Protein AF-0000000067828215 (afdb_homodimer)

Sequence (396 aa):
MDFLASESSAPVNAGVHVNVMETLVYEEIDKQLRFYPKNLRNYLNLTEVATYALNRLPPLYASSVKGVEEQRRVAARQYRSELTSAVRRAIAAVERDPLRSSEPIVSEIEVNYRGAENTLGQIQELLKRYNLLEPVNKEVTWDNCLPLLRQAFLKLTAVQSPTPPAINERRSMPLPPPPPIRTPAMDNRQIDPKNTLWMDFLASESSAPVNAGVHVNVMETLVYEEIDKQLRFYPKNLRNYLNLTEVATYALNRLPPLYASSVKGVEEQRRVAARQYRSELTSAVRRAIAAVERDPLRSSEPIVSEIEVNYRGAENTLGQIQELLKRYNLLEPVNKEVTWDNCLPLLRQAFLKLTAVQSPTPPAINERRSMPLPPPPPIRTPAMDNRQIDPKNTLW

pLDDT: mean 78.91, std 24.21, range [23.2, 98.88]

Nearest PDB structures (foldseek):
  8hja-assembly1_A  TM=9.286E-01  e=3.848E-06  Synechocystis sp. PCC 6803
  8hja-assembly1_B  TM=9.146E-01  e=3.008E-06  Synechocystis sp. PCC 6803
  4wai-assembly2_C  TM=7.046E-01  e=4.599E-03  Bacillus subtilis subsp. subtilis str. 168
  4wai-assembly1_B  TM=7.160E-01  e=9.058E-03  Bacillus subtilis subsp. subtilis str. 168
  8hja-assembly1_A  TM=9.286E-01  e=3.944E-06  Synechocystis sp. PCC 6803

Organism: Synechocystis sp. (strain ATCC 27184 / PCC 6803 / Kazusa) (NCBI:txid1111708)

Radius of gyration: 44.0 Å; Cα contacts (8 Å, |Δi|>4): 336; chains: 2; bounding box: 68×139×147 Å

InterPro domains:
  IPR019657 Late competence development protein ComFB [PF10719] (18-98)

Structure (mmCIF, N/CA/C/O backbone):
data_AF-0000000067828215-model_v1
#
loop_
_entity.id
_entity.type
_entity.pdbx_description
1 polymer 'Slr1505 protein'
#
loop_
_atom_site.group_PDB
_atom_site.id
_atom_site.type_symbol
_atom_site.label_atom_id
_atom_site.label_alt_id
_atom_site.label_comp_id
_atom_site.label_asym_id
_atom_site.label_entity_id
_atom_site.label_seq_id
_atom_site.pdbx_PDB_ins_code
_atom_site.Cartn_x
_atom_site.Cartn_y
_atom_site.Cartn_z
_atom_site.occupancy
_atom_site.B_iso_or_equiv
_atom_site.auth_seq_id
_atom_site.auth_comp_id
_atom_site.auth_asym_id
_atom_site.auth_atom_id
_atom_site.pdbx_PDB_model_num
ATOM 1 N N . MET A 1 1 ? -35.594 -10.961 32 1 27.47 1 MET A N 1
ATOM 2 C CA . MET A 1 1 ? -34.156 -11.211 32.125 1 27.47 1 MET A CA 1
ATOM 3 C C . MET A 1 1 ? -33.438 -11.031 30.766 1 27.47 1 MET A C 1
ATOM 5 O O . MET A 1 1 ? -33.688 -11.82 29.844 1 27.47 1 MET A O 1
ATOM 9 N N . ASP A 1 2 ? -33.344 -9.75 30.172 1 26.05 2 ASP A N 1
ATOM 10 C CA . ASP A 1 2 ? -33.094 -9.125 28.875 1 26.05 2 ASP A CA 1
ATOM 11 C C . ASP A 1 2 ? -31.688 -9.375 28.375 1 26.05 2 ASP A C 1
ATOM 13 O O . ASP A 1 2 ? -30.719 -8.945 29.016 1 26.05 2 ASP A O 1
ATOM 17 N N . PHE A 1 3 ? -31.375 -10.617 27.797 1 28.72 3 PHE A N 1
ATOM 18 C CA . PHE A 1 3 ? -30.141 -11.055 27.141 1 28.72 3 PHE A CA 1
ATOM 19 C C . PHE A 1 3 ? -29.625 -9.984 26.188 1 28.72 3 PHE A C 1
ATOM 21 O O . PHE A 1 3 ? -30.172 -9.812 25.094 1 28.72 3 PHE A O 1
ATOM 28 N N . LEU A 1 4 ? -29.297 -8.789 26.625 1 29.98 4 LEU A N 1
ATOM 29 C CA . LEU A 1 4 ? -28.641 -7.766 25.812 1 29.98 4 LEU A CA 1
ATOM 30 C C . LEU A 1 4 ? -27.422 -8.344 25.094 1 29.98 4 LEU A C 1
ATOM 32 O O . LEU A 1 4 ? -26.469 -8.781 25.719 1 29.98 4 LEU A O 1
ATOM 36 N N . ALA A 1 5 ? -27.688 -9.18 24.016 1 30.91 5 ALA A N 1
ATOM 37 C CA . ALA A 1 5 ? -26.719 -9.68 23.047 1 30.91 5 ALA A CA 1
ATOM 38 C C . ALA A 1 5 ? -25.625 -8.648 22.781 1 30.91 5 ALA A C 1
ATOM 40 O O . ALA A 1 5 ? -25.906 -7.551 22.281 1 30.91 5 ALA A O 1
ATOM 41 N N . SER A 1 6 ? -24.641 -8.539 23.688 1 32.22 6 SER A N 1
ATOM 42 C CA . SER A 1 6 ? -23.422 -7.777 23.438 1 32.22 6 SER A CA 1
ATOM 43 C C . SER A 1 6 ? -22.922 -8 22 1 32.22 6 SER A C 1
ATOM 45 O O . SER A 1 6 ? -22.609 -9.133 21.625 1 32.22 6 SER A O 1
ATOM 47 N N . GLU A 1 7 ? -23.516 -7.387 21.016 1 33.66 7 GLU A N 1
ATOM 48 C CA . GLU A 1 7 ? -23.031 -7.305 19.641 1 33.66 7 GLU A CA 1
ATOM 49 C C . GLU A 1 7 ? -21.5 -7.27 19.594 1 33.66 7 GLU A C 1
ATOM 51 O O . GLU A 1 7 ? -20.891 -6.312 20.062 1 33.66 7 GLU A O 1
ATOM 56 N N . SER A 1 8 ? -20.828 -8.367 19.984 1 33.66 8 SER A N 1
ATOM 57 C CA . SER A 1 8 ? -19.391 -8.484 19.75 1 33.66 8 SER A CA 1
ATOM 58 C C . SER A 1 8 ? -18.984 -7.836 18.422 1 33.66 8 SER A C 1
ATOM 60 O O . SER A 1 8 ? -19.422 -8.281 17.359 1 33.66 8 SER A O 1
ATOM 62 N N . SER A 1 9 ? -18.953 -6.555 18.359 1 36.22 9 SER A N 1
ATOM 63 C CA . SER A 1 9 ? -18.328 -5.859 17.25 1 36.22 9 SER A CA 1
ATOM 64 C C . SER A 1 9 ? -17.109 -6.621 16.734 1 36.22 9 SER A C 1
ATOM 66 O O . SER A 1 9 ? -16.078 -6.688 17.406 1 36.22 9 SER A O 1
ATOM 68 N N . ALA A 1 10 ? -17.219 -7.836 16.281 1 38.69 10 ALA A N 1
ATOM 69 C CA . ALA A 1 10 ? -16.078 -8.508 15.664 1 38.69 10 ALA A CA 1
ATOM 70 C C . ALA A 1 10 ? -15.133 -7.504 15.008 1 38.69 10 ALA A C 1
ATOM 72 O O . ALA A 1 10 ? -15.578 -6.621 14.273 1 38.69 10 ALA A O 1
ATOM 73 N N . PRO A 1 11 ? -14.133 -7.105 15.695 1 40.22 11 PRO A N 1
ATOM 74 C CA . PRO A 1 11 ? -13.18 -6.18 15.07 1 40.22 11 PRO A CA 1
ATOM 75 C C . PRO A 1 11 ? -12.984 -6.449 13.578 1 40.22 11 PRO A C 1
ATOM 77 O O . PRO A 1 11 ? -12.93 -7.609 13.164 1 40.22 11 PRO A O 1
ATOM 80 N N . VAL A 1 12 ? -13.617 -5.969 12.617 1 46.38 12 VAL A N 1
ATOM 81 C CA . VAL A 1 12 ? -13.234 -5.965 11.211 1 46.38 12 VAL A CA 1
ATOM 82 C C . VAL A 1 12 ? -11.719 -6.145 11.086 1 46.38 12 VAL A C 1
ATOM 84 O O . VAL A 1 12 ? -10.953 -5.285 11.523 1 46.38 12 VAL A O 1
ATOM 87 N N . ASN A 1 13 ? -11.141 -7.234 11.453 1 52.69 13 ASN A N 1
ATOM 88 C CA . ASN A 1 13 ? -9.727 -7.613 11.398 1 52.69 13 ASN A CA 1
ATOM 89 C C . ASN A 1 13 ? -9.047 -7.047 10.156 1 52.69 13 ASN A C 1
ATOM 91 O O . ASN A 1 13 ? -9.367 -7.43 9.031 1 52.69 13 ASN A O 1
ATOM 95 N N . ALA A 1 14 ? -8.469 -5.871 10.164 1 67.94 14 ALA A N 1
ATOM 96 C CA . ALA A 1 14 ? -7.801 -4.941 9.258 1 67.94 14 ALA A CA 1
ATOM 97 C C . ALA A 1 14 ? -6.523 -5.559 8.688 1 67.94 14 ALA A C 1
ATOM 99 O O . ALA A 1 14 ? -5.672 -4.848 8.156 1 67.94 14 ALA A O 1
ATOM 100 N N . GLY A 1 15 ? -6.34 -6.902 8.672 1 88.31 15 GLY A N 1
ATOM 101 C CA . GLY A 1 15 ? -5.09 -7.434 8.148 1 88.31 15 GLY A CA 1
ATOM 102 C C . GLY A 1 15 ? -5.031 -7.445 6.637 1 88.31 15 GLY A C 1
ATOM 103 O O . GLY A 1 15 ? -6.051 -7.266 5.969 1 88.31 15 GLY A O 1
ATOM 104 N N . VAL A 1 16 ? -3.83 -7.461 6.129 1 95.31 16 VAL A N 1
ATOM 105 C CA . VAL A 1 16 ? -3.617 -7.547 4.691 1 95.31 16 VAL A CA 1
ATOM 106 C C . VAL A 1 16 ? -2.938 -8.875 4.348 1 95.31 16 VAL A C 1
ATOM 108 O O . VAL A 1 16 ? -2.455 -9.578 5.238 1 95.31 16 VAL A O 1
ATOM 111 N N . HIS A 1 17 ? -3.051 -9.234 3.094 1 97.12 17 HIS A N 1
ATOM 112 C CA . HIS A 1 17 ? -2.238 -10.336 2.598 1 97.12 17 HIS A CA 1
ATOM 113 C C . HIS A 1 17 ? -1.052 -9.828 1.784 1 97.12 17 HIS A C 1
ATOM 115 O O . HIS A 1 17 ? -1.104 -8.727 1.226 1 97.12 17 HIS A O 1
ATOM 121 N N . VAL A 1 18 ? -0.016 -10.695 1.793 1 98.25 18 VAL A N 1
ATOM 122 C CA . VAL A 1 18 ? 1.154 -10.352 0.992 1 98.25 18 VAL A CA 1
ATOM 123 C C . VAL A 1 18 ? 1.624 -11.578 0.21 1 98.25 18 VAL A C 1
ATOM 125 O O . VAL A 1 18 ? 1.497 -12.703 0.683 1 98.25 18 VAL A O 1
ATOM 128 N N . ASN A 1 19 ? 2.025 -11.367 -1.045 1 98.75 19 ASN A N 1
ATOM 129 C CA . ASN A 1 19 ? 2.76 -12.398 -1.762 1 98.75 19 ASN A CA 1
ATOM 130 C C . ASN A 1 19 ? 4.242 -12.383 -1.407 1 98.75 19 ASN A C 1
ATOM 132 O O . ASN A 1 19 ? 4.984 -11.516 -1.868 1 98.75 19 ASN A O 1
ATOM 136 N N . VAL A 1 20 ? 4.648 -13.383 -0.679 1 98.81 20 VAL A N 1
ATOM 137 C CA . VAL A 1 20 ? 6.02 -13.469 -0.187 1 98.81 20 VAL A CA 1
ATOM 138 C C . VAL A 1 20 ? 6.988 -13.555 -1.366 1 98.81 20 VAL A C 1
ATOM 140 O O . VAL A 1 20 ? 8.102 -13.039 -1.3 1 98.81 20 VAL A O 1
ATOM 143 N N . MET A 1 21 ? 6.547 -14.062 -2.459 1 98.88 21 MET A N 1
ATOM 144 C CA . MET A 1 21 ? 7.391 -14.18 -3.646 1 98.88 21 MET A CA 1
ATOM 145 C C . MET A 1 21 ? 7.805 -12.805 -4.156 1 98.88 21 MET A C 1
ATOM 147 O O . MET A 1 21 ? 8.875 -12.648 -4.746 1 98.88 21 MET A O 1
ATOM 151 N N . GLU A 1 22 ? 6.973 -11.781 -3.969 1 98.69 22 GLU A N 1
ATOM 152 C CA . GLU A 1 22 ? 7.363 -10.43 -4.355 1 98.69 22 GLU A CA 1
ATOM 153 C C . GLU A 1 22 ? 8.625 -9.984 -3.617 1 98.69 22 GLU A C 1
ATOM 155 O O . GLU A 1 22 ? 9.57 -9.492 -4.234 1 98.69 22 GLU A O 1
ATOM 160 N N . THR A 1 23 ? 8.617 -10.234 -2.34 1 98.5 23 THR A N 1
ATOM 161 C CA . THR A 1 23 ? 9.766 -9.859 -1.523 1 98.5 23 THR A CA 1
ATOM 162 C C . THR A 1 23 ? 11.016 -10.625 -1.961 1 98.5 23 THR A C 1
ATOM 164 O O . THR A 1 23 ? 12.086 -10.031 -2.119 1 98.5 23 THR A O 1
ATOM 167 N N . LEU A 1 24 ? 10.82 -11.852 -2.188 1 98.88 24 LEU A N 1
ATOM 168 C CA . LEU A 1 24 ? 11.953 -12.703 -2.545 1 98.88 24 LEU A CA 1
ATOM 169 C C . LEU A 1 24 ? 12.516 -12.32 -3.908 1 98.88 24 LEU A C 1
ATOM 171 O O . LEU A 1 24 ? 13.727 -12.344 -4.113 1 98.88 24 LEU A O 1
ATOM 175 N N . VAL A 1 25 ? 11.68 -11.953 -4.828 1 98.88 25 VAL A N 1
ATOM 176 C CA . VAL A 1 25 ? 12.109 -11.531 -6.156 1 98.88 25 VAL A CA 1
ATOM 177 C C . VAL A 1 25 ? 12.961 -10.266 -6.051 1 98.88 25 VAL A C 1
ATOM 179 O O . VAL A 1 25 ? 14.023 -10.172 -6.66 1 98.88 25 VAL A O 1
ATOM 182 N N . TYR A 1 26 ? 12.5 -9.336 -5.262 1 98.19 26 TYR A N 1
ATOM 183 C CA . TYR A 1 26 ? 13.258 -8.094 -5.133 1 98.19 26 TYR A CA 1
ATOM 184 C C . TYR A 1 26 ? 14.586 -8.336 -4.422 1 98.19 26 TYR A C 1
ATOM 186 O O . TYR A 1 26 ? 15.602 -7.715 -4.762 1 98.19 26 TYR A O 1
ATOM 194 N N . GLU A 1 27 ? 14.555 -9.203 -3.439 1 98.19 27 GLU A N 1
ATOM 195 C CA . GLU A 1 27 ? 15.805 -9.578 -2.787 1 98.19 27 GLU A CA 1
ATOM 196 C C . GLU A 1 27 ? 16.781 -10.195 -3.781 1 98.19 27 GLU A C 1
ATOM 198 O O . GLU A 1 27 ? 17.969 -9.883 -3.768 1 98.19 27 GLU A O 1
ATOM 203 N N . GLU A 1 28 ? 16.297 -11.062 -4.621 1 98.44 28 GLU A N 1
ATOM 204 C CA . GLU A 1 28 ? 17.125 -11.734 -5.621 1 98.44 28 GLU A CA 1
ATOM 205 C C . GLU A 1 28 ? 17.625 -10.758 -6.676 1 98.44 28 GLU A C 1
ATOM 207 O O . GLU A 1 28 ? 18.766 -10.867 -7.145 1 98.44 28 GLU A O 1
ATOM 212 N N . ILE A 1 29 ? 16.781 -9.828 -7.082 1 97.06 29 ILE A N 1
ATOM 213 C CA . ILE A 1 29 ? 17.188 -8.789 -8.016 1 97.06 29 ILE A CA 1
ATOM 214 C C . ILE A 1 29 ? 18.391 -8.023 -7.449 1 97.06 29 ILE A C 1
ATOM 216 O O . ILE A 1 29 ? 19.391 -7.848 -8.133 1 97.06 29 ILE A O 1
ATOM 220 N N . ASP A 1 30 ? 18.266 -7.609 -6.199 1 95.25 30 ASP A N 1
ATOM 221 C CA . ASP A 1 30 ? 19.344 -6.871 -5.539 1 95.25 30 ASP A CA 1
ATOM 222 C C . ASP A 1 30 ? 20.641 -7.688 -5.516 1 95.25 30 ASP A C 1
ATOM 224 O O . ASP A 1 30 ? 21.719 -7.156 -5.785 1 95.25 30 ASP A O 1
ATOM 228 N N . LYS A 1 31 ? 20.453 -8.898 -5.215 1 96.38 31 LYS A N 1
ATOM 229 C CA . LYS A 1 31 ? 21.594 -9.805 -5.133 1 96.38 31 LYS A CA 1
ATOM 230 C C . LYS A 1 31 ? 22.312 -9.914 -6.48 1 96.38 31 LYS A C 1
ATOM 232 O O . LYS A 1 31 ? 23.531 -9.789 -6.555 1 96.38 31 LYS A O 1
ATOM 237 N N . GLN A 1 32 ? 21.594 -10.117 -7.535 1 95.12 32 GLN A N 1
ATOM 238 C CA . GLN A 1 32 ? 22.172 -10.328 -8.852 1 95.12 32 GLN A CA 1
ATOM 239 C C . GLN A 1 32 ? 22.75 -9.031 -9.422 1 95.12 32 GLN A C 1
ATOM 241 O O . GLN A 1 32 ? 23.766 -9.047 -10.109 1 95.12 32 GLN A O 1
ATOM 246 N N . LEU A 1 33 ? 22.125 -7.977 -9.086 1 93.38 33 LEU A N 1
ATOM 247 C CA . LEU A 1 33 ? 22.547 -6.703 -9.656 1 93.38 33 LEU A CA 1
ATOM 248 C C . LEU A 1 33 ? 23.828 -6.207 -8.977 1 93.38 33 LEU A C 1
ATOM 250 O O . LEU A 1 33 ? 24.5 -5.312 -9.484 1 93.38 33 LEU A O 1
ATOM 254 N N . ARG A 1 34 ? 24.109 -6.711 -7.816 1 90.38 34 ARG A N 1
ATOM 255 C CA . ARG A 1 34 ? 25.359 -6.363 -7.141 1 90.38 34 ARG A CA 1
ATOM 256 C C . ARG A 1 34 ? 26.562 -6.707 -8.008 1 90.38 34 ARG A C 1
ATOM 258 O O . ARG A 1 34 ? 27.625 -6.102 -7.863 1 90.38 34 ARG A O 1
ATOM 265 N N . PHE A 1 35 ? 26.359 -7.609 -8.906 1 85.81 35 PHE A N 1
ATOM 266 C CA . PHE A 1 35 ? 27.453 -8.07 -9.75 1 85.81 35 PHE A CA 1
ATOM 267 C C . PHE A 1 35 ? 27.422 -7.375 -11.102 1 85.81 35 PHE A C 1
ATOM 269 O O . PHE A 1 35 ? 28.266 -7.645 -11.961 1 85.81 35 PHE A O 1
ATOM 276 N N . TYR A 1 36 ? 26.484 -6.5 -11.312 1 83 36 TYR A N 1
ATOM 277 C CA . TYR A 1 36 ? 26.359 -5.723 -12.547 1 83 36 TYR A CA 1
ATOM 278 C C . TYR A 1 36 ? 27.062 -4.379 -12.414 1 83 36 TYR A C 1
ATOM 280 O O . TYR A 1 36 ? 27.156 -3.822 -11.32 1 83 36 TYR A O 1
ATOM 288 N N . PRO A 1 37 ? 27.578 -3.906 -13.602 1 80.25 37 PRO A N 1
ATOM 289 C CA . PRO A 1 37 ? 28.109 -2.543 -13.578 1 80.25 37 PRO A CA 1
ATOM 290 C C . PRO A 1 37 ? 27.062 -1.511 -13.148 1 80.25 37 PRO A C 1
ATOM 292 O O . PRO A 1 37 ? 25.891 -1.638 -13.484 1 80.25 37 PRO A O 1
ATOM 295 N N . LYS A 1 38 ? 27.484 -0.583 -12.422 1 75.44 38 LYS A N 1
ATOM 296 C CA . LYS A 1 38 ? 26.609 0.429 -11.82 1 75.44 38 LYS A CA 1
ATOM 297 C C . LYS A 1 38 ? 25.797 1.149 -12.883 1 75.44 38 LYS A C 1
ATOM 299 O O . LYS A 1 38 ? 24.625 1.466 -12.664 1 75.44 38 LYS A O 1
ATOM 304 N N . ASN A 1 39 ? 26.422 1.382 -14.039 1 71.31 39 ASN A N 1
ATOM 305 C CA . ASN A 1 39 ? 25.734 2.115 -15.094 1 71.31 39 ASN A CA 1
ATOM 306 C C . ASN A 1 39 ? 24.531 1.334 -15.633 1 71.31 39 ASN A C 1
ATOM 308 O O . ASN A 1 39 ? 23.531 1.927 -16.031 1 71.31 39 ASN A O 1
ATOM 312 N N . LEU A 1 40 ? 24.656 0.039 -15.57 1 72.38 40 LEU A N 1
ATOM 313 C CA . LEU A 1 40 ? 23.562 -0.774 -16.078 1 72.38 40 LEU A CA 1
ATOM 314 C C . LEU A 1 40 ? 22.422 -0.845 -15.078 1 72.38 40 LEU A C 1
ATOM 316 O O . LEU A 1 40 ? 21.25 -0.878 -15.461 1 72.38 40 LEU A O 1
ATOM 320 N N . ARG A 1 41 ? 22.672 -0.705 -13.82 1 73.44 41 ARG A N 1
ATOM 321 C CA . ARG A 1 41 ? 21.672 -0.801 -12.773 1 73.44 41 ARG A CA 1
ATOM 322 C C . ARG A 1 41 ? 20.719 0.392 -12.812 1 73.44 41 ARG A C 1
ATOM 324 O O . ARG A 1 41 ? 19.516 0.244 -12.594 1 73.44 41 ARG A O 1
ATOM 331 N N . ASN A 1 42 ? 21.281 1.448 -13.352 1 74.25 42 ASN A N 1
ATOM 332 C CA . ASN A 1 42 ? 20.5 2.682 -13.344 1 74.25 42 ASN A CA 1
ATOM 333 C C . ASN A 1 42 ? 19.547 2.744 -14.531 1 74.25 42 ASN A C 1
ATOM 335 O O . ASN A 1 42 ? 18.594 3.523 -14.523 1 74.25 42 ASN A O 1
ATOM 339 N N . TYR A 1 43 ? 19.75 1.758 -15.383 1 78.62 43 TYR A N 1
ATOM 340 C CA . TYR A 1 43 ? 18.953 1.818 -16.594 1 78.62 43 TYR A CA 1
ATOM 341 C C . TYR A 1 43 ? 17.859 0.764 -16.578 1 78.62 43 TYR A C 1
ATOM 343 O O . TYR A 1 43 ? 16.906 0.838 -17.359 1 78.62 43 TYR A O 1
ATOM 351 N N . LEU A 1 44 ? 17.953 -0.061 -15.594 1 86.81 44 LEU A N 1
ATOM 352 C CA . LEU A 1 44 ? 16.984 -1.15 -15.57 1 86.81 44 LEU A CA 1
ATOM 353 C C . LEU A 1 44 ? 15.727 -0.747 -14.797 1 86.81 44 LEU A C 1
ATOM 355 O O . LEU A 1 44 ? 15.82 -0.229 -13.68 1 86.81 44 LEU A O 1
ATOM 359 N N . ASN A 1 45 ? 14.633 -0.91 -15.422 1 89.88 45 ASN A N 1
ATOM 360 C CA . ASN A 1 45 ? 13.367 -0.763 -14.711 1 89.88 45 ASN A CA 1
ATOM 361 C C . ASN A 1 45 ? 13.078 -1.97 -13.82 1 89.88 45 ASN A C 1
ATOM 363 O O . ASN A 1 45 ? 12.633 -3.01 -14.305 1 89.88 45 ASN A O 1
ATOM 367 N N . LEU A 1 46 ? 13.273 -1.768 -12.586 1 92.81 46 LEU A N 1
ATOM 368 C CA . LEU A 1 46 ? 13.203 -2.885 -11.648 1 92.81 46 LEU A CA 1
ATOM 369 C C . LEU A 1 46 ? 11.766 -3.396 -11.523 1 92.81 46 LEU A C 1
ATOM 371 O O . LEU A 1 46 ? 11.547 -4.582 -11.273 1 92.81 46 LEU A O 1
ATOM 375 N N . THR A 1 47 ? 10.828 -2.5 -11.703 1 94.38 47 THR A N 1
ATOM 376 C CA . THR A 1 47 ? 9.43 -2.908 -11.672 1 94.38 47 THR A CA 1
ATOM 377 C C . THR A 1 47 ? 9.117 -3.869 -12.812 1 94.38 47 THR A C 1
ATOM 379 O O . THR A 1 47 ? 8.398 -4.855 -12.625 1 94.38 47 THR A O 1
ATOM 382 N N . GLU A 1 48 ? 9.68 -3.621 -13.898 1 94.06 48 GLU A N 1
ATOM 383 C CA . GLU A 1 48 ? 9.5 -4.496 -15.055 1 94.06 48 GLU A CA 1
ATOM 384 C C . GLU A 1 48 ? 10.203 -5.836 -14.844 1 94.06 48 GLU A C 1
ATOM 386 O O . GLU A 1 48 ? 9.672 -6.883 -15.219 1 94.06 48 GLU A O 1
ATOM 391 N N . VAL A 1 49 ? 11.398 -5.719 -14.305 1 95.19 49 VAL A N 1
ATOM 392 C CA . VAL A 1 49 ? 12.133 -6.945 -14.016 1 95.19 49 VAL A CA 1
ATOM 393 C C . VAL A 1 49 ? 11.32 -7.828 -13.07 1 95.19 49 VAL A C 1
ATOM 395 O O . VAL A 1 49 ? 11.109 -9.016 -13.344 1 95.19 49 VAL A O 1
ATOM 398 N N . ALA A 1 50 ? 10.844 -7.227 -12.039 1 97.5 50 ALA A N 1
ATOM 399 C CA . ALA A 1 50 ? 10.055 -7.969 -11.062 1 97.5 50 ALA A CA 1
ATOM 400 C C . ALA A 1 50 ? 8.789 -8.539 -11.703 1 97.5 50 ALA A C 1
ATOM 402 O O . ALA A 1 50 ? 8.43 -9.695 -11.461 1 97.5 50 ALA A O 1
ATOM 403 N N . THR A 1 51 ? 8.156 -7.734 -12.516 1 97.44 51 THR A N 1
ATOM 404 C CA . THR A 1 51 ? 6.918 -8.156 -13.156 1 97.44 51 THR A CA 1
ATOM 405 C C . THR A 1 51 ? 7.152 -9.383 -14.031 1 97.44 51 THR A C 1
ATOM 407 O O . THR A 1 51 ? 6.379 -10.344 -13.977 1 97.44 51 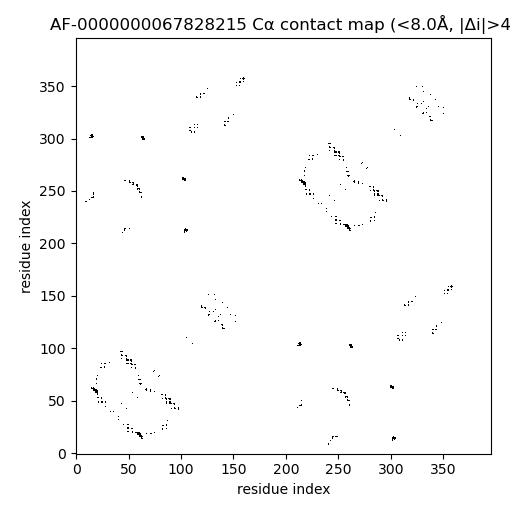THR A O 1
ATOM 410 N N . TYR A 1 52 ? 8.172 -9.398 -14.758 1 96.94 52 TYR A N 1
ATOM 411 C CA . TYR A 1 52 ? 8.531 -10.508 -15.633 1 96.94 52 TYR A CA 1
ATOM 412 C C . TYR A 1 52 ? 8.797 -11.773 -14.836 1 96.94 52 TYR A C 1
ATOM 414 O O . TYR A 1 52 ? 8.281 -12.844 -15.164 1 96.94 52 TYR A O 1
ATOM 422 N N . ALA A 1 53 ? 9.547 -11.594 -13.812 1 98.62 53 ALA A N 1
ATOM 423 C CA . ALA A 1 53 ? 9.906 -12.75 -12.992 1 98.62 53 ALA A CA 1
ATOM 424 C C . ALA A 1 53 ? 8.688 -13.305 -12.258 1 98.62 53 ALA A C 1
ATOM 426 O O . ALA A 1 53 ? 8.469 -14.523 -12.25 1 98.62 53 ALA A O 1
ATOM 427 N N . LEU A 1 54 ? 7.902 -12.438 -11.703 1 98.81 54 LEU A N 1
ATOM 428 C CA . LEU A 1 54 ? 6.762 -12.836 -10.883 1 98.81 54 LEU A CA 1
ATOM 429 C C . LEU A 1 54 ? 5.758 -13.633 -11.711 1 98.81 54 LEU A C 1
ATOM 431 O O . LEU A 1 54 ? 5.105 -14.547 -11.188 1 98.81 54 LEU A O 1
ATOM 435 N N . ASN A 1 55 ? 5.699 -13.359 -12.938 1 98.56 55 ASN A N 1
ATOM 436 C CA . ASN A 1 55 ? 4.758 -14.062 -13.805 1 98.56 55 ASN A CA 1
ATOM 437 C C . ASN A 1 55 ? 5.25 -15.461 -14.156 1 98.56 55 ASN A C 1
ATOM 439 O O . ASN A 1 55 ? 4.523 -16.25 -14.766 1 98.56 55 ASN A O 1
ATOM 443 N N . ARG A 1 56 ? 6.367 -15.781 -13.703 1 98.31 56 ARG A N 1
ATOM 444 C CA . ARG A 1 56 ? 6.961 -17.078 -14.016 1 98.31 56 ARG A CA 1
ATOM 445 C C . ARG A 1 56 ? 7.258 -17.859 -12.742 1 98.31 56 ARG A C 1
ATOM 447 O O . ARG A 1 56 ? 7.918 -18.906 -12.781 1 98.31 56 ARG A O 1
ATOM 454 N N . LEU A 1 57 ? 6.844 -17.359 -11.648 1 98.75 57 LEU A N 1
ATOM 455 C CA . LEU A 1 57 ? 7.008 -17.984 -10.344 1 98.75 57 LEU A CA 1
ATOM 456 C C . LEU A 1 57 ? 5.656 -18.219 -9.672 1 98.75 57 LEU A C 1
ATOM 458 O O . LEU A 1 57 ? 4.719 -17.438 -9.883 1 98.75 57 LEU A O 1
ATOM 462 N N . PRO A 1 58 ? 5.59 -19.281 -8.875 1 98.19 58 PRO A N 1
ATOM 463 C CA . PRO A 1 58 ? 4.34 -19.469 -8.141 1 98.19 58 PRO A CA 1
ATOM 464 C C . PRO A 1 58 ? 4.113 -18.406 -7.066 1 98.19 58 PRO A C 1
ATOM 466 O O . PRO A 1 58 ? 5.074 -17.938 -6.453 1 98.19 58 PRO A O 1
ATOM 469 N N . PRO A 1 59 ? 2.836 -18.078 -6.863 1 98.56 59 PRO A N 1
ATOM 470 C CA . PRO A 1 59 ? 2.568 -17.188 -5.73 1 98.56 59 PRO A CA 1
ATOM 471 C C . PRO A 1 59 ? 2.693 -17.891 -4.383 1 98.56 59 PRO A C 1
ATOM 473 O O . PRO A 1 59 ? 2.42 -19.094 -4.281 1 98.56 59 PRO A O 1
ATOM 476 N N . LEU A 1 60 ? 3.098 -17.141 -3.416 1 98.81 60 LEU A N 1
ATOM 477 C CA . LEU A 1 60 ? 3.172 -17.594 -2.027 1 98.81 60 LEU A CA 1
ATOM 478 C C . LEU A 1 60 ? 2.545 -16.562 -1.094 1 98.81 60 LEU A C 1
ATOM 480 O O . LEU A 1 60 ? 3.254 -15.836 -0.396 1 98.81 60 LEU A O 1
ATOM 484 N N . TYR A 1 61 ? 1.274 -16.578 -1.024 1 98.62 61 TYR A N 1
ATOM 485 C CA . TYR A 1 61 ? 0.553 -15.578 -0.248 1 98.62 61 TYR A CA 1
ATOM 486 C C . TYR A 1 61 ? 0.47 -15.977 1.22 1 98.62 61 TYR A C 1
ATOM 488 O O . TYR A 1 61 ? 0.342 -17.156 1.539 1 98.62 61 TYR A O 1
ATOM 496 N N . ALA A 1 62 ? 0.519 -14.977 2.08 1 97.81 62 ALA A N 1
ATOM 497 C CA . ALA A 1 62 ? 0.326 -15.109 3.523 1 97.81 62 ALA A CA 1
ATOM 498 C C . ALA A 1 62 ? -0.542 -13.977 4.062 1 97.81 62 ALA A C 1
ATOM 500 O O . ALA A 1 62 ? -0.504 -12.852 3.549 1 97.81 62 ALA A O 1
ATOM 501 N N . SER A 1 63 ? -1.27 -14.312 5.086 1 95.5 63 SER A N 1
ATOM 502 C CA . SER A 1 63 ? -2.117 -13.312 5.723 1 95.5 63 SER A CA 1
ATOM 503 C C . SER A 1 63 ? -1.736 -13.109 7.188 1 95.5 63 SER A C 1
ATOM 505 O O . SER A 1 63 ? -2.367 -12.328 7.898 1 95.5 63 SER A O 1
ATOM 507 N N . SER A 1 64 ? -0.755 -13.82 7.652 1 95.06 64 SER A N 1
ATOM 508 C CA . SER A 1 64 ? -0.274 -13.719 9.023 1 95.06 64 SER A CA 1
ATOM 509 C C . SER A 1 64 ? 1.25 -13.688 9.078 1 95.06 64 SER A C 1
ATOM 511 O O . SER A 1 64 ? 1.917 -14.117 8.133 1 95.06 64 SER A O 1
ATOM 513 N N . VAL A 1 65 ? 1.71 -13.195 10.188 1 95.88 65 VAL A N 1
ATOM 514 C CA . VAL A 1 65 ? 3.154 -13.125 10.383 1 95.88 65 VAL A CA 1
ATOM 515 C C . VAL A 1 65 ? 3.75 -14.531 10.32 1 95.88 65 VAL A C 1
ATOM 517 O O . VAL A 1 65 ? 4.758 -14.758 9.648 1 95.88 65 VAL A O 1
ATOM 520 N N . LYS A 1 66 ? 3.115 -15.406 10.961 1 95.75 66 LYS A N 1
ATOM 521 C CA . LYS A 1 66 ? 3.559 -16.797 10.906 1 95.75 66 LYS A CA 1
ATOM 522 C C . LYS A 1 66 ? 3.504 -17.344 9.484 1 95.75 66 LYS A C 1
ATOM 524 O O . LYS A 1 66 ? 4.391 -18.078 9.062 1 95.75 66 LYS A O 1
ATOM 529 N N . GLY A 1 67 ? 2.473 -16.953 8.805 1 96.88 67 GLY A N 1
ATOM 530 C CA . GLY A 1 67 ? 2.328 -17.391 7.422 1 96.88 67 GLY A CA 1
ATOM 531 C C . GLY A 1 67 ? 3.461 -16.922 6.527 1 96.88 67 GLY A C 1
ATOM 532 O O . GLY A 1 67 ? 3.883 -17.641 5.621 1 96.88 67 GLY A O 1
ATOM 533 N N . VAL A 1 68 ? 3.928 -15.781 6.809 1 98.06 68 VAL A N 1
ATOM 534 C CA . VAL A 1 68 ? 5.043 -15.242 6.031 1 98.06 68 VAL A CA 1
ATOM 535 C C . VAL A 1 68 ? 6.273 -16.125 6.223 1 98.06 68 VAL A C 1
ATOM 537 O O . VAL A 1 68 ? 6.941 -16.484 5.25 1 98.06 68 VAL A O 1
ATOM 540 N N . GLU A 1 69 ? 6.523 -16.438 7.418 1 98 69 GLU A N 1
ATOM 541 C CA . GLU A 1 69 ? 7.676 -17.281 7.723 1 98 69 GLU A CA 1
ATOM 542 C C . GLU A 1 69 ? 7.547 -18.656 7.055 1 98 69 GLU A C 1
ATOM 544 O O . GLU A 1 69 ? 8.516 -19.172 6.508 1 98 69 GLU A O 1
ATOM 549 N N . GLU A 1 70 ? 6.406 -19.172 7.086 1 97.94 70 GLU A N 1
ATOM 550 C CA . GLU A 1 70 ? 6.168 -20.469 6.465 1 97.94 70 GLU A CA 1
ATOM 551 C C . GLU A 1 70 ? 6.383 -20.406 4.957 1 97.94 70 GLU A C 1
ATOM 553 O O . GLU A 1 70 ? 7.031 -21.281 4.379 1 97.94 70 GLU A O 1
ATOM 558 N N . GLN A 1 71 ? 5.812 -19.375 4.34 1 98.56 71 GLN A N 1
ATOM 559 C CA . GLN A 1 71 ? 5.965 -19.219 2.896 1 98.56 71 GLN A CA 1
ATOM 560 C C . GLN A 1 71 ? 7.426 -19.016 2.518 1 98.56 71 GLN A C 1
ATOM 562 O O . GLN A 1 71 ? 7.875 -19.484 1.473 1 98.56 71 GLN A O 1
ATOM 567 N N . ARG A 1 72 ? 8.141 -18.328 3.326 1 98.69 72 ARG A N 1
ATOM 568 C CA . ARG A 1 72 ? 9.57 -18.156 3.08 1 98.69 72 ARG A CA 1
ATOM 569 C C . ARG A 1 72 ? 10.289 -19.5 3.109 1 98.69 72 ARG A C 1
ATOM 571 O O . ARG A 1 72 ? 11.172 -19.766 2.283 1 98.69 72 ARG A O 1
ATOM 578 N N . ARG A 1 73 ? 9.945 -20.312 4.039 1 98.5 73 ARG A N 1
ATOM 579 C CA . ARG A 1 73 ? 10.539 -21.641 4.141 1 98.5 73 ARG A CA 1
ATOM 580 C C . ARG A 1 73 ? 10.211 -22.484 2.918 1 98.5 73 ARG A C 1
ATOM 582 O O . ARG A 1 73 ? 11.078 -23.172 2.379 1 98.5 73 ARG A O 1
ATOM 589 N N . VAL A 1 74 ? 9.023 -22.406 2.51 1 98.5 74 VAL A N 1
ATOM 590 C CA . VAL A 1 74 ? 8.594 -23.141 1.316 1 98.5 74 VAL A CA 1
ATOM 591 C C . VAL A 1 74 ? 9.422 -22.672 0.114 1 98.5 74 VAL A C 1
ATOM 593 O O . VAL A 1 74 ? 9.922 -23.5 -0.651 1 98.5 74 VAL A O 1
ATOM 596 N N . ALA A 1 75 ? 9.547 -21.375 -0.012 1 98.69 75 ALA A N 1
ATOM 597 C CA . ALA A 1 75 ? 10.305 -20.828 -1.129 1 98.69 75 ALA A CA 1
ATOM 598 C C . ALA A 1 75 ? 11.75 -21.328 -1.11 1 98.69 75 ALA A C 1
ATOM 600 O O . ALA A 1 75 ? 12.297 -21.703 -2.15 1 98.69 75 ALA A O 1
ATOM 601 N N . ALA A 1 76 ? 12.328 -21.359 0.039 1 98.06 76 ALA A N 1
ATOM 602 C CA . ALA A 1 76 ? 13.727 -21.766 0.196 1 98.06 76 ALA A CA 1
ATOM 603 C C . ALA A 1 76 ? 13.914 -23.234 -0.146 1 98.06 76 ALA A C 1
ATOM 605 O O . ALA A 1 76 ? 14.922 -23.625 -0.738 1 98.06 76 ALA A O 1
ATOM 606 N N . ARG A 1 77 ? 12.945 -23.984 0.131 1 98.19 77 ARG A N 1
ATOM 607 C CA . ARG A 1 77 ? 13.039 -25.438 -0.051 1 98.19 77 ARG A CA 1
ATOM 608 C C . ARG A 1 77 ? 12.703 -25.828 -1.485 1 98.19 77 ARG A C 1
ATOM 610 O O . ARG A 1 77 ? 13.328 -26.734 -2.047 1 98.19 77 ARG A O 1
ATOM 617 N N . GLN A 1 78 ? 11.82 -25.062 -2.072 1 98.38 78 GLN A N 1
ATOM 618 C CA . GLN A 1 78 ? 11.227 -25.594 -3.295 1 98.38 78 GLN A CA 1
ATOM 619 C C . GLN A 1 78 ? 11.57 -24.719 -4.496 1 98.38 78 GLN A C 1
ATOM 621 O O . GLN A 1 78 ? 11.555 -25.188 -5.637 1 98.38 78 GLN A O 1
ATOM 626 N N . TYR A 1 79 ? 11.922 -23.422 -4.211 1 98.44 79 TYR A N 1
ATOM 627 C CA . TYR A 1 79 ? 11.867 -22.547 -5.383 1 98.44 79 TYR A CA 1
ATOM 628 C C . TYR A 1 79 ? 13.156 -21.734 -5.516 1 98.44 79 TYR A C 1
ATOM 630 O O . TYR A 1 79 ? 13.211 -20.781 -6.289 1 98.44 79 TYR A O 1
ATOM 638 N N . ARG A 1 80 ? 14.141 -22.078 -4.82 1 97.75 80 ARG A N 1
ATOM 639 C CA . ARG A 1 80 ? 15.375 -21.297 -4.832 1 97.75 80 ARG A CA 1
ATOM 640 C C . ARG A 1 80 ? 15.945 -21.203 -6.242 1 97.75 80 ARG A C 1
ATOM 642 O O . ARG A 1 80 ? 16.266 -20.109 -6.719 1 97.75 80 ARG A O 1
ATOM 649 N N . SER A 1 81 ? 16.094 -22.344 -6.863 1 98.19 81 SER A N 1
ATOM 650 C CA . SER A 1 81 ? 16.688 -22.359 -8.195 1 98.19 81 SER A CA 1
ATOM 651 C C . SER A 1 81 ? 15.789 -21.672 -9.211 1 98.19 81 SER A C 1
ATOM 653 O O . SER A 1 81 ? 16.266 -20.922 -10.07 1 98.19 81 SER A O 1
ATOM 655 N N . GLU A 1 82 ? 14.516 -21.906 -9.141 1 98.56 82 GLU A N 1
ATOM 656 C CA . GLU A 1 82 ? 13.555 -21.281 -10.047 1 98.56 82 GLU A CA 1
ATOM 657 C C . GLU A 1 82 ? 13.547 -19.766 -9.867 1 98.56 82 GLU A C 1
ATOM 659 O O . GLU A 1 82 ? 13.461 -19.016 -10.844 1 98.56 82 GLU A O 1
ATOM 664 N N . LEU A 1 83 ? 13.609 -19.375 -8.656 1 98.81 83 LEU A N 1
ATOM 665 C CA . LEU A 1 83 ? 13.656 -17.953 -8.336 1 98.81 83 LEU A CA 1
ATOM 666 C C . LEU A 1 83 ? 14.883 -17.297 -8.969 1 98.81 83 LEU A C 1
ATOM 668 O O . LEU A 1 83 ? 14.758 -16.266 -9.648 1 98.81 83 LEU A O 1
ATOM 672 N N . THR A 1 84 ? 16 -17.891 -8.812 1 98.56 84 THR A N 1
ATOM 673 C CA . THR A 1 84 ? 17.25 -17.359 -9.359 1 98.56 84 THR A CA 1
ATOM 674 C C . THR A 1 84 ? 17.188 -17.297 -10.883 1 98.56 84 THR A C 1
ATOM 676 O O . THR A 1 84 ? 17.547 -16.266 -11.477 1 98.56 84 THR A O 1
ATOM 679 N N . SER A 1 85 ? 16.734 -18.312 -11.461 1 98.69 85 SER A N 1
ATOM 680 C CA . SER A 1 85 ? 16.672 -18.391 -12.922 1 98.69 85 SER A CA 1
ATOM 681 C C . SER A 1 85 ? 15.664 -17.391 -13.477 1 98.69 85 SER A C 1
ATOM 683 O O . SER A 1 85 ? 15.922 -16.75 -14.492 1 98.69 85 SER A O 1
ATOM 685 N N . ALA A 1 86 ? 14.5 -17.297 -12.836 1 98.69 86 ALA A N 1
ATOM 686 C CA . ALA A 1 86 ? 13.461 -16.391 -13.305 1 98.69 86 ALA A CA 1
ATOM 687 C C . ALA A 1 86 ? 13.945 -14.945 -13.281 1 98.69 86 ALA A C 1
ATOM 689 O O . ALA A 1 86 ? 13.703 -14.195 -14.227 1 98.69 86 ALA A O 1
ATOM 690 N N . VAL A 1 87 ? 14.648 -14.609 -12.203 1 98.44 87 VAL A N 1
ATOM 691 C CA . VAL A 1 87 ? 15.141 -13.234 -12.086 1 98.44 87 VAL A CA 1
ATOM 692 C C . VAL A 1 87 ? 16.25 -12.992 -13.125 1 98.44 87 VAL A C 1
ATOM 694 O O . VAL A 1 87 ? 16.297 -11.93 -13.742 1 98.44 87 VAL A O 1
ATOM 697 N N . ARG A 1 88 ? 17.047 -13.938 -13.328 1 97.25 88 ARG A N 1
ATOM 698 C CA . ARG A 1 88 ? 18.078 -13.805 -14.344 1 97.25 88 ARG A CA 1
ATOM 699 C C . ARG A 1 88 ? 17.469 -13.586 -15.719 1 97.25 88 ARG A C 1
ATOM 701 O O . ARG A 1 88 ? 17.906 -12.703 -16.469 1 97.25 88 ARG A O 1
ATOM 708 N N . ARG A 1 89 ? 16.562 -14.398 -16.047 1 97.25 89 ARG A N 1
ATOM 709 C CA . ARG A 1 89 ? 15.852 -14.258 -17.328 1 97.25 89 ARG A CA 1
ATOM 710 C C . ARG A 1 89 ? 15.156 -12.906 -17.422 1 97.25 89 ARG A C 1
ATOM 712 O O . ARG A 1 89 ? 15.141 -12.289 -18.484 1 97.25 89 ARG A O 1
ATOM 719 N N . ALA A 1 90 ? 14.562 -12.508 -16.328 1 96.69 90 ALA A N 1
ATOM 720 C CA . ALA A 1 90 ? 13.859 -11.227 -16.297 1 96.69 90 ALA A CA 1
ATOM 721 C C . ALA A 1 90 ? 14.812 -10.07 -16.578 1 96.69 90 ALA A C 1
ATOM 723 O O . ALA A 1 90 ? 14.508 -9.18 -17.375 1 96.69 90 ALA A O 1
ATOM 724 N N . ILE A 1 91 ? 15.93 -10.086 -15.938 1 94.19 91 ILE A N 1
ATOM 725 C CA . ILE A 1 91 ? 16.938 -9.047 -16.141 1 94.19 91 ILE A CA 1
ATOM 726 C C . ILE A 1 91 ? 17.359 -9.023 -17.609 1 94.19 91 ILE A C 1
ATOM 728 O O . ILE A 1 91 ? 17.422 -7.965 -18.234 1 94.19 91 ILE A O 1
ATOM 732 N N . ALA A 1 92 ? 17.641 -10.141 -18.156 1 92.62 92 ALA A N 1
ATOM 733 C CA . ALA A 1 92 ? 18.047 -10.25 -19.547 1 92.62 92 ALA A CA 1
ATOM 734 C C . ALA A 1 92 ? 16.953 -9.734 -20.484 1 92.62 92 ALA A C 1
ATOM 736 O O . ALA A 1 92 ? 17.234 -9.031 -21.453 1 92.62 92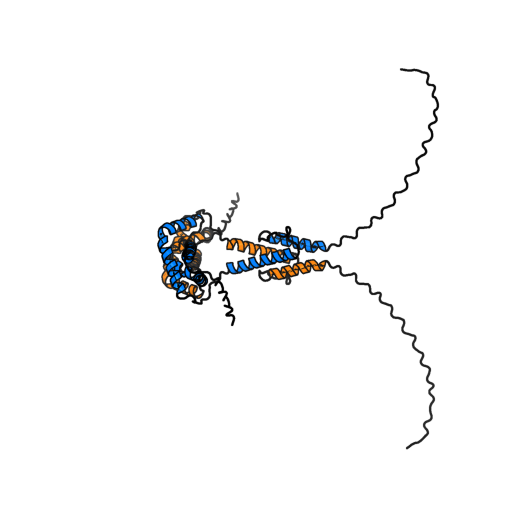 ALA A O 1
ATOM 737 N N . ALA A 1 93 ? 15.781 -10.078 -20.219 1 93.31 93 ALA A N 1
ATOM 738 C CA . ALA A 1 93 ? 14.656 -9.688 -21.062 1 93.31 93 ALA A CA 1
ATOM 739 C C . ALA A 1 93 ? 14.461 -8.172 -21.047 1 93.31 93 ALA A C 1
ATOM 741 O O . ALA A 1 93 ? 14.227 -7.562 -22.094 1 93.31 93 ALA A O 1
ATOM 742 N N . VAL A 1 94 ? 14.5 -7.559 -19.891 1 91.12 94 VAL A N 1
ATOM 743 C CA . VAL A 1 94 ? 14.266 -6.125 -19.75 1 91.12 94 VAL A CA 1
ATOM 744 C C . VAL A 1 94 ? 15.445 -5.352 -20.328 1 91.12 94 VAL A C 1
ATOM 746 O O . VAL A 1 94 ? 15.273 -4.266 -20.891 1 91.12 94 VAL A O 1
ATOM 749 N N . GLU A 1 95 ? 16.594 -5.902 -20.172 1 86.5 95 GLU A N 1
ATOM 750 C CA . GLU A 1 95 ? 17.781 -5.281 -20.734 1 86.5 95 GLU A CA 1
ATOM 751 C C . GLU A 1 95 ? 17.688 -5.18 -22.25 1 86.5 95 GLU A C 1
ATOM 753 O O . GLU A 1 95 ? 18.25 -4.262 -22.859 1 86.5 95 GLU A O 1
ATOM 758 N N . ARG A 1 96 ? 17.031 -6.078 -22.859 1 85.12 96 ARG A N 1
ATOM 759 C CA . ARG A 1 96 ? 16.906 -6.117 -24.312 1 85.12 96 ARG A CA 1
ATOM 760 C C . ARG A 1 96 ? 15.992 -5.008 -24.812 1 85.12 96 ARG A C 1
ATOM 762 O O . ARG A 1 96 ? 16.078 -4.594 -25.969 1 85.12 96 ARG A O 1
ATOM 769 N N . ASP A 1 97 ? 15.07 -4.547 -23.984 1 80.25 97 ASP A N 1
ATOM 770 C CA . ASP A 1 97 ? 14.164 -3.461 -24.344 1 80.25 97 ASP A CA 1
ATOM 771 C C . ASP A 1 97 ? 13.992 -2.48 -23.188 1 80.25 97 ASP A C 1
ATOM 773 O O . ASP A 1 97 ? 12.891 -2.35 -22.641 1 80.25 97 ASP A O 1
ATOM 777 N N . PRO A 1 98 ? 14.992 -1.752 -23 1 64 98 PRO A N 1
ATOM 778 C CA . PRO A 1 98 ? 14.977 -0.916 -21.797 1 64 98 PRO A CA 1
ATOM 779 C C . PRO A 1 98 ? 14.047 0.288 -21.922 1 64 98 PRO A C 1
ATOM 781 O O . PRO A 1 98 ? 13.641 0.867 -20.922 1 64 98 PRO A O 1
ATOM 784 N N . LEU A 1 99 ? 13.711 0.499 -23.188 1 60.06 99 LEU A N 1
ATOM 785 C CA . LEU A 1 99 ? 12.969 1.735 -23.406 1 60.06 99 LEU A CA 1
ATOM 786 C C . LEU A 1 99 ? 11.484 1.45 -23.625 1 60.06 99 LEU A C 1
ATOM 788 O O . LEU A 1 99 ? 10.742 2.324 -24.078 1 60.06 99 LEU A O 1
ATOM 792 N N . ARG A 1 100 ? 11.188 0.332 -23.328 1 64.56 100 ARG A N 1
ATOM 793 C CA . ARG A 1 100 ? 9.75 0.101 -23.422 1 64.56 100 ARG A CA 1
ATOM 794 C C . ARG A 1 100 ? 8.977 1.119 -22.594 1 64.56 100 ARG A C 1
ATOM 796 O O . ARG A 1 100 ? 9.289 1.344 -21.422 1 64.56 100 ARG A O 1
ATOM 803 N N . SER A 1 101 ? 8.297 2.062 -23.328 1 66.62 101 SER A N 1
ATOM 804 C CA . SER A 1 101 ? 7.555 3.148 -22.703 1 66.62 101 SER A CA 1
ATOM 805 C C . SER A 1 101 ? 6.09 2.77 -22.5 1 66.62 101 SER A C 1
ATOM 807 O O . SER A 1 101 ? 5.441 2.264 -23.422 1 66.62 101 SER A O 1
ATOM 809 N N . SER A 1 102 ? 5.73 2.439 -21.312 1 80.88 102 SER A N 1
ATOM 810 C CA . SER A 1 102 ? 4.32 2.258 -20.984 1 80.88 102 SER A CA 1
ATOM 811 C C . SER A 1 102 ? 3.908 3.119 -19.797 1 80.88 102 SER A C 1
ATOM 813 O O . SER A 1 102 ? 4.754 3.529 -19 1 80.88 102 SER A O 1
ATOM 815 N N . GLU A 1 103 ? 2.631 3.471 -19.938 1 88.69 103 GLU A N 1
ATOM 816 C CA . GLU A 1 103 ? 2.084 4.219 -18.812 1 88.69 103 GLU A CA 1
ATOM 817 C C . GLU A 1 103 ? 2.16 3.41 -17.516 1 88.69 103 GLU A C 1
ATOM 819 O O . GLU A 1 103 ? 1.483 2.391 -17.375 1 88.69 103 GLU A O 1
ATOM 824 N N . PRO A 1 104 ? 2.947 3.867 -16.672 1 92.12 104 PRO A N 1
ATOM 825 C CA . PRO A 1 104 ? 3.119 3.1 -15.438 1 92.12 104 PRO A CA 1
ATOM 826 C C . PRO A 1 104 ? 1.876 3.117 -14.547 1 92.12 104 PRO A C 1
ATOM 828 O O . PRO A 1 104 ? 1.048 4.023 -14.656 1 92.12 104 PRO A O 1
ATOM 831 N N . ILE A 1 105 ? 1.748 2.105 -13.719 1 95.06 105 ILE A N 1
ATOM 832 C CA . ILE A 1 105 ? 0.718 2.064 -12.688 1 95.06 105 ILE A CA 1
ATOM 833 C C . ILE A 1 105 ? 1.146 2.922 -11.492 1 95.06 105 ILE A C 1
ATOM 835 O O . ILE A 1 105 ? 2.275 2.801 -11.008 1 95.06 105 ILE A O 1
ATOM 839 N N . VAL A 1 106 ? 0.28 3.756 -11.156 1 93.12 106 VAL A N 1
ATOM 840 C CA . VAL A 1 106 ? 0.582 4.625 -10.023 1 93.12 106 VAL A CA 1
ATOM 841 C C . VAL A 1 106 ? -0.188 4.152 -8.789 1 93.12 106 VAL A C 1
ATOM 843 O O . VAL A 1 106 ? -1.379 3.844 -8.875 1 93.12 106 VAL A O 1
ATOM 846 N N . SER A 1 107 ? 0.519 4.066 -7.707 1 94.06 107 SER A N 1
ATOM 847 C CA . SER A 1 107 ? -0.131 3.76 -6.438 1 94.06 107 SER A CA 1
ATOM 848 C C . SER A 1 107 ? -0.741 5.008 -5.812 1 94.06 107 SER A C 1
ATOM 850 O O . SER A 1 107 ? -0.018 5.902 -5.367 1 94.06 107 SER A O 1
ATOM 852 N N . GLU A 1 108 ? -1.956 4.98 -5.699 1 92.88 108 GLU A N 1
ATOM 853 C CA . GLU A 1 108 ? -2.646 6.152 -5.172 1 92.88 108 GLU A CA 1
ATOM 854 C C . GLU A 1 108 ? -2.279 6.402 -3.713 1 92.88 108 GLU A C 1
ATOM 856 O O . GLU A 1 108 ? -2.037 7.543 -3.314 1 92.88 108 GLU A O 1
ATOM 861 N N . ILE A 1 109 ? -2.258 5.324 -3.012 1 94.19 109 ILE A N 1
ATOM 862 C CA . ILE A 1 109 ? -1.977 5.496 -1.591 1 94.19 109 ILE A CA 1
ATOM 863 C C . ILE A 1 109 ? -0.561 6.039 -1.408 1 94.19 109 ILE A C 1
ATOM 865 O O . ILE A 1 109 ? -0.319 6.875 -0.533 1 94.19 109 ILE A O 1
ATOM 869 N N . GLU A 1 110 ? 0.325 5.594 -2.199 1 94.12 110 GLU A N 1
ATOM 870 C CA . GLU A 1 110 ? 1.694 6.086 -2.082 1 94.12 110 GLU A CA 1
ATOM 871 C C . GLU A 1 110 ? 1.779 7.566 -2.438 1 94.12 110 GLU A C 1
ATOM 873 O O . GLU A 1 110 ? 2.469 8.336 -1.761 1 94.12 110 GLU A O 1
ATOM 878 N N . VAL A 1 111 ? 1.101 7.891 -3.477 1 93.94 111 VAL A N 1
ATOM 879 C CA . VAL A 1 111 ? 1.107 9.281 -3.912 1 93.94 111 VAL A CA 1
ATOM 880 C C . VAL A 1 111 ? 0.488 10.164 -2.83 1 93.94 111 VAL A C 1
ATOM 882 O O . VAL A 1 111 ? 1.058 11.195 -2.459 1 93.94 111 VAL A O 1
ATOM 885 N N . ASN A 1 112 ? -0.613 9.727 -2.338 1 94.88 112 ASN A N 1
ATOM 886 C CA . ASN A 1 112 ? -1.315 10.5 -1.319 1 94.88 112 ASN A CA 1
ATOM 887 C C . ASN A 1 112 ? -0.5 10.602 -0.033 1 94.88 112 ASN A C 1
ATOM 889 O O . ASN A 1 112 ? -0.456 11.664 0.596 1 94.88 112 ASN A O 1
ATOM 893 N N . TYR A 1 113 ? 0.078 9.523 0.256 1 96.81 113 TYR A N 1
ATOM 894 C CA . TYR A 1 113 ? 0.852 9.531 1.492 1 96.81 113 TYR A CA 1
ATOM 895 C C . TYR A 1 113 ? 2.084 10.422 1.355 1 96.81 113 TYR A C 1
ATOM 897 O O . TYR A 1 113 ? 2.475 11.102 2.307 1 96.81 113 TYR A O 1
ATOM 905 N N . ARG A 1 114 ? 2.66 10.43 0.247 1 95.56 114 ARG A N 1
ATOM 906 C CA . ARG A 1 114 ? 3.773 11.336 -0.008 1 95.56 114 ARG A CA 1
ATOM 907 C C . ARG A 1 114 ? 3.338 12.797 0.14 1 95.56 114 ARG A C 1
ATOM 909 O O . ARG A 1 114 ? 4.066 13.609 0.707 1 95.56 114 ARG A O 1
ATOM 916 N N . GLY A 1 115 ? 2.217 13.07 -0.387 1 96.19 115 GLY A N 1
ATOM 917 C CA . GLY A 1 115 ? 1.662 14.406 -0.194 1 96.19 115 GLY A CA 1
ATOM 918 C C . GLY A 1 115 ? 1.472 14.766 1.267 1 96.19 115 GLY A C 1
ATOM 919 O O . GLY A 1 115 ? 1.803 15.875 1.684 1 96.19 115 GLY A O 1
ATOM 920 N N . ALA A 1 116 ? 0.985 13.844 1.959 1 97.81 116 ALA A N 1
ATOM 921 C CA . ALA A 1 116 ? 0.784 14.031 3.395 1 97.81 116 ALA A CA 1
ATOM 922 C C . ALA A 1 116 ? 2.109 14.281 4.105 1 97.81 116 ALA A C 1
ATOM 924 O O . ALA A 1 116 ? 2.219 15.211 4.914 1 97.81 116 ALA A O 1
ATOM 925 N N . GLU A 1 117 ? 3.043 13.492 3.791 1 97.31 117 GLU A N 1
ATOM 926 C CA . GLU A 1 117 ? 4.359 13.641 4.398 1 97.31 117 GLU A CA 1
ATOM 927 C C . GLU A 1 117 ? 4.965 15.008 4.082 1 97.31 117 GLU A C 1
ATOM 929 O O . GLU A 1 117 ? 5.566 15.641 4.949 1 97.31 117 GLU A O 1
ATOM 934 N N . ASN A 1 118 ? 4.828 15.359 2.891 1 97.38 118 ASN A N 1
ATOM 935 C CA . ASN A 1 118 ? 5.305 16.688 2.494 1 97.38 118 ASN A CA 1
ATOM 936 C C . ASN A 1 118 ? 4.637 17.781 3.307 1 97.38 118 ASN A C 1
ATOM 938 O O . ASN A 1 118 ? 5.297 18.734 3.742 1 97.38 118 ASN A O 1
ATOM 942 N N . THR A 1 119 ? 3.418 17.703 3.439 1 97.38 119 THR A N 1
ATOM 943 C CA . THR A 1 119 ? 2.662 18.672 4.211 1 97.38 119 THR A CA 1
ATOM 944 C C . THR A 1 119 ? 3.143 18.719 5.656 1 97.38 119 THR A C 1
ATOM 946 O O . THR A 1 119 ? 3.342 19.797 6.223 1 97.38 119 THR A O 1
ATOM 949 N N . LEU A 1 120 ? 3.326 17.609 6.199 1 97.19 120 LEU A N 1
ATOM 950 C CA . LEU A 1 120 ? 3.811 17.516 7.574 1 97.19 120 LEU A CA 1
ATOM 951 C C . LEU A 1 120 ? 5.16 18.219 7.719 1 97.19 120 LEU A C 1
ATOM 953 O O . LEU A 1 120 ? 5.391 18.938 8.688 1 97.19 120 LEU A O 1
ATOM 957 N N . GLY A 1 121 ? 5.984 17.953 6.777 1 96.69 121 GLY A N 1
ATOM 958 C CA . GLY A 1 121 ? 7.27 18.641 6.77 1 96.69 121 GLY A CA 1
ATOM 959 C C . GLY A 1 121 ? 7.145 20.141 6.68 1 96.69 121 GLY A C 1
ATOM 960 O O . GLY A 1 121 ? 7.879 20.875 7.352 1 96.69 121 GLY A O 1
ATOM 961 N N . GLN A 1 122 ? 6.273 20.594 5.906 1 96.25 122 GLN A N 1
ATOM 962 C CA . GLN A 1 122 ? 6.047 22.031 5.742 1 96.25 122 GLN A CA 1
ATOM 963 C C . GLN A 1 122 ? 5.477 22.641 7.016 1 96.25 122 GLN A C 1
ATOM 965 O O . GLN A 1 122 ? 5.824 23.766 7.379 1 96.25 122 GLN A O 1
ATOM 970 N N . ILE A 1 123 ? 4.637 21.969 7.648 1 96.56 123 ILE A N 1
ATOM 971 C CA . ILE A 1 123 ? 4.094 22.438 8.922 1 96.56 123 ILE A CA 1
ATOM 972 C C . ILE A 1 123 ? 5.219 22.578 9.945 1 96.56 123 ILE A C 1
ATOM 974 O O . ILE A 1 123 ? 5.277 23.562 10.688 1 96.56 123 ILE A O 1
ATOM 978 N N . GLN A 1 124 ? 6.023 21.578 9.938 1 96.75 124 GLN A N 1
ATOM 979 C CA . GLN A 1 124 ? 7.172 21.641 10.836 1 96.75 124 GLN A CA 1
ATOM 980 C C . GLN A 1 124 ? 8.008 22.891 10.586 1 96.75 124 GLN A C 1
ATOM 982 O O . GLN A 1 124 ? 8.406 23.578 11.531 1 96.75 124 GLN A O 1
ATOM 987 N N . GLU A 1 125 ? 8.258 23.156 9.367 1 95.69 125 GLU A N 1
ATOM 988 C CA . GLU A 1 125 ? 9.031 24.344 9 1 95.69 125 GLU A CA 1
ATOM 989 C C . GLU A 1 125 ? 8.32 25.625 9.414 1 95.69 125 GLU A C 1
ATOM 991 O O . GLU A 1 125 ? 8.953 26.562 9.883 1 95.69 125 GLU A O 1
ATOM 996 N N . LEU A 1 126 ? 7.059 25.609 9.219 1 95.12 126 LEU A N 1
ATOM 997 C CA . LEU A 1 126 ? 6.246 26.75 9.602 1 95.12 126 LEU A CA 1
ATOM 998 C C . LEU A 1 126 ? 6.355 27.016 11.094 1 95.12 126 LEU A C 1
ATOM 1000 O O . LEU A 1 126 ? 6.602 28.156 11.516 1 95.12 126 LEU A O 1
ATOM 1004 N N . LEU A 1 127 ? 6.262 25.984 11.875 1 95.12 127 LEU A N 1
ATOM 1005 C CA . LEU A 1 127 ? 6.328 26.109 13.328 1 95.12 127 LEU A CA 1
ATOM 1006 C C . LEU A 1 127 ? 7.723 26.531 13.766 1 95.12 127 LEU A C 1
ATOM 1008 O O . LEU A 1 127 ? 7.867 27.344 14.695 1 95.12 127 LEU A O 1
ATOM 1012 N N . LYS A 1 128 ? 8.688 26.016 13.094 1 93.75 128 LYS A N 1
ATOM 1013 C CA . LYS A 1 128 ? 10.062 26.406 13.383 1 93.75 128 LYS A CA 1
ATOM 1014 C C . LYS A 1 128 ? 10.289 27.891 13.094 1 93.75 128 LYS A C 1
ATOM 1016 O O . LYS A 1 128 ? 10.891 28.609 13.898 1 93.75 128 LYS A O 1
ATOM 1021 N N . ARG A 1 129 ? 9.805 28.344 11.992 1 91.19 129 ARG A N 1
ATOM 1022 C CA . ARG A 1 129 ? 9.977 29.719 11.539 1 91.19 129 ARG A CA 1
ATOM 1023 C C . ARG A 1 129 ? 9.344 30.703 12.516 1 91.19 129 ARG A C 1
ATOM 1025 O O . ARG A 1 129 ? 9.867 31.781 12.734 1 91.19 129 ARG A O 1
ATOM 1032 N N . TYR A 1 130 ? 8.336 30.266 13.148 1 89.12 130 TYR A N 1
ATOM 1033 C CA . TYR A 1 130 ? 7.621 31.141 14.078 1 89.12 130 TYR A CA 1
ATOM 1034 C C . TYR A 1 130 ? 8.062 30.875 15.516 1 89.12 130 TYR A C 1
ATOM 1036 O O . TYR A 1 130 ? 7.445 31.375 16.453 1 89.12 130 TYR A O 1
ATOM 1044 N N . ASN A 1 131 ? 9.109 30.031 15.648 1 89.94 131 ASN A N 1
ATOM 1045 C CA . ASN A 1 131 ? 9.688 29.703 16.953 1 89.94 131 ASN A CA 1
ATOM 1046 C C . ASN A 1 131 ? 8.641 29.125 17.891 1 89.94 131 ASN A C 1
ATOM 1048 O O . ASN A 1 131 ? 8.562 29.531 19.062 1 89.94 131 ASN A O 1
ATOM 1052 N N . LEU A 1 132 ? 7.824 28.188 17.375 1 89.25 132 LEU A N 1
ATOM 1053 C CA . LEU A 1 132 ? 6.699 27.656 18.141 1 89.25 132 LEU A CA 1
ATOM 1054 C C . LEU A 1 132 ? 6.953 26.219 18.547 1 89.25 132 LEU A C 1
ATOM 1056 O O . LEU A 1 132 ? 6.066 25.547 19.078 1 89.25 132 LEU A O 1
ATOM 1060 N N . LEU A 1 133 ? 8.062 25.734 18.234 1 90.19 133 LEU A N 1
ATOM 1061 C CA . LEU A 1 133 ? 8.43 24.375 18.625 1 90.19 133 LEU A CA 1
ATOM 1062 C C . LEU A 1 133 ? 9.336 24.391 19.859 1 90.19 133 LEU A C 1
ATOM 1064 O O . LEU A 1 133 ? 10.344 25.094 19.891 1 90.19 133 LEU A O 1
ATOM 1068 N N . GLU A 1 134 ? 8.992 23.766 20.953 1 84.31 134 GLU A N 1
ATOM 1069 C CA . GLU A 1 134 ? 9.805 23.641 22.156 1 84.31 134 GLU A CA 1
ATOM 1070 C C . GLU A 1 134 ? 10.062 22.172 22.5 1 84.31 134 GLU A C 1
ATOM 1072 O O . GLU A 1 134 ? 9.141 21.438 22.859 1 84.31 134 GLU A O 1
ATOM 1077 N N . PRO A 1 135 ? 11.211 21.594 22.422 1 84.69 135 PRO A N 1
ATOM 1078 C CA . PRO A 1 135 ? 12.469 22.203 21.984 1 84.69 135 PRO A CA 1
ATOM 1079 C C . PRO A 1 135 ? 12.492 22.484 20.484 1 84.69 135 PRO A C 1
ATOM 1081 O O . PRO A 1 135 ? 11.648 21.984 19.75 1 84.69 135 PRO A O 1
ATOM 1084 N N . VAL A 1 136 ? 13.422 23.281 20.141 1 83.31 136 VAL A N 1
ATOM 1085 C CA . VAL A 1 136 ? 13.484 23.828 18.781 1 83.31 136 VAL A CA 1
ATOM 1086 C C . VAL A 1 136 ? 13.641 22.688 17.781 1 83.31 136 VAL A C 1
ATOM 1088 O O . VAL A 1 136 ? 13.125 22.75 16.656 1 83.31 136 VAL A O 1
ATOM 1091 N N . ASN A 1 137 ? 14.172 21.547 18.172 1 83.31 137 ASN A N 1
ATOM 1092 C CA . ASN A 1 137 ? 14.438 20.469 17.234 1 83.31 137 ASN A CA 1
ATOM 1093 C C . ASN A 1 137 ? 13.406 19.344 17.344 1 83.31 137 ASN A C 1
ATOM 1095 O O . ASN A 1 137 ? 13.625 18.234 16.844 1 83.31 137 ASN A O 1
ATOM 1099 N N . LYS A 1 138 ? 12.367 19.734 17.906 1 90 138 LYS A N 1
ATOM 1100 C CA . LYS A 1 138 ? 11.328 18.719 18.062 1 90 138 LYS A CA 1
ATOM 1101 C C . LYS A 1 138 ? 10.734 18.344 16.703 1 90 138 LYS A C 1
ATOM 1103 O O . LYS A 1 138 ? 10.438 19.219 15.883 1 90 138 LYS A O 1
ATOM 1108 N N . GLU A 1 139 ? 10.625 17.047 16.516 1 94.06 139 GLU A N 1
ATOM 1109 C CA . GLU A 1 139 ? 10.047 16.562 15.266 1 94.06 139 GLU A CA 1
ATOM 1110 C C . GLU A 1 139 ? 8.523 16.547 15.328 1 94.06 139 GLU A C 1
ATOM 1112 O O . GLU A 1 139 ? 7.945 16.109 16.328 1 94.06 139 GLU A O 1
ATOM 1117 N N . VAL A 1 140 ? 7.965 17.031 14.344 1 95.56 140 VAL A N 1
ATOM 1118 C CA . VAL A 1 140 ? 6.508 16.984 14.234 1 95.56 140 VAL A CA 1
ATOM 1119 C C . VAL A 1 140 ? 6.078 15.648 13.641 1 95.56 140 VAL A C 1
ATOM 1121 O O . VAL A 1 140 ? 6.594 15.234 12.602 1 95.56 140 VAL A O 1
ATOM 1124 N N . THR A 1 141 ? 5.215 14.969 14.367 1 96.38 141 THR A N 1
ATOM 1125 C CA . THR A 1 141 ? 4.66 13.688 13.938 1 96.38 141 THR A CA 1
ATOM 1126 C C . THR A 1 141 ? 3.143 13.773 13.812 1 96.38 141 THR A C 1
ATOM 1128 O O . THR A 1 141 ? 2.537 14.773 14.195 1 96.38 141 THR A O 1
ATOM 1131 N N . TRP A 1 142 ? 2.654 12.719 13.25 1 95.81 142 TRP A N 1
ATOM 1132 C CA . TRP A 1 142 ? 1.204 12.711 13.094 1 95.81 142 TRP A CA 1
ATOM 1133 C C . TRP A 1 142 ? 0.513 12.75 14.453 1 95.81 142 TRP A C 1
ATOM 1135 O O . TRP A 1 142 ? -0.542 13.367 14.602 1 95.81 142 TRP A O 1
ATOM 1145 N N . ASP A 1 143 ? 1.095 12.203 15.398 1 94.56 143 ASP A N 1
ATOM 1146 C CA . ASP A 1 143 ? 0.508 12.094 16.734 1 94.56 143 ASP A CA 1
ATOM 1147 C C . ASP A 1 143 ? 0.61 13.422 17.484 1 94.56 143 ASP A C 1
ATOM 1149 O O . ASP A 1 143 ? -0.269 13.758 18.281 1 94.56 143 ASP A O 1
ATOM 1153 N N . ASN A 1 144 ? 1.595 14.125 17.219 1 95.44 144 ASN A N 1
ATOM 1154 C CA . ASN A 1 144 ? 1.809 15.312 18.047 1 95.44 144 ASN A CA 1
ATOM 1155 C C . ASN A 1 144 ? 1.479 16.594 17.266 1 95.44 144 ASN A C 1
ATOM 1157 O O . ASN A 1 144 ? 1.503 17.688 17.844 1 95.44 144 ASN A O 1
ATOM 1161 N N . CYS A 1 145 ? 1.153 16.547 16.078 1 96.25 145 CYS A N 1
ATOM 1162 C CA . CYS A 1 145 ? 0.93 17.688 15.211 1 96.25 145 CYS A CA 1
ATOM 1163 C C . CYS A 1 145 ? -0.206 18.562 15.734 1 96.25 145 CYS A C 1
ATOM 1165 O O . CYS A 1 145 ? -0.051 19.781 15.867 1 96.25 145 CYS A O 1
ATOM 1167 N N . LEU A 1 146 ? -1.217 17.969 16.094 1 95.06 146 LEU A N 1
ATOM 1168 C CA . LEU A 1 146 ? -2.385 18.734 16.516 1 95.06 146 LEU A CA 1
ATOM 1169 C C . LEU A 1 146 ? -2.117 19.453 17.844 1 95.06 146 LEU A C 1
ATOM 1171 O O . LEU A 1 146 ? -2.359 20.656 17.953 1 95.06 146 LEU A O 1
ATOM 1175 N N . PRO A 1 147 ? -1.666 18.75 18.797 1 95.19 147 PRO A N 1
ATOM 1176 C CA . PRO A 1 147 ? -1.328 19.453 20.031 1 95.19 147 PRO A CA 1
ATOM 1177 C C . PRO A 1 147 ? -0.373 20.625 19.812 1 95.19 147 PRO A C 1
ATOM 1179 O O . PRO A 1 147 ? -0.533 21.688 20.422 1 95.19 147 PRO A O 1
ATOM 1182 N N . LEU 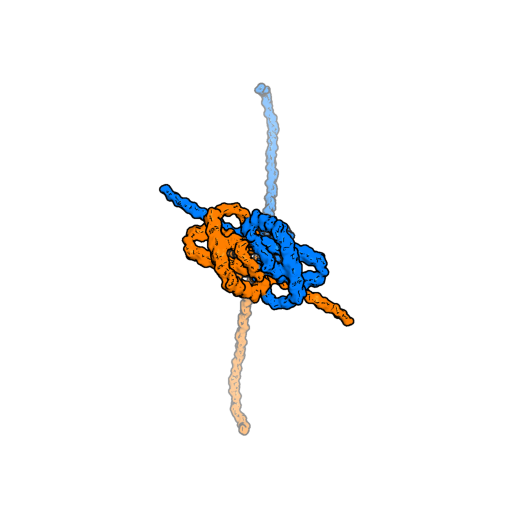A 1 148 ? 0.542 20.516 18.984 1 95.56 148 LEU A N 1
ATOM 1183 C CA . LEU A 1 148 ? 1.511 21.578 18.703 1 95.56 148 LEU A CA 1
ATOM 1184 C C . LEU A 1 148 ? 0.839 22.766 18.016 1 95.56 148 LEU A C 1
ATOM 1186 O O . LEU A 1 148 ? 1.128 23.906 18.344 1 95.56 148 LEU A O 1
ATOM 1190 N N . LEU A 1 149 ? -0.007 22.484 17.141 1 95.38 149 LEU A N 1
ATOM 1191 C CA . LEU A 1 149 ? -0.729 23.547 16.453 1 95.38 149 LEU A CA 1
ATOM 1192 C C . LEU A 1 149 ? -1.645 24.297 17.406 1 95.38 149 LEU A C 1
ATOM 1194 O O . LEU A 1 149 ? -1.732 25.531 17.359 1 95.38 149 LEU A O 1
ATOM 1198 N N . ARG A 1 150 ? -2.271 23.547 18.234 1 94.31 150 ARG A N 1
ATOM 1199 C CA . ARG A 1 150 ? -3.123 24.172 19.25 1 94.31 150 ARG A CA 1
ATOM 1200 C C . ARG A 1 150 ? -2.314 25.109 20.141 1 94.31 150 ARG A C 1
ATOM 1202 O O . ARG A 1 150 ? -2.744 26.234 20.422 1 94.31 150 ARG A O 1
ATOM 1209 N N . GLN A 1 151 ? -1.287 24.625 20.547 1 93.62 151 GLN A N 1
ATOM 1210 C CA . GLN A 1 151 ? -0.398 25.438 21.375 1 93.62 151 GLN A CA 1
ATOM 1211 C C . GLN A 1 151 ? 0.073 26.672 20.625 1 93.62 151 GLN A C 1
ATOM 1213 O O . GLN A 1 151 ? 0.164 27.766 21.203 1 93.62 151 GLN A O 1
ATOM 1218 N N . ALA A 1 152 ? 0.407 26.5 19.422 1 92.88 152 ALA A N 1
ATOM 1219 C CA . ALA A 1 152 ? 0.835 27.609 18.578 1 92.88 152 ALA A CA 1
ATOM 1220 C C . ALA A 1 152 ? -0.258 28.672 18.469 1 92.88 152 ALA A C 1
ATOM 1222 O O . ALA A 1 152 ? 0.015 29.875 18.578 1 92.88 152 ALA A O 1
ATOM 1223 N N . PHE A 1 153 ? -1.421 28.203 18.281 1 91 153 PHE A N 1
ATOM 1224 C CA . PHE A 1 153 ? -2.553 29.125 18.172 1 91 153 PHE A CA 1
ATOM 1225 C C . PHE A 1 153 ? -2.721 29.906 19.469 1 91 153 PHE A C 1
ATOM 1227 O O . PHE A 1 153 ? -2.941 31.125 19.438 1 91 153 PHE A O 1
ATOM 1234 N N . LEU A 1 154 ? -2.574 29.266 20.531 1 89.69 154 LEU A N 1
ATOM 1235 C CA . LEU A 1 154 ? -2.711 29.906 21.828 1 89.69 154 LEU A CA 1
ATOM 1236 C C . LEU A 1 154 ? -1.611 30.953 22.047 1 89.69 154 LEU A C 1
ATOM 1238 O O . LEU A 1 154 ? -1.876 32.062 22.531 1 89.69 154 LEU A O 1
ATOM 1242 N N . LYS A 1 155 ? -0.468 30.641 21.672 1 89.38 155 LYS A N 1
ATOM 1243 C CA . LYS A 1 155 ? 0.664 31.547 21.812 1 89.38 155 LYS A CA 1
ATOM 1244 C C . LYS A 1 155 ? 0.494 32.781 20.922 1 89.38 155 LYS A C 1
ATOM 1246 O O . LYS A 1 155 ? 0.822 33.906 21.328 1 89.38 155 LYS A O 1
ATOM 1251 N N . LEU A 1 156 ? 0.029 32.531 19.828 1 87.75 156 LEU A N 1
ATOM 1252 C CA . LEU A 1 156 ? -0.156 33.625 18.875 1 87.75 156 LEU A CA 1
ATOM 1253 C C . LEU A 1 156 ? -1.309 34.531 19.297 1 87.75 156 LEU A C 1
ATOM 1255 O O . LEU A 1 156 ? -1.269 35.75 19.078 1 87.75 156 LEU A O 1
ATOM 1259 N N . THR A 1 157 ? -2.287 34 19.984 1 82.69 157 THR A N 1
ATOM 1260 C CA . THR A 1 157 ? -3.414 34.781 20.5 1 82.69 157 THR A CA 1
ATOM 1261 C C . THR A 1 157 ? -3.039 35.5 21.781 1 82.69 157 THR A C 1
ATOM 1263 O O . THR A 1 157 ? -3.553 36.562 22.078 1 82.69 157 THR A O 1
ATOM 1266 N N . ALA A 1 158 ? -2.305 35.031 22.734 1 76.44 158 ALA A N 1
ATOM 1267 C CA . ALA A 1 158 ? -1.913 35.594 24.031 1 76.44 158 ALA A CA 1
ATOM 1268 C C . ALA A 1 158 ? -0.961 36.781 23.859 1 76.44 158 ALA A C 1
ATOM 1270 O O . ALA A 1 158 ? -0.968 37.688 24.672 1 76.44 158 ALA A O 1
ATOM 1271 N N . VAL A 1 159 ? -0.023 36.812 23.047 1 62.66 159 VAL A N 1
ATOM 1272 C CA . VAL A 1 159 ? 0.9 37.938 22.859 1 62.66 159 VAL A CA 1
ATOM 1273 C C . VAL A 1 159 ? 0.115 39.219 22.625 1 62.66 159 VAL A C 1
ATOM 1275 O O . VAL A 1 159 ? 0.588 40.312 22.938 1 62.66 159 VAL A O 1
ATOM 1278 N N . GLN A 1 160 ? -1.214 39.281 22.406 1 56.59 160 GLN A N 1
ATOM 1279 C CA . GLN A 1 160 ? -1.985 40.469 22.141 1 56.59 160 GLN A CA 1
ATOM 1280 C C . GLN A 1 160 ? -2.502 41.094 23.422 1 56.59 160 GLN A C 1
ATOM 1282 O O . GLN A 1 160 ? -3.09 42.188 23.406 1 56.59 160 GLN A O 1
ATOM 1287 N N . SER A 1 161 ? -2.455 40.5 24.594 1 52.84 161 SER A N 1
ATOM 1288 C CA . SER A 1 161 ? -3.018 41.219 25.75 1 52.84 161 SER A CA 1
ATOM 1289 C C . SER A 1 161 ? -2.045 42.281 26.281 1 52.84 161 SER A C 1
ATOM 1291 O O . SER A 1 161 ? -0.911 41.938 26.641 1 52.84 161 SER A O 1
ATOM 1293 N N . PRO A 1 162 ? -2.223 43.531 25.953 1 50.16 162 PRO A N 1
ATOM 1294 C CA . PRO A 1 162 ? -1.364 44.531 26.562 1 50.16 162 PRO A CA 1
ATOM 1295 C C . PRO A 1 162 ? -1.226 44.375 28.078 1 50.16 162 PRO A C 1
ATOM 1297 O O . PRO A 1 162 ? -2.178 43.969 28.734 1 50.16 162 PRO A O 1
ATOM 1300 N N . THR A 1 163 ? -0.07 44.031 28.562 1 51.12 163 THR A N 1
ATOM 1301 C CA . THR A 1 163 ? 0.122 44.156 30 1 51.12 163 THR A CA 1
ATOM 1302 C C . THR A 1 163 ? -0.57 45.406 30.531 1 51.12 163 THR A C 1
ATOM 1304 O O . THR A 1 163 ? -0.38 46.5 30 1 51.12 163 THR A O 1
ATOM 1307 N N . PRO A 1 164 ? -1.623 45.281 31.234 1 53.28 164 PRO A N 1
ATOM 1308 C CA . PRO A 1 164 ? -2.137 46.531 31.812 1 53.28 164 PRO A CA 1
ATOM 1309 C C . PRO A 1 164 ? -1.032 47.406 32.375 1 53.28 164 PRO A C 1
ATOM 1311 O O . PRO A 1 164 ? -0.012 46.906 32.844 1 53.28 164 PRO A O 1
ATOM 1314 N N . PRO A 1 165 ? -1.012 48.625 32 1 49.12 165 PRO A N 1
ATOM 1315 C CA . PRO A 1 165 ? 0.016 49.469 32.594 1 49.12 165 PRO A CA 1
ATOM 1316 C C . PRO A 1 165 ? 0.134 49.281 34.094 1 49.12 165 PRO A C 1
ATOM 1318 O O . PRO A 1 165 ? -0.874 49.094 34.781 1 49.12 165 PRO A O 1
ATOM 1321 N N . ALA A 1 166 ? 1.216 48.781 34.531 1 49.31 166 ALA A N 1
ATOM 1322 C CA . ALA A 1 166 ? 1.486 48.719 35.969 1 49.31 166 ALA A CA 1
ATOM 1323 C C . ALA A 1 166 ? 0.939 49.969 36.688 1 49.31 166 ALA A C 1
ATOM 1325 O O . ALA A 1 166 ? 1.201 51.094 36.281 1 49.31 166 ALA A O 1
ATOM 1326 N N . ILE A 1 167 ? -0.189 49.812 37.312 1 47.94 167 ILE A N 1
ATOM 1327 C CA . ILE A 1 167 ? -0.613 50.875 38.219 1 47.94 167 ILE A CA 1
ATOM 1328 C C . ILE A 1 167 ? 0.568 51.344 39.062 1 47.94 167 ILE A C 1
ATOM 1330 O O . ILE A 1 167 ? 1.184 50.531 39.781 1 47.94 167 ILE A O 1
ATOM 1334 N N . ASN A 1 168 ? 1.233 52.469 38.75 1 45.88 168 ASN A N 1
ATOM 1335 C CA . ASN A 1 168 ? 2.189 53.125 39.625 1 45.88 168 ASN A CA 1
ATOM 1336 C C . ASN A 1 168 ? 1.676 53.188 41.062 1 45.88 168 ASN A C 1
ATOM 1338 O O . ASN A 1 168 ? 0.689 53.875 41.344 1 45.88 168 ASN A O 1
ATOM 1342 N N . GLU A 1 169 ? 1.761 52.125 41.812 1 47.16 169 GLU A N 1
ATOM 1343 C CA . GLU A 1 169 ? 1.49 52.219 43.219 1 47.16 169 GLU A CA 1
ATOM 1344 C C . GLU A 1 169 ? 2.176 53.438 43.844 1 47.16 169 GLU A C 1
ATOM 1346 O O . GLU A 1 169 ? 3.402 53.562 43.812 1 47.16 169 GLU A O 1
ATOM 1351 N N . ARG A 1 170 ? 1.489 54.594 43.906 1 48.78 170 ARG A N 1
ATOM 1352 C CA . ARG A 1 170 ? 1.938 55.719 44.75 1 48.78 170 ARG A CA 1
ATOM 1353 C C . ARG A 1 170 ? 2.359 55.25 46.125 1 48.78 170 ARG A C 1
ATOM 1355 O O . ARG A 1 170 ? 1.571 54.625 46.844 1 48.78 170 ARG A O 1
ATOM 1362 N N . ARG A 1 171 ? 3.631 55 46.312 1 49.03 171 ARG A N 1
ATOM 1363 C CA . ARG A 1 171 ? 4.219 54.719 47.625 1 49.03 171 ARG A CA 1
ATOM 1364 C C . ARG A 1 171 ? 3.744 55.719 48.656 1 49.03 171 ARG A C 1
ATOM 1366 O O . ARG A 1 171 ? 3.961 56.938 48.531 1 49.03 171 ARG A O 1
ATOM 1373 N N . SER A 1 172 ? 2.557 55.5 49.312 1 48.88 172 SER A N 1
ATOM 1374 C CA . SER A 1 172 ? 2.172 56.312 50.438 1 48.88 172 SER A CA 1
ATOM 1375 C C . SER A 1 172 ? 3.34 56.5 51.406 1 48.88 172 SER A C 1
ATOM 1377 O O . SER A 1 172 ? 4.059 55.562 51.719 1 48.88 172 SER A O 1
ATOM 1379 N N . MET A 1 173 ? 3.938 57.75 51.625 1 48.38 173 MET A N 1
ATOM 1380 C CA . MET A 1 173 ? 4.957 58.188 52.562 1 48.38 173 MET A CA 1
ATOM 1381 C C . MET A 1 173 ? 4.605 57.719 53.969 1 48.38 173 MET A C 1
ATOM 1383 O O . MET A 1 173 ? 3.459 57.844 54.406 1 48.38 173 MET A O 1
ATOM 1387 N N . PRO A 1 174 ? 5.352 56.812 54.625 1 49.78 174 PRO A N 1
ATOM 1388 C CA . PRO A 1 174 ? 5.043 56.375 55.969 1 49.78 174 PRO A CA 1
ATOM 1389 C C . PRO A 1 174 ? 4.828 57.531 56.938 1 49.78 174 PRO A C 1
ATOM 1391 O O . PRO A 1 174 ? 5.418 58.594 56.781 1 49.78 174 PRO A O 1
ATOM 1394 N N . LEU A 1 175 ? 3.688 57.719 57.594 1 56.81 175 LEU A N 1
ATOM 1395 C CA . LEU A 1 175 ? 3.396 58.719 58.625 1 56.81 175 LEU A CA 1
ATOM 1396 C C . LEU A 1 175 ? 4.5 58.781 59.688 1 56.81 175 LEU A C 1
ATOM 1398 O O . LEU A 1 175 ? 5.133 57.75 59.969 1 56.81 175 LEU A O 1
ATOM 1402 N N . PRO A 1 176 ? 5.086 59.938 60.062 1 56.19 176 PRO A N 1
ATOM 1403 C CA . PRO A 1 176 ? 6.195 60.031 61.031 1 56.19 176 PRO A CA 1
ATOM 1404 C C . PRO A 1 176 ? 5.906 59.375 62.344 1 56.19 176 PRO A C 1
ATOM 1406 O O . PRO A 1 176 ? 4.742 59.25 62.75 1 56.19 176 PRO A O 1
ATOM 1409 N N . PRO A 1 177 ? 6.762 58.469 62.844 1 55 177 PRO A N 1
ATOM 1410 C CA . PRO A 1 177 ? 6.52 57.75 64.062 1 55 177 PRO A CA 1
ATOM 1411 C C . PRO A 1 177 ? 6.051 58.625 65.25 1 55 177 PRO A C 1
ATOM 1413 O O . PRO A 1 177 ? 6.379 59.812 65.25 1 55 177 PRO A O 1
ATOM 1416 N N . PRO A 1 178 ? 4.941 58.375 65.812 1 58.12 178 PRO A N 1
ATOM 1417 C CA . PRO A 1 178 ? 4.406 59.25 66.875 1 58.12 178 PRO A CA 1
ATOM 1418 C C . PRO A 1 178 ? 5.449 59.594 67.938 1 58.12 178 PRO A C 1
ATOM 1420 O O . PRO A 1 178 ? 6.406 58.844 68.125 1 58.12 178 PRO A O 1
ATOM 1423 N N . PRO A 1 179 ? 5.508 60.812 68.375 1 53.88 179 PRO A N 1
ATOM 1424 C CA . PRO A 1 179 ? 6.543 61.281 69.312 1 53.88 179 PRO A CA 1
ATOM 1425 C C . PRO A 1 179 ? 6.648 60.438 70.562 1 53.88 179 PRO A C 1
ATOM 1427 O O . PRO A 1 179 ? 5.664 59.812 71 1 53.88 179 PRO A O 1
ATOM 1430 N N . PRO A 1 180 ? 7.812 59.969 71 1 48.09 180 PRO A N 1
ATOM 1431 C CA . PRO A 1 180 ? 8.039 59.062 72.125 1 48.09 180 PRO A CA 1
ATOM 1432 C C . PRO A 1 180 ? 7.316 59.531 73.375 1 48.09 180 PRO A C 1
ATOM 1434 O O . PRO A 1 180 ? 7.207 60.719 73.688 1 48.09 180 PRO A O 1
ATOM 1437 N N . ILE A 1 181 ? 6.285 58.812 73.812 1 47.66 181 ILE A N 1
ATOM 1438 C CA . ILE A 1 181 ? 5.48 59.125 75 1 47.66 181 ILE A CA 1
ATOM 1439 C C . ILE A 1 181 ? 6.391 59.281 76.25 1 47.66 181 ILE A C 1
ATOM 1441 O O . ILE A 1 181 ? 7.246 58.438 76.5 1 47.66 181 ILE A O 1
ATOM 1445 N N . ARG A 1 182 ? 6.574 60.469 76.75 1 45.81 182 ARG A N 1
ATOM 1446 C CA . ARG A 1 182 ? 7.383 60.844 77.875 1 45.81 182 ARG A CA 1
ATOM 1447 C C . ARG A 1 182 ? 6.922 60.125 79.125 1 45.81 182 ARG A C 1
ATOM 1449 O O . ARG A 1 182 ? 5.781 60.281 79.562 1 45.81 182 ARG A O 1
ATOM 1456 N N . THR A 1 183 ? 7.32 58.812 79.312 1 42.81 183 THR A N 1
ATOM 1457 C CA . THR A 1 183 ? 6.941 58.031 80.5 1 42.81 183 THR A CA 1
ATOM 1458 C C . THR A 1 183 ? 7.223 58.844 81.75 1 42.81 183 THR A C 1
ATOM 1460 O O . THR A 1 183 ? 8.305 59.406 81.938 1 42.81 183 THR A O 1
ATOM 1463 N N . PRO A 1 184 ? 6.172 59.25 82.438 1 41.44 184 PRO A N 1
ATOM 1464 C CA . PRO A 1 184 ? 6.297 60.062 83.688 1 41.44 184 PRO A CA 1
ATOM 1465 C C . PRO A 1 184 ? 7.184 59.375 84.688 1 41.44 184 PRO A C 1
ATOM 1467 O O . PRO A 1 184 ? 7.234 58.156 84.812 1 41.44 184 PRO A O 1
ATOM 1470 N N . ALA A 1 185 ? 8.242 60 85.188 1 37.03 185 ALA A N 1
ATOM 1471 C CA . ALA A 1 185 ? 9.273 59.594 86.125 1 37.03 185 ALA A CA 1
ATOM 1472 C C . ALA A 1 185 ? 8.641 59.156 87.438 1 37.03 185 ALA A C 1
ATOM 1474 O O . ALA A 1 185 ? 7.836 59.875 88.062 1 37.03 185 ALA A O 1
ATOM 1475 N N . MET A 1 186 ? 8.367 57.812 87.5 1 35.41 186 MET A N 1
ATOM 1476 C CA . MET A 1 186 ? 7.812 57.156 88.688 1 35.41 186 MET A CA 1
ATOM 1477 C C . MET A 1 186 ? 8.609 57.531 89.938 1 35.41 186 MET A C 1
ATOM 1479 O O . MET A 1 186 ? 9.836 57.406 89.938 1 35.41 186 MET A O 1
ATOM 1483 N N . ASP A 1 187 ? 8.156 58.438 90.75 1 32.47 187 ASP A N 1
ATOM 1484 C CA . ASP A 1 187 ? 8.648 58.938 92 1 32.47 187 ASP A CA 1
ATOM 1485 C C . ASP A 1 187 ? 8.922 57.781 93 1 32.47 187 ASP A C 1
ATOM 1487 O O . ASP A 1 187 ? 8.164 56.812 93 1 32.47 187 ASP A O 1
ATOM 1491 N N . ASN A 1 188 ? 10.156 57.562 93.438 1 35.06 188 ASN A N 1
ATOM 1492 C CA . ASN A 1 188 ? 10.898 56.625 94.312 1 35.06 188 ASN A CA 1
ATOM 1493 C C . ASN A 1 188 ? 10.281 56.531 95.688 1 35.06 188 ASN A C 1
ATOM 1495 O O . ASN A 1 188 ? 11 56.594 96.688 1 35.06 188 ASN A O 1
ATOM 1499 N N . ARG A 1 189 ? 9.016 56.781 95.875 1 32.56 189 ARG A N 1
ATOM 1500 C CA . ARG A 1 189 ? 8.773 56.938 97.312 1 32.56 189 ARG A CA 1
ATOM 1501 C C . ARG A 1 189 ? 9.102 55.656 98.062 1 32.56 189 ARG A C 1
ATOM 1503 O O . ARG A 1 189 ? 8.719 54.562 97.625 1 32.56 189 ARG A O 1
ATOM 1510 N N . GLN A 1 190 ? 10.055 55.656 99 1 32.5 190 GLN A N 1
ATOM 1511 C CA . GLN A 1 190 ? 10.758 54.812 99.938 1 32.5 190 GLN A CA 1
ATOM 1512 C C . GLN A 1 190 ? 9.781 54.094 100.875 1 32.5 190 GLN A C 1
ATOM 1514 O O . GLN A 1 190 ? 9.18 54.75 101.75 1 32.5 190 GLN A O 1
ATOM 1519 N N . ILE A 1 191 ? 8.891 53.312 100.375 1 30.83 191 ILE A N 1
ATOM 1520 C CA . ILE A 1 191 ? 7.988 52.719 101.375 1 30.83 191 ILE A CA 1
ATOM 1521 C C . ILE A 1 191 ? 8.789 51.906 102.375 1 30.83 191 ILE A C 1
ATOM 1523 O O . ILE A 1 191 ? 9.664 51.125 102 1 30.83 191 ILE A O 1
ATOM 1527 N N . ASP A 1 192 ? 8.734 52.188 103.625 1 34 192 ASP A N 1
ATOM 1528 C CA . ASP A 1 192 ? 9.359 51.844 104.938 1 34 192 ASP A CA 1
ATOM 1529 C C . ASP A 1 192 ? 9.039 50.406 105.312 1 34 192 ASP A C 1
ATOM 1531 O O . ASP A 1 192 ? 9.555 49.906 106.312 1 34 192 ASP A O 1
ATOM 1535 N N . PRO A 1 193 ? 8.5 49.531 104.375 1 32.12 193 PRO A N 1
ATOM 1536 C CA . PRO A 1 193 ? 7.758 48.531 105.188 1 32.12 193 PRO A CA 1
ATOM 1537 C C . PRO A 1 193 ? 8.664 47.688 106.062 1 32.12 193 PRO A C 1
ATOM 1539 O O . PRO A 1 193 ? 9.648 47.125 105.562 1 32.12 193 PRO A O 1
ATOM 1542 N N . LYS A 1 194 ? 8.945 47.906 107.312 1 28.94 194 LYS A N 1
ATOM 1543 C CA . LYS A 1 194 ? 9.562 47.156 108.375 1 28.94 194 LYS A CA 1
ATOM 1544 C C . LYS A 1 194 ? 9.055 45.719 108.438 1 28.94 194 LYS A C 1
ATOM 1546 O O . LYS A 1 194 ? 9.633 44.875 109.125 1 28.94 194 LYS A O 1
ATOM 1551 N N . ASN A 1 195 ? 7.805 45.438 108.125 1 35.97 195 ASN A N 1
ATOM 1552 C CA . ASN A 1 195 ? 7.328 44.281 108.875 1 35.97 195 ASN A CA 1
ATOM 1553 C C . ASN A 1 195 ? 7.789 42.969 108.25 1 35.97 195 ASN A C 1
ATOM 1555 O O . ASN A 1 195 ? 7.5 42.719 107.125 1 35.97 195 ASN A O 1
ATOM 1559 N N . THR A 1 196 ? 8.836 42.188 108.688 1 27.58 196 THR A N 1
ATOM 1560 C CA . THR A 1 196 ? 9.766 41.406 107.875 1 27.58 196 THR A CA 1
ATOM 1561 C C . THR A 1 196 ? 9.031 40.344 107.062 1 27.58 196 THR A C 1
ATOM 1563 O O . THR A 1 196 ? 9.648 39.625 106.312 1 27.58 196 THR A O 1
ATOM 1566 N N . LEU A 1 197 ? 7.707 40.219 106.938 1 25.98 197 LEU A N 1
ATOM 1567 C CA . LEU A 1 197 ? 7.023 38.969 107.312 1 25.98 197 LEU A CA 1
ATOM 1568 C C . LEU A 1 197 ? 7.277 37.906 106.25 1 25.98 197 LEU A C 1
ATOM 1570 O O . LEU A 1 197 ? 7.277 38.188 105 1 25.98 197 LEU A O 1
ATOM 1574 N N . TRP A 1 198 ? 7.562 36.375 106.812 1 24.45 198 TRP A N 1
ATOM 1575 C CA . TRP A 1 198 ? 8.016 35.344 105.938 1 24.45 198 TRP A CA 1
ATOM 1576 C C . TRP A 1 198 ? 7.168 35.312 104.625 1 24.45 198 TRP A C 1
ATOM 1578 O O . TRP A 1 198 ? 5.988 35.688 104.688 1 24.45 198 TRP A O 1
ATOM 1588 N N . MET B 1 1 ? 35.344 23.062 -25.953 1 27.03 1 MET B N 1
ATOM 1589 C CA . MET B 1 1 ? 33.969 22.766 -26.266 1 27.03 1 MET B CA 1
ATOM 1590 C C . MET B 1 1 ? 33.406 21.719 -25.312 1 27.03 1 MET B C 1
ATOM 1592 O O . MET B 1 1 ? 33.844 20.562 -25.328 1 27.03 1 MET B O 1
ATOM 1596 N N . ASP B 1 2 ? 33.031 22.078 -23.984 1 25.89 2 ASP B N 1
ATOM 1597 C CA . ASP B 1 2 ? 32.75 21.453 -22.703 1 25.89 2 ASP B CA 1
ATOM 1598 C C . ASP B 1 2 ? 31.484 20.625 -22.75 1 25.89 2 ASP B C 1
ATOM 1600 O O . ASP B 1 2 ? 30.391 21.141 -23 1 25.89 2 ASP B O 1
ATOM 1604 N N . PHE B 1 3 ? 31.531 19.344 -23.312 1 28.84 3 PHE B N 1
ATOM 1605 C CA . PHE B 1 3 ? 30.484 18.328 -23.328 1 28.84 3 PHE B CA 1
ATOM 1606 C C . PHE B 1 3 ? 29.812 18.203 -21.969 1 28.84 3 PHE B C 1
ATOM 1608 O O . PHE B 1 3 ? 30.375 17.594 -21.062 1 28.84 3 PHE B O 1
ATOM 1615 N N . LEU B 1 4 ? 29.188 19.25 -21.422 1 30 4 LEU B N 1
ATOM 1616 C CA . LEU B 1 4 ? 28.359 19.203 -20.219 1 30 4 LEU B CA 1
ATOM 1617 C C . LEU B 1 4 ? 27.344 18.062 -20.312 1 30 4 LEU B C 1
ATOM 1619 O O . LEU B 1 4 ? 26.453 18.094 -21.172 1 30 4 LEU B O 1
ATOM 1623 N N . ALA B 1 5 ? 27.812 16.781 -20.203 1 31.08 5 ALA B N 1
ATOM 1624 C CA . ALA B 1 5 ? 27.016 15.578 -20.031 1 31.08 5 ALA B CA 1
ATOM 1625 C C . ALA B 1 5 ? 25.766 15.867 -19.203 1 31.08 5 ALA B C 1
ATOM 1627 O O . ALA B 1 5 ? 25.875 16.219 -18.016 1 31.08 5 ALA B O 1
ATOM 1628 N N . SER B 1 6 ? 24.734 16.5 -19.828 1 32.44 6 SER B N 1
ATOM 1629 C CA . SER B 1 6 ? 23.422 16.625 -19.203 1 32.44 6 SER B CA 1
ATOM 1630 C C . SER B 1 6 ? 23.016 15.32 -18.516 1 32.44 6 SER B C 1
ATOM 1632 O O . SER B 1 6 ? 22.938 14.273 -19.172 1 32.44 6 SER B O 1
ATOM 1634 N N . GLU B 1 7 ? 23.484 15.047 -17.344 1 33.41 7 GLU B N 1
ATOM 1635 C CA . GLU B 1 7 ? 23.016 14.008 -16.422 1 33.41 7 GLU B CA 1
ATOM 1636 C C . GLU B 1 7 ? 21.516 13.781 -16.562 1 33.41 7 GLU B C 1
ATOM 1638 O O . GLU B 1 7 ? 20.719 14.672 -16.234 1 33.41 7 GLU B O 1
ATOM 1643 N N . SER B 1 8 ? 21.047 13.32 -17.75 1 34.34 8 SER B N 1
ATOM 1644 C CA . SER B 1 8 ? 19.656 12.891 -17.828 1 34.34 8 SER B CA 1
ATOM 1645 C C . SER B 1 8 ? 19.203 12.211 -16.547 1 34.34 8 SER B C 1
ATOM 1647 O O . SER B 1 8 ? 19.734 11.156 -16.172 1 34.34 8 SER B O 1
ATOM 1649 N N . SER B 1 9 ? 18.984 12.953 -15.516 1 36.34 9 SER B N 1
ATOM 1650 C CA . SER B 1 9 ? 18.281 12.453 -14.336 1 36.34 9 SER B CA 1
ATOM 1651 C C . SER B 1 9 ? 17.188 11.461 -14.727 1 36.34 9 SER B C 1
ATOM 1653 O O . SER B 1 9 ? 16.156 11.852 -15.273 1 36.34 9 SER B O 1
ATOM 1655 N N . ALA B 1 10 ? 17.469 10.43 -15.367 1 38.38 10 ALA B N 1
ATOM 1656 C CA . ALA B 1 10 ? 16.453 9.414 -15.656 1 38.38 10 ALA B CA 1
ATOM 1657 C C . ALA B 1 10 ? 15.383 9.383 -14.57 1 38.38 10 ALA B C 1
ATOM 1659 O O . ALA B 1 10 ? 15.703 9.328 -13.375 1 38.38 10 ALA B O 1
ATOM 1660 N N . PRO B 1 11 ? 14.289 9.992 -14.789 1 40.44 11 PRO B N 1
ATOM 1661 C CA . PRO B 1 11 ? 13.227 9.906 -13.781 1 40.44 11 PRO B CA 1
ATOM 1662 C C . PRO B 1 11 ? 13.141 8.523 -13.133 1 40.44 11 PRO B C 1
ATOM 1664 O O . PRO B 1 11 ? 13.273 7.508 -13.82 1 40.44 11 PRO B O 1
ATOM 1667 N N . VAL B 1 12 ? 13.703 8.094 -12.094 1 46.31 12 VAL B N 1
ATOM 1668 C CA . VAL B 1 12 ? 13.367 6.918 -11.289 1 46.31 12 VAL B CA 1
ATOM 1669 C C . VAL B 1 12 ? 11.906 6.531 -11.531 1 46.31 12 VAL B C 1
ATOM 1671 O O . VAL B 1 12 ? 10.992 7.289 -11.203 1 46.31 12 VAL B O 1
ATOM 1674 N N . ASN B 1 13 ? 11.516 6.086 -12.656 1 52.53 13 ASN B N 1
ATOM 1675 C CA . ASN B 1 13 ? 10.18 5.629 -13.039 1 52.53 13 ASN B CA 1
ATOM 1676 C C . ASN B 1 13 ? 9.477 4.938 -11.875 1 52.53 13 ASN B C 1
ATOM 1678 O O . ASN B 1 13 ? 9.891 3.861 -11.438 1 52.53 13 ASN B O 1
ATOM 1682 N N . ALA B 1 14 ? 8.789 5.613 -11.008 1 67.75 14 ALA B N 1
ATOM 1683 C CA . ALA B 1 14 ? 8.078 5.402 -9.75 1 67.75 14 ALA B CA 1
ATOM 1684 C C . ALA B 1 14 ? 6.887 4.469 -9.938 1 67.75 14 ALA B C 1
ATOM 1686 O O . ALA B 1 14 ? 6.008 4.387 -9.078 1 67.75 14 ALA B O 1
ATOM 1687 N N . GLY B 1 15 ? 6.824 3.637 -11.008 1 88 15 GLY B N 1
ATOM 1688 C CA . GLY B 1 15 ? 5.648 2.795 -11.156 1 88 15 GLY B CA 1
ATOM 1689 C C . GLY B 1 15 ? 5.668 1.575 -10.25 1 88 15 GLY B C 1
ATOM 1690 O O . GLY B 1 15 ? 6.703 1.248 -9.664 1 88 15 GLY B O 1
ATOM 1691 N N . VAL B 1 16 ? 4.5 1.046 -10.016 1 95.31 16 VAL B N 1
ATOM 1692 C CA . VAL B 1 16 ? 4.367 -0.171 -9.219 1 95.31 16 VAL B CA 1
ATOM 1693 C C . VAL B 1 16 ? 3.84 -1.305 -10.094 1 95.31 16 VAL B C 1
ATOM 1695 O O . VAL B 1 16 ? 3.379 -1.069 -11.219 1 95.31 16 VAL B O 1
ATOM 1698 N N . HIS B 1 17 ? 4.051 -2.498 -9.609 1 97.12 17 HIS B N 1
ATOM 1699 C CA . HIS B 1 17 ? 3.375 -3.637 -10.227 1 97.12 17 HIS B CA 1
ATOM 1700 C C . HIS B 1 17 ? 2.186 -4.09 -9.383 1 97.12 17 HIS B C 1
ATOM 1702 O O . HIS B 1 17 ? 2.16 -3.873 -8.172 1 97.12 17 HIS B O 1
ATOM 1708 N N . VAL B 1 18 ? 1.243 -4.703 -10.133 1 98.19 18 VAL B N 1
ATOM 1709 C CA . VAL B 1 18 ? 0.084 -5.246 -9.43 1 98.19 18 VAL B CA 1
ATOM 1710 C C . VAL B 1 18 ? -0.226 -6.648 -9.953 1 98.19 18 VAL B C 1
ATOM 1712 O O . VAL B 1 18 ? -0.011 -6.941 -11.133 1 98.19 18 VAL B O 1
ATOM 1715 N N . ASN B 1 19 ? -0.575 -7.547 -9.031 1 98.69 19 ASN B N 1
ATOM 1716 C CA . ASN B 1 19 ? -1.17 -8.812 -9.461 1 98.69 19 ASN B CA 1
ATOM 1717 C C . ASN B 1 19 ? -2.664 -8.664 -9.727 1 98.69 19 ASN B C 1
ATOM 1719 O O . ASN B 1 19 ? -3.465 -8.578 -8.797 1 98.69 19 ASN B O 1
ATOM 1723 N N . VAL B 1 20 ? -2.998 -8.734 -10.992 1 98.81 20 VAL B N 1
ATOM 1724 C CA . VAL B 1 20 ? -4.379 -8.531 -11.422 1 98.81 20 VAL B CA 1
ATOM 1725 C C . VAL B 1 20 ? -5.273 -9.617 -10.82 1 98.81 20 VAL B C 1
ATOM 1727 O O . VAL B 1 20 ? -6.438 -9.359 -10.5 1 98.81 20 VAL B O 1
ATOM 1730 N N . MET B 1 21 ? -4.738 -10.734 -10.531 1 98.88 21 MET B N 1
ATOM 1731 C CA . MET B 1 21 ? -5.508 -11.828 -9.945 1 98.88 21 MET B CA 1
ATOM 1732 C C . MET B 1 21 ? -6.031 -11.453 -8.562 1 98.88 21 MET B C 1
ATOM 1734 O O . MET B 1 21 ? -7.082 -11.93 -8.141 1 98.88 21 MET B O 1
ATOM 1738 N N . GLU B 1 22 ? -5.309 -10.609 -7.836 1 98.69 22 GLU B N 1
ATOM 1739 C CA . GLU B 1 22 ? -5.809 -10.148 -6.547 1 98.69 22 GLU B CA 1
ATOM 1740 C C . GLU B 1 22 ? -7.141 -9.414 -6.703 1 98.69 22 GLU B C 1
ATOM 1742 O O . GLU B 1 22 ? -8.102 -9.703 -5.98 1 98.69 22 GLU B O 1
ATOM 1747 N N . THR B 1 23 ? -7.176 -8.547 -7.68 1 98.5 23 THR B N 1
ATOM 1748 C CA . THR B 1 23 ? -8.398 -7.789 -7.93 1 98.5 23 THR B CA 1
ATOM 1749 C C . THR B 1 23 ? -9.539 -8.719 -8.328 1 98.5 23 THR B C 1
ATOM 1751 O O . THR B 1 23 ? -10.656 -8.594 -7.816 1 98.5 23 THR B O 1
ATOM 1754 N N . LEU B 1 24 ? -9.211 -9.617 -9.148 1 98.88 24 LEU B N 1
ATOM 1755 C CA . LEU B 1 24 ? -10.234 -10.523 -9.664 1 98.88 24 LEU B CA 1
ATOM 1756 C C . LEU B 1 24 ? -10.766 -11.422 -8.555 1 98.88 24 LEU B C 1
ATOM 1758 O O . LEU B 1 24 ? -11.961 -11.719 -8.508 1 98.88 24 LEU B O 1
ATOM 1762 N N . VAL B 1 25 ? -9.93 -11.852 -7.672 1 98.88 25 VAL B N 1
ATOM 1763 C CA . VAL B 1 25 ? -10.336 -12.695 -6.551 1 98.88 25 VAL B CA 1
ATOM 1764 C C . VAL B 1 25 ? -11.305 -11.938 -5.652 1 98.88 25 VAL B C 1
ATOM 1766 O O . VAL B 1 25 ? -12.344 -12.469 -5.258 1 98.88 25 VAL B O 1
ATOM 1769 N N . TYR B 1 26 ? -10.992 -10.711 -5.363 1 98.12 26 TYR B N 1
ATOM 1770 C CA . TYR B 1 26 ? -11.867 -9.938 -4.492 1 98.12 26 TYR B CA 1
ATOM 1771 C C . TYR B 1 26 ? -13.195 -9.641 -5.18 1 98.12 26 TYR B C 1
ATOM 1773 O O . TYR B 1 26 ? -14.242 -9.641 -4.531 1 98.12 26 TYR B O 1
ATOM 1781 N N . GLU B 1 27 ? -13.117 -9.383 -6.461 1 98.19 27 GLU B N 1
ATOM 1782 C CA . GLU B 1 27 ? -14.359 -9.211 -7.215 1 98.19 27 GLU B CA 1
ATOM 1783 C C . GLU B 1 27 ? -15.227 -10.469 -7.152 1 98.19 27 GLU B C 1
ATOM 1785 O O . GLU B 1 27 ? -16.438 -10.383 -6.969 1 98.19 27 GLU B O 1
ATOM 1790 N N . GLU B 1 28 ? -14.625 -11.609 -7.305 1 98.44 28 GLU B N 1
ATOM 1791 C CA . GLU B 1 28 ? -15.328 -12.883 -7.273 1 98.44 28 GLU B CA 1
ATOM 1792 C C . GLU B 1 28 ? -15.875 -13.18 -5.879 1 98.44 28 GLU B C 1
ATOM 1794 O O . GLU B 1 28 ? -16.969 -13.727 -5.734 1 98.44 28 GLU B O 1
ATOM 1799 N N . ILE B 1 29 ? -15.094 -12.859 -4.852 1 97 29 ILE B N 1
ATOM 1800 C CA . ILE B 1 29 ? -15.562 -13.016 -3.477 1 97 29 ILE B CA 1
ATOM 1801 C C . ILE B 1 29 ? -16.844 -12.219 -3.277 1 97 29 ILE B C 1
ATOM 1803 O O . ILE B 1 29 ? -17.844 -12.75 -2.773 1 97 29 ILE B O 1
ATOM 1807 N N . ASP B 1 30 ? -16.828 -10.969 -3.707 1 95.06 30 ASP B N 1
ATOM 1808 C CA . ASP B 1 30 ? -18 -10.102 -3.576 1 95.06 30 ASP B CA 1
ATOM 1809 C C . ASP B 1 30 ? -19.203 -10.695 -4.301 1 95.06 30 ASP B C 1
ATOM 1811 O O . ASP B 1 30 ? -20.328 -10.695 -3.77 1 95.06 30 ASP B O 1
ATOM 1815 N N . LYS B 1 31 ? -18.938 -11.164 -5.434 1 96.25 31 LYS B N 1
ATOM 1816 C CA . LYS B 1 31 ? -19.984 -11.758 -6.258 1 96.25 31 LYS B CA 1
ATOM 1817 C C . LYS B 1 31 ? -20.625 -12.953 -5.562 1 96.25 31 LYS B C 1
ATOM 1819 O O . LYS B 1 31 ? -21.844 -13.055 -5.477 1 96.25 31 LYS B O 1
ATOM 1824 N N . GLN B 1 32 ? -19.844 -13.844 -5.051 1 95.06 32 GLN B N 1
ATOM 1825 C CA . GLN B 1 32 ? -20.344 -15.07 -4.449 1 95.06 32 GLN B CA 1
ATOM 1826 C C . GLN B 1 32 ? -21 -14.797 -3.104 1 95.06 32 GLN B C 1
ATOM 1828 O O . GLN B 1 32 ? -21.984 -15.445 -2.744 1 95.06 32 GLN B O 1
ATOM 1833 N N . LEU B 1 33 ? -20.5 -13.836 -2.428 1 93.31 33 LEU B N 1
ATOM 1834 C CA . LEU B 1 33 ? -21.031 -13.562 -1.096 1 93.31 33 LEU B CA 1
ATOM 1835 C C . LEU B 1 33 ? -22.375 -12.844 -1.182 1 93.31 33 LEU B C 1
ATOM 1837 O O . LEU B 1 33 ? -23.109 -12.773 -0.193 1 93.31 33 LEU B O 1
ATOM 1841 N N . ARG B 1 34 ? -22.656 -12.258 -2.305 1 90.19 34 ARG B N 1
ATOM 1842 C CA . ARG B 1 34 ? -23.969 -11.641 -2.496 1 90.19 34 ARG B CA 1
ATOM 1843 C C . ARG B 1 34 ? -25.094 -12.648 -2.305 1 90.19 34 ARG B C 1
ATOM 1845 O O . ARG B 1 34 ? -26.219 -12.281 -1.961 1 90.19 34 ARG B O 1
ATOM 1852 N N . PHE B 1 35 ? -24.766 -13.898 -2.461 1 85.69 35 PHE B N 1
ATOM 1853 C CA . PHE B 1 35 ? -25.766 -14.953 -2.371 1 85.69 35 PHE B CA 1
ATOM 1854 C C . PHE B 1 35 ? -25.734 -15.602 -0.993 1 85.69 35 PHE B C 1
ATOM 1856 O O . PHE B 1 35 ? -26.5 -16.531 -0.728 1 85.69 35 PHE B O 1
ATOM 1863 N N . TYR B 1 36 ? -24.875 -15.148 -0.123 1 82.94 36 TYR B N 1
ATOM 1864 C CA . TYR B 1 36 ? -24.781 -15.641 1.244 1 82.94 36 TYR B CA 1
ATOM 1865 C C . TYR B 1 36 ? -25.609 -14.797 2.197 1 82.94 36 TYR B C 1
ATOM 1867 O O . TYR B 1 36 ? -25.828 -13.609 1.963 1 82.94 36 TYR B O 1
ATOM 1875 N N . PRO B 1 37 ? -26.094 -15.5 3.277 1 79.94 37 PRO B N 1
ATOM 1876 C CA . PRO B 1 37 ? -26.766 -14.711 4.32 1 79.94 37 PRO B CA 1
ATOM 1877 C C . PRO B 1 37 ? -25.844 -13.648 4.922 1 79.94 37 PRO B C 1
ATOM 1879 O O . PRO B 1 37 ? -24.641 -13.875 5.082 1 79.94 37 PRO B O 1
ATOM 1882 N N . LYS B 1 38 ? -26.391 -12.555 5.188 1 75.12 38 LYS B N 1
ATOM 1883 C CA . LYS B 1 38 ? -25.656 -11.383 5.66 1 75.12 38 LYS B CA 1
ATOM 1884 C C . LYS B 1 38 ? -24.859 -11.703 6.918 1 75.12 38 LYS B C 1
ATOM 1886 O O . LYS B 1 38 ? -23.734 -11.219 7.086 1 75.12 38 LYS B O 1
ATOM 1891 N N . ASN B 1 39 ? -25.438 -12.539 7.781 1 71.12 39 ASN B N 1
ATOM 1892 C CA . ASN B 1 39 ? -24.766 -12.859 9.039 1 71.12 39 ASN B CA 1
ATOM 1893 C C . ASN B 1 39 ? -23.469 -13.633 8.797 1 71.12 39 ASN B C 1
ATOM 1895 O O . ASN B 1 39 ? -22.516 -13.508 9.562 1 71.12 39 ASN B O 1
ATOM 1899 N N . LEU B 1 40 ? -23.469 -14.375 7.73 1 72.31 40 LEU B N 1
ATOM 1900 C CA . LEU B 1 40 ? -22.266 -15.172 7.453 1 72.31 40 LEU B CA 1
ATOM 1901 C C . LEU B 1 40 ? -21.172 -14.297 6.844 1 72.31 40 LEU B C 1
ATOM 1903 O O . LEU B 1 40 ? -19.984 -14.508 7.113 1 72.31 40 LEU B O 1
ATOM 1907 N N . ARG B 1 41 ? -21.5 -13.227 6.18 1 73.31 41 ARG B N 1
ATOM 1908 C CA . ARG B 1 41 ? -20.531 -12.352 5.52 1 73.31 41 ARG B CA 1
ATOM 1909 C C . ARG B 1 41 ? -19.703 -11.586 6.539 1 73.31 41 ARG B C 1
ATOM 1911 O O . ARG B 1 41 ? -18.5 -11.391 6.348 1 73.31 41 ARG B O 1
ATOM 1918 N N . ASN B 1 42 ? -20.344 -11.438 7.664 1 74.31 42 ASN B N 1
ATOM 1919 C CA . ASN B 1 42 ? -19.688 -10.625 8.68 1 74.31 42 ASN B CA 1
ATOM 1920 C C . ASN B 1 42 ? -18.688 -11.445 9.5 1 74.31 42 ASN B C 1
ATOM 1922 O O . ASN B 1 42 ? -17.812 -10.883 10.156 1 74.31 42 ASN B O 1
ATOM 1926 N N . TYR B 1 43 ? -18.766 -12.727 9.219 1 78.69 43 TYR B N 1
ATOM 1927 C CA . TYR B 1 43 ? -17.938 -13.586 10.039 1 78.69 43 TYR B CA 1
ATOM 1928 C C . TYR B 1 43 ? -16.734 -14.109 9.25 1 78.69 43 TYR B C 1
ATOM 1930 O O . TYR B 1 43 ? -15.773 -14.602 9.836 1 78.69 43 TYR B O 1
ATOM 1938 N N . LEU B 1 44 ? -16.797 -13.844 7.992 1 86.88 44 LEU B N 1
ATOM 1939 C CA . LEU B 1 44 ? -15.727 -14.391 7.168 1 86.88 44 LEU B CA 1
ATOM 1940 C C . LEU B 1 44 ? -14.562 -13.414 7.078 1 86.88 44 LEU B C 1
ATOM 1942 O O . LEU B 1 44 ? -14.758 -12.227 6.801 1 86.88 44 LEU B O 1
ATOM 1946 N N . ASN B 1 45 ? -13.422 -13.891 7.383 1 89.88 45 ASN B N 1
ATOM 1947 C CA . ASN B 1 45 ? -12.211 -13.117 7.125 1 89.88 45 ASN B CA 1
ATOM 1948 C C . ASN B 1 45 ? -11.852 -13.109 5.645 1 89.88 45 ASN B C 1
ATOM 1950 O O . ASN B 1 45 ? -11.281 -14.078 5.137 1 89.88 45 ASN B O 1
ATOM 1954 N N . LEU B 1 46 ? -12.133 -12.031 5.043 1 92.75 46 LEU B N 1
ATOM 1955 C CA . LEU B 1 46 ? -11.992 -11.961 3.592 1 92.75 46 LEU B CA 1
ATOM 1956 C C . LEU B 1 46 ? -10.531 -12.031 3.178 1 92.75 46 LEU B C 1
ATOM 1958 O O . LEU B 1 46 ? -10.211 -12.523 2.094 1 92.75 46 LEU B O 1
ATOM 1962 N N . THR B 1 47 ? -9.68 -11.539 4.047 1 94.44 47 THR B N 1
ATOM 1963 C CA . THR B 1 47 ? -8.25 -11.617 3.77 1 94.44 47 THR B CA 1
ATOM 1964 C C . THR B 1 47 ? -7.793 -13.07 3.717 1 94.44 47 THR B C 1
ATOM 1966 O O . THR B 1 47 ? -6.992 -13.445 2.855 1 94.44 47 THR B O 1
ATOM 1969 N N . GLU B 1 48 ? -8.32 -13.844 4.547 1 94.12 48 GLU B N 1
ATOM 1970 C CA . GLU B 1 48 ? -8 -15.273 4.562 1 94.12 48 GLU B CA 1
ATOM 1971 C C . GLU B 1 48 ? -8.578 -15.984 3.344 1 94.12 48 GLU B C 1
ATOM 1973 O O . GLU B 1 48 ? -7.934 -16.859 2.764 1 94.12 48 GLU B O 1
ATOM 1978 N N . VAL B 1 49 ? -9.805 -15.602 3.049 1 95.12 49 VAL B N 1
ATOM 1979 C CA . VAL B 1 49 ? -10.438 -16.188 1.866 1 95.12 49 VAL B CA 1
ATOM 1980 C C . VAL B 1 49 ? -9.586 -15.883 0.632 1 95.12 49 VAL B C 1
ATOM 1982 O O . VAL B 1 49 ? -9.25 -16.797 -0.13 1 95.12 49 VAL B O 1
ATOM 1985 N N . ALA B 1 50 ? -9.219 -14.656 0.5 1 97.56 50 ALA B N 1
ATOM 1986 C CA . ALA B 1 50 ? -8.406 -14.25 -0.647 1 97.56 50 ALA B CA 1
ATOM 1987 C C . ALA B 1 50 ? -7.066 -14.969 -0.649 1 97.56 50 ALA B C 1
ATOM 1989 O O . ALA B 1 50 ? -6.609 -15.445 -1.692 1 97.56 50 ALA B O 1
ATOM 1990 N N . THR B 1 51 ? -6.473 -15.07 0.515 1 97.44 51 THR B N 1
ATOM 1991 C CA . THR B 1 51 ? -5.172 -15.711 0.637 1 97.44 51 THR B CA 1
ATOM 1992 C C . THR B 1 51 ? -5.242 -17.172 0.178 1 97.44 51 THR B C 1
ATOM 1994 O O . THR B 1 51 ? -4.383 -17.625 -0.578 1 97.44 51 THR B O 1
ATOM 1997 N N . TYR B 1 52 ? -6.215 -17.859 0.562 1 97 52 TYR B N 1
ATOM 1998 C CA . TYR B 1 52 ? -6.422 -19.266 0.198 1 97 52 TYR B CA 1
ATOM 1999 C C . TYR B 1 52 ? -6.602 -19.406 -1.308 1 97 52 TYR B C 1
ATOM 2001 O O . TYR B 1 52 ? -5.969 -20.266 -1.932 1 97 52 TYR B O 1
ATOM 2009 N N . ALA B 1 53 ? -7.418 -18.562 -1.831 1 98.62 53 ALA B N 1
ATOM 2010 C CA . ALA B 1 53 ? -7.703 -18.641 -3.262 1 98.62 53 ALA B CA 1
ATOM 2011 C C . ALA B 1 53 ? -6.473 -18.266 -4.086 1 98.62 53 ALA B C 1
ATOM 2013 O O . ALA B 1 53 ? -6.137 -18.969 -5.047 1 98.62 53 ALA B O 1
ATOM 2014 N N . LEU B 1 54 ? -5.809 -17.234 -3.686 1 98.81 54 LEU B N 1
ATOM 2015 C CA . LEU B 1 54 ? -4.676 -16.703 -4.445 1 98.81 54 LEU B CA 1
ATOM 2016 C C . LEU B 1 54 ? -3.559 -17.734 -4.527 1 98.81 54 LEU B C 1
ATOM 2018 O O . LEU B 1 54 ? -2.844 -17.812 -5.531 1 98.81 54 LEU B O 1
ATOM 2022 N N . ASN B 1 55 ? -3.467 -18.562 -3.572 1 98.56 55 ASN B N 1
ATOM 2023 C CA . ASN B 1 55 ? -2.42 -19.578 -3.559 1 98.56 55 ASN B CA 1
ATOM 2024 C C . ASN B 1 55 ? -2.756 -20.734 -4.48 1 98.56 55 ASN B C 1
ATOM 2026 O O . ASN B 1 55 ? -1.927 -21.625 -4.699 1 98.56 55 ASN B O 1
ATOM 2030 N N . ARG B 1 56 ? -3.854 -20.672 -5.062 1 98.31 56 ARG B N 1
ATOM 2031 C CA . ARG B 1 56 ? -4.305 -21.75 -5.93 1 98.31 56 ARG B CA 1
ATOM 2032 C C . ARG B 1 56 ? -4.586 -21.25 -7.34 1 98.31 56 ARG B C 1
ATOM 2034 O O . ARG B 1 56 ? -5.141 -21.969 -8.164 1 98.31 56 ARG B O 1
ATOM 2041 N N . LEU B 1 57 ? -4.273 -20.031 -7.57 1 98.75 57 LEU B N 1
ATOM 2042 C CA . LEU B 1 57 ? -4.441 -19.406 -8.875 1 98.75 57 LEU B CA 1
ATOM 2043 C C . LEU B 1 57 ? -3.107 -18.875 -9.398 1 98.75 57 LEU B C 1
ATOM 2045 O O . LEU B 1 57 ? -2.24 -18.484 -8.617 1 98.75 57 LEU B O 1
ATOM 2049 N N . PRO B 1 58 ? -2.975 -18.875 -10.727 1 98.25 58 PRO B N 1
ATOM 2050 C CA . PRO B 1 58 ? -1.749 -18.297 -11.273 1 98.25 58 PRO B CA 1
ATOM 2051 C C . PRO B 1 58 ? -1.68 -16.781 -11.07 1 98.25 58 PRO B C 1
ATOM 2053 O O . PRO B 1 58 ? -2.709 -16.094 -11.109 1 98.25 58 PRO B O 1
ATOM 2056 N N . PRO B 1 59 ? -0.452 -16.281 -10.867 1 98.56 59 PRO B N 1
ATOM 2057 C CA . PRO B 1 59 ? -0.323 -14.82 -10.844 1 98.56 59 PRO B CA 1
ATOM 2058 C C . PRO B 1 59 ? -0.451 -14.195 -12.227 1 98.56 59 PRO B C 1
ATOM 2060 O O . PRO B 1 59 ? -0.07 -14.805 -13.227 1 98.56 59 PRO B O 1
ATOM 2063 N N . LEU B 1 60 ? -0.97 -13.016 -12.242 1 98.81 60 LEU B N 1
ATOM 2064 C CA . LEU B 1 60 ? -1.075 -12.188 -13.438 1 98.81 60 LEU B CA 1
ATOM 2065 C C . LEU B 1 60 ? -0.593 -10.766 -13.164 1 98.81 60 LEU B C 1
ATOM 2067 O O . LEU B 1 60 ? -1.402 -9.844 -13.055 1 98.81 60 LEU B O 1
ATOM 2071 N N . TYR B 1 61 ? 0.666 -10.617 -13.148 1 98.62 61 TYR B N 1
ATOM 2072 C CA . TYR B 1 61 ? 1.249 -9.328 -12.789 1 98.62 61 TYR B CA 1
ATOM 2073 C C . TYR B 1 61 ? 1.304 -8.398 -14 1 98.62 61 TYR B C 1
ATOM 2075 O O . TYR B 1 61 ? 1.53 -8.844 -15.125 1 98.62 61 TYR B O 1
ATOM 2083 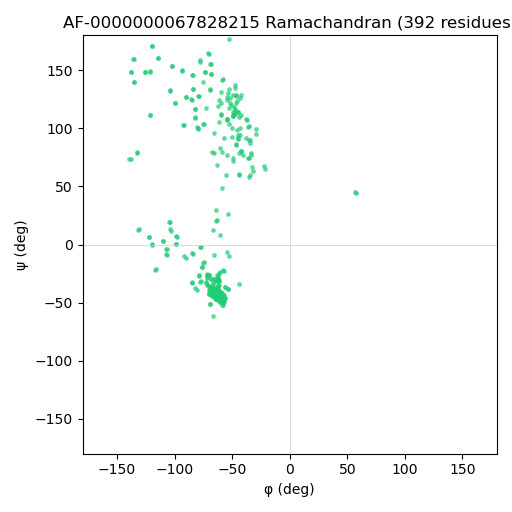N N . ALA B 1 62 ? 1.121 -7.109 -13.734 1 97.75 62 ALA B N 1
ATOM 2084 C CA . ALA B 1 62 ? 1.257 -6.027 -14.703 1 97.75 62 ALA B CA 1
ATOM 2085 C C . ALA B 1 62 ? 1.986 -4.832 -14.094 1 97.75 62 ALA B C 1
ATOM 2087 O O . ALA B 1 62 ? 1.861 -4.566 -12.898 1 97.75 62 ALA B O 1
ATOM 2088 N N . SER B 1 63 ? 2.699 -4.16 -14.953 1 95.5 63 SER B N 1
ATOM 2089 C CA . SER B 1 63 ? 3.414 -2.971 -14.5 1 95.5 63 SER B CA 1
ATOM 2090 C C . SER B 1 63 ? 2.947 -1.73 -15.258 1 95.5 63 SER B C 1
ATOM 2092 O O . SER B 1 63 ? 3.471 -0.635 -15.047 1 95.5 63 SER B O 1
ATOM 2094 N N . SER B 1 64 ? 2.023 -1.882 -16.141 1 95.06 64 SER B N 1
ATOM 2095 C CA . SER B 1 64 ? 1.471 -0.78 -16.922 1 95.06 64 SER B CA 1
ATOM 2096 C C . SER B 1 64 ? -0.05 -0.869 -17.016 1 95.06 64 SER B C 1
ATOM 2098 O O . SER B 1 64 ? -0.626 -1.94 -16.812 1 95.06 64 SER B O 1
ATOM 2100 N N . VAL B 1 65 ? -0.612 0.262 -17.312 1 95.75 65 VAL B N 1
ATOM 2101 C CA . VAL B 1 65 ? -2.064 0.317 -17.453 1 95.75 65 VAL B CA 1
ATOM 2102 C C . VAL B 1 65 ? -2.516 -0.63 -18.562 1 95.75 65 VAL B C 1
ATOM 2104 O O . VAL B 1 65 ? -3.465 -1.396 -18.375 1 95.75 65 VAL B O 1
ATOM 2107 N N . LYS B 1 66 ? -1.831 -0.59 -19.594 1 95.69 66 LYS B N 1
ATOM 2108 C CA . LYS B 1 66 ? -2.135 -1.508 -20.688 1 95.69 66 LYS B CA 1
ATOM 2109 C C . LYS B 1 66 ? -1.962 -2.959 -20.25 1 95.69 66 LYS B C 1
ATOM 2111 O O . LYS B 1 66 ? -2.75 -3.826 -20.625 1 95.69 66 LYS B O 1
ATOM 2116 N N . GLY B 1 67 ? -0.942 -3.156 -19.469 1 96.88 67 GLY B N 1
ATOM 2117 C CA . GLY B 1 67 ? -0.694 -4.5 -18.969 1 96.88 67 GLY B CA 1
ATOM 2118 C C . GLY B 1 67 ? -1.824 -5.035 -18.109 1 96.88 67 GLY B C 1
ATOM 2119 O O . GLY B 1 67 ? -2.131 -6.227 -18.156 1 96.88 67 GLY B O 1
ATOM 2120 N N . VAL B 1 68 ? -2.41 -4.18 -17.406 1 98.06 68 VAL B N 1
ATOM 2121 C CA . VAL B 1 68 ? -3.535 -4.578 -16.562 1 98.06 68 VAL B CA 1
ATOM 2122 C C . VAL B 1 68 ? -4.684 -5.078 -17.438 1 98.06 68 VAL B C 1
ATOM 2124 O O . VAL B 1 68 ? -5.266 -6.129 -17.172 1 98.06 68 VAL B O 1
ATOM 2127 N N . GLU B 1 69 ? -4.957 -4.348 -18.422 1 97.94 69 GLU B N 1
ATOM 2128 C CA . GLU B 1 69 ? -6.031 -4.727 -19.344 1 97.94 69 GLU B CA 1
ATOM 2129 C C . GLU B 1 69 ? -5.738 -6.066 -20.016 1 97.94 69 GLU B C 1
ATOM 2131 O O . GLU B 1 69 ? -6.629 -6.91 -20.141 1 97.94 69 GLU B O 1
ATOM 2136 N N . GLU B 1 70 ? -4.555 -6.238 -20.391 1 97.94 70 GLU B N 1
ATOM 2137 C CA . GLU B 1 70 ? -4.164 -7.488 -21.031 1 97.94 70 GLU B CA 1
ATOM 2138 C C . GLU B 1 70 ? -4.312 -8.664 -20.078 1 97.94 70 GLU B C 1
ATOM 2140 O O . GLU B 1 70 ? -4.844 -9.711 -20.453 1 97.94 70 GLU B O 1
ATOM 2145 N N . GLN B 1 71 ? -3.818 -8.469 -18.859 1 98.5 71 GLN B N 1
ATOM 2146 C CA . GLN B 1 71 ? -3.916 -9.539 -17.875 1 98.5 71 GLN B CA 1
ATOM 2147 C C . GLN B 1 71 ? -5.375 -9.852 -17.547 1 98.5 71 GLN B C 1
ATOM 2149 O O . GLN B 1 71 ? -5.727 -11.016 -17.312 1 98.5 71 GLN B O 1
ATOM 2154 N N . ARG B 1 72 ? -6.184 -8.883 -17.516 1 98.69 72 ARG B N 1
ATOM 2155 C CA . ARG B 1 72 ? -7.609 -9.109 -17.297 1 98.69 72 ARG B CA 1
ATOM 2156 C C . ARG B 1 72 ? -8.195 -9.969 -18.422 1 98.69 72 ARG B C 1
ATOM 2158 O O . ARG B 1 72 ? -9.008 -10.859 -18.156 1 98.69 72 ARG B O 1
ATOM 2165 N N . ARG B 1 73 ? -7.816 -9.68 -19.609 1 98.5 73 ARG B N 1
ATOM 2166 C CA . ARG B 1 73 ? -8.28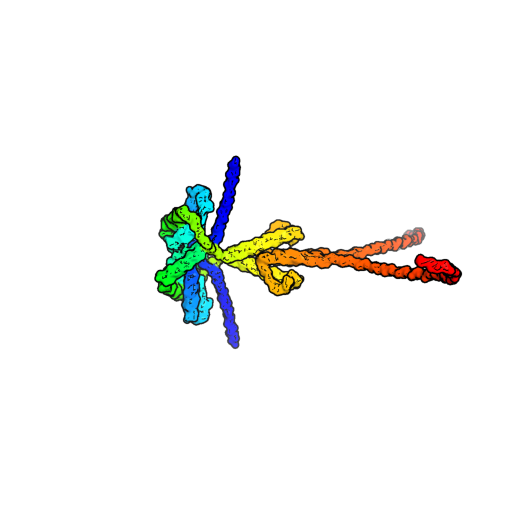9 -10.461 -20.75 1 98.5 73 ARG B CA 1
ATOM 2167 C C . ARG B 1 73 ? -7.816 -11.906 -20.656 1 98.5 73 ARG B C 1
ATOM 2169 O O . ARG B 1 73 ? -8.586 -12.836 -20.922 1 98.5 73 ARG B O 1
ATOM 2176 N N . VAL B 1 74 ? -6.629 -12.078 -20.297 1 98.5 74 VAL B N 1
ATOM 2177 C CA . VAL B 1 74 ? -6.074 -13.414 -20.109 1 98.5 74 VAL B CA 1
ATOM 2178 C C . VAL B 1 74 ? -6.883 -14.172 -19.062 1 98.5 74 VAL B C 1
ATOM 2180 O O . VAL B 1 74 ? -7.266 -15.32 -19.281 1 98.5 74 VAL B O 1
ATOM 2183 N N . ALA B 1 75 ? -7.133 -13.5 -17.969 1 98.69 75 ALA B N 1
ATOM 2184 C CA . ALA B 1 75 ? -7.891 -14.125 -16.891 1 98.69 75 ALA B CA 1
ATOM 2185 C C . ALA B 1 75 ? -9.273 -14.547 -17.375 1 98.69 75 ALA B C 1
ATOM 2187 O O . ALA B 1 75 ? -9.734 -15.656 -17.062 1 98.69 75 ALA B O 1
ATOM 2188 N N . ALA B 1 76 ? -9.898 -13.711 -18.125 1 98.06 76 ALA B N 1
ATOM 2189 C CA . ALA B 1 76 ? -11.25 -13.969 -18.609 1 98.06 76 ALA B CA 1
ATOM 2190 C C . ALA B 1 76 ? -11.273 -15.148 -19.578 1 98.06 76 ALA B C 1
ATOM 2192 O O . ALA B 1 76 ? -12.211 -15.953 -19.562 1 98.06 76 ALA B O 1
ATOM 2193 N N . ARG B 1 77 ? -10.258 -15.281 -20.297 1 98.25 77 ARG B N 1
ATOM 2194 C CA . ARG B 1 77 ? -10.203 -16.297 -21.328 1 98.25 77 ARG B CA 1
ATOM 2195 C C . ARG B 1 77 ? -9.758 -17.641 -20.75 1 98.25 77 ARG B C 1
ATOM 2197 O O . ARG B 1 77 ? -10.266 -18.703 -21.156 1 98.25 77 ARG B O 1
ATOM 2204 N N . GLN B 1 78 ? -8.914 -17.562 -19.766 1 98.38 78 GLN B N 1
ATOM 2205 C CA . GLN B 1 78 ? -8.219 -18.797 -19.406 1 98.38 78 GLN B CA 1
ATOM 2206 C C . GLN B 1 78 ? -8.586 -19.25 -18 1 98.38 78 GLN B C 1
ATOM 2208 O O . GLN B 1 78 ? -8.484 -20.438 -17.672 1 98.38 78 GLN B O 1
ATOM 2213 N N . TYR B 1 79 ? -9.086 -18.281 -17.156 1 98.44 79 TYR B N 1
ATOM 2214 C CA . TYR B 1 79 ? -9.055 -18.688 -15.758 1 98.44 79 TYR B CA 1
ATOM 2215 C C . TYR B 1 79 ? -10.406 -18.422 -15.094 1 98.44 79 TYR B C 1
ATOM 2217 O O . TYR B 1 79 ? -10.516 -18.469 -13.867 1 98.44 79 TYR B O 1
ATOM 2225 N N . ARG B 1 80 ? -11.375 -18.156 -15.828 1 97.75 80 ARG B N 1
ATOM 2226 C CA . ARG B 1 80 ? -12.672 -17.812 -15.266 1 97.75 80 ARG B CA 1
ATOM 2227 C C . ARG B 1 80 ? -13.188 -18.938 -14.359 1 97.75 80 ARG B C 1
ATOM 2229 O O . ARG B 1 80 ? -13.586 -18.688 -13.219 1 97.75 80 ARG B O 1
ATOM 2236 N N . SER B 1 81 ? -13.203 -20.125 -14.891 1 98.19 81 SER B N 1
ATOM 2237 C CA . SER B 1 81 ? -13.727 -21.266 -14.133 1 98.19 81 SER B CA 1
ATOM 2238 C C . SER B 1 81 ? -12.852 -21.562 -12.922 1 98.19 81 SER B C 1
ATOM 2240 O O . SER B 1 81 ? -13.367 -21.844 -11.836 1 98.19 81 SER B O 1
ATOM 2242 N N . GLU B 1 82 ? -11.578 -21.531 -13.086 1 98.56 82 GLU B N 1
ATOM 2243 C CA . GLU B 1 82 ? -10.641 -21.781 -11.992 1 98.56 82 GLU B CA 1
ATOM 2244 C C . GLU B 1 82 ? -10.789 -20.719 -10.898 1 98.56 82 GLU B C 1
ATOM 2246 O O . GLU B 1 82 ? -10.727 -21.047 -9.711 1 98.56 82 GLU B O 1
ATOM 2251 N N . LEU B 1 83 ? -10.938 -19.531 -11.32 1 98.81 83 LEU B N 1
ATOM 2252 C CA . LEU B 1 83 ? -11.141 -18.438 -10.391 1 98.81 83 LEU B CA 1
ATOM 2253 C C . LEU B 1 83 ? -12.391 -18.656 -9.539 1 98.81 83 LEU B C 1
ATOM 2255 O O . LEU B 1 83 ? -12.336 -18.578 -8.312 1 98.81 83 LEU B O 1
ATOM 2259 N N . THR B 1 84 ? -13.461 -19 -10.172 1 98.56 84 THR B N 1
ATOM 2260 C CA . THR B 1 84 ? -14.727 -19.219 -9.484 1 98.56 84 THR B CA 1
ATOM 2261 C C . THR B 1 84 ? -14.602 -20.391 -8.5 1 98.56 84 THR B C 1
ATOM 2263 O O . THR B 1 84 ? -15.023 -20.281 -7.348 1 98.56 84 THR B O 1
ATOM 2266 N N . SER B 1 85 ? -14.031 -21.422 -8.938 1 98.69 85 SER B N 1
ATOM 2267 C CA . SER B 1 85 ? -13.891 -22.609 -8.109 1 98.69 85 SER B CA 1
ATOM 2268 C C . SER B 1 85 ? -12.961 -22.359 -6.934 1 98.69 85 SER B C 1
ATOM 2270 O O . SER B 1 85 ? -13.227 -22.797 -5.812 1 98.69 85 SER B O 1
ATOM 2272 N N . ALA B 1 86 ? -11.844 -21.703 -7.188 1 98.69 86 ALA B N 1
ATOM 2273 C CA . ALA B 1 86 ? -10.875 -21.422 -6.133 1 98.69 86 ALA B CA 1
ATOM 2274 C C . ALA B 1 86 ? -11.5 -20.578 -5.02 1 98.69 86 ALA B C 1
ATOM 2276 O O . ALA B 1 86 ? -11.289 -20.859 -3.836 1 98.69 86 ALA B O 1
ATOM 2277 N N . VAL B 1 87 ? -12.281 -19.594 -5.438 1 98.44 87 VAL B N 1
ATOM 2278 C CA . VAL B 1 87 ? -12.906 -18.719 -4.445 1 98.44 87 VAL B CA 1
ATOM 2279 C C . VAL B 1 87 ? -13.977 -19.5 -3.68 1 98.44 87 VAL B C 1
ATOM 2281 O O . VAL B 1 87 ? -14.094 -19.359 -2.461 1 98.44 87 VAL B O 1
ATOM 2284 N N . ARG B 1 88 ? -14.672 -20.297 -4.344 1 97.25 88 ARG B N 1
ATOM 2285 C CA . ARG B 1 88 ? -15.672 -21.125 -3.672 1 97.25 88 ARG B CA 1
ATOM 2286 C C . ARG B 1 88 ? -15.023 -22.031 -2.631 1 97.25 88 ARG B C 1
ATOM 2288 O O . ARG B 1 88 ? -15.5 -22.125 -1.499 1 97.25 88 ARG B O 1
ATOM 2295 N N . ARG B 1 89 ? -14.016 -22.688 -3.033 1 97.25 89 ARG B N 1
ATOM 2296 C CA . ARG B 1 89 ? -13.273 -23.562 -2.121 1 97.25 89 ARG B CA 1
ATOM 2297 C C . ARG B 1 89 ? -12.703 -22.75 -0.954 1 97.25 89 ARG B C 1
ATOM 2299 O O . ARG B 1 89 ? -12.703 -23.234 0.185 1 97.25 89 ARG B O 1
ATOM 2306 N N . ALA B 1 90 ? -12.203 -21.594 -1.26 1 96.62 90 ALA B N 1
ATOM 2307 C CA . ALA B 1 90 ? -11.625 -20.734 -0.23 1 96.62 90 ALA B CA 1
ATOM 2308 C C . ALA B 1 90 ? -12.672 -20.359 0.813 1 96.62 90 ALA B C 1
ATOM 2310 O O . ALA B 1 90 ? -12.414 -20.422 2.018 1 96.62 90 ALA B O 1
ATOM 2311 N N . ILE B 1 91 ? -13.812 -19.953 0.349 1 94.19 91 ILE B N 1
ATOM 2312 C CA . ILE B 1 91 ? -14.898 -19.578 1.252 1 94.19 91 ILE B CA 1
ATOM 2313 C C . ILE B 1 91 ? -15.258 -20.766 2.135 1 94.19 91 ILE B C 1
ATOM 2315 O O . ILE B 1 91 ? -15.383 -20.641 3.355 1 94.19 91 ILE B O 1
ATOM 2319 N N . ALA B 1 92 ? -15.398 -21.906 1.565 1 92.56 92 ALA B N 1
ATOM 2320 C CA . ALA B 1 92 ? -15.727 -23.125 2.307 1 92.56 92 ALA B CA 1
ATOM 2321 C C . ALA B 1 92 ? -14.648 -23.438 3.336 1 92.56 92 ALA B C 1
ATOM 2323 O O . ALA B 1 92 ? -14.953 -23.828 4.469 1 92.56 92 ALA B O 1
ATOM 2324 N N . ALA B 1 93 ? -13.469 -23.312 2.963 1 93.31 93 ALA B N 1
ATOM 2325 C CA . ALA B 1 93 ? -12.344 -23.641 3.84 1 93.31 93 ALA B CA 1
ATOM 2326 C C . ALA B 1 93 ? -12.297 -22.703 5.047 1 93.31 93 ALA B C 1
ATOM 2328 O O . ALA B 1 93 ? -12.078 -23.156 6.176 1 93.31 93 ALA B O 1
ATOM 2329 N N . VAL B 1 94 ? -12.445 -21.438 4.828 1 91.12 94 VAL B N 1
ATOM 2330 C CA . VAL B 1 94 ? -12.352 -20.438 5.895 1 91.12 94 VAL B CA 1
ATOM 2331 C C . VAL B 1 94 ? -13.578 -20.531 6.801 1 91.12 94 VAL B C 1
ATOM 2333 O O . VAL B 1 94 ? -13.484 -20.312 8.008 1 91.12 94 VAL B O 1
ATOM 2336 N N . GLU B 1 95 ? -14.672 -20.844 6.199 1 86.5 95 GLU B N 1
ATOM 2337 C CA . GLU B 1 95 ? -15.891 -21.031 6.98 1 86.5 95 GLU B CA 1
ATOM 2338 C C . GLU B 1 95 ? -15.734 -22.172 7.988 1 86.5 95 GLU B C 1
ATOM 2340 O O . GLU B 1 95 ? -16.344 -22.156 9.055 1 86.5 95 GLU B O 1
ATOM 2345 N N . ARG B 1 96 ? -14.977 -23.141 7.684 1 85.12 96 ARG B N 1
ATOM 2346 C CA . ARG B 1 96 ? -14.773 -24.312 8.539 1 85.12 96 ARG B CA 1
ATOM 2347 C C . ARG B 1 96 ? -13.938 -23.953 9.766 1 85.12 96 ARG B C 1
ATOM 2349 O O . ARG B 1 96 ? -14.016 -24.625 10.789 1 85.12 96 ARG B O 1
ATOM 2356 N N . ASP B 1 97 ? -13.117 -22.906 9.648 1 80.44 97 ASP B N 1
ATOM 2357 C CA . ASP B 1 97 ? -12.297 -22.469 10.773 1 80.44 97 ASP B CA 1
ATOM 2358 C C . ASP B 1 97 ? -12.266 -20.938 10.859 1 80.44 97 ASP B C 1
ATOM 2360 O O . ASP B 1 97 ? -11.211 -20.328 10.68 1 80.44 97 ASP B O 1
ATOM 2364 N N . PRO B 1 98 ? -13.336 -20.438 11.281 1 64.31 98 PRO B N 1
ATOM 2365 C CA . PRO B 1 98 ? -13.461 -18.984 11.219 1 64.31 98 PRO B CA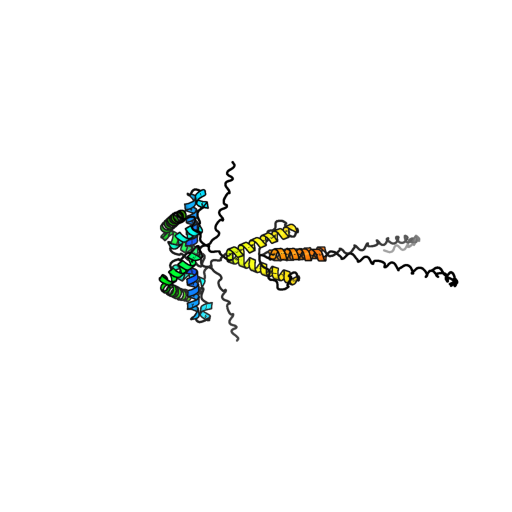 1
ATOM 2366 C C . PRO B 1 98 ? -12.641 -18.281 12.297 1 64.31 98 PRO B C 1
ATOM 2368 O O . PRO B 1 98 ? -12.336 -17.094 12.164 1 64.31 98 PRO B O 1
ATOM 2371 N N . LEU B 1 99 ? -12.266 -19.109 13.25 1 60.09 99 LEU B N 1
ATOM 2372 C CA . LEU B 1 99 ? -11.633 -18.484 14.398 1 60.09 99 LEU B CA 1
ATOM 2373 C C . LEU B 1 99 ? -10.125 -18.672 14.375 1 60.09 99 LEU B C 1
ATOM 2375 O O . LEU B 1 99 ? -9.445 -18.438 15.375 1 60.09 99 LEU B O 1
ATOM 2379 N N . ARG B 1 100 ? -9.742 -19.094 13.32 1 64.75 100 ARG B N 1
ATOM 2380 C CA . ARG B 1 100 ? -8.281 -19.172 13.266 1 64.75 100 ARG B CA 1
ATOM 2381 C C . ARG B 1 100 ? -7.652 -17.828 13.602 1 64.75 100 ARG B C 1
ATOM 2383 O O . ARG B 1 100 ? -8.047 -16.797 13.047 1 64.75 100 ARG B O 1
ATOM 2390 N N . SER B 1 101 ? -7.047 -17.766 14.828 1 67 101 SER B N 1
ATOM 2391 C CA . SER B 1 101 ? -6.438 -16.547 15.344 1 67 101 SER B CA 1
ATOM 2392 C C . SER B 1 101 ? -4.957 -16.469 14.984 1 67 101 SER B C 1
ATOM 2394 O O . SER B 1 101 ? -4.223 -17.453 15.148 1 67 101 SER B O 1
ATOM 2396 N N . SER B 1 102 ? -4.617 -15.695 14.023 1 80.88 102 SER B N 1
ATOM 2397 C CA . SER B 1 102 ? -3.213 -15.414 13.75 1 80.88 102 SER B CA 1
ATOM 2398 C C . SER B 1 102 ? -2.947 -13.906 13.734 1 80.88 102 SER B C 1
ATOM 2400 O O . SER B 1 102 ? -3.867 -13.109 13.539 1 80.88 102 SER B O 1
ATOM 2402 N N . GLU B 1 103 ? -1.71 -13.672 14.164 1 89.12 103 GLU B N 1
ATOM 2403 C CA . GLU B 1 103 ? -1.295 -12.273 14.102 1 89.12 103 GLU B CA 1
ATOM 2404 C C . GLU B 1 103 ? -1.352 -11.742 12.672 1 89.12 103 GLU B C 1
ATOM 2406 O O . GLU B 1 103 ? -0.578 -12.172 11.812 1 89.12 103 GLU B O 1
ATOM 2411 N N . PRO B 1 104 ? -2.23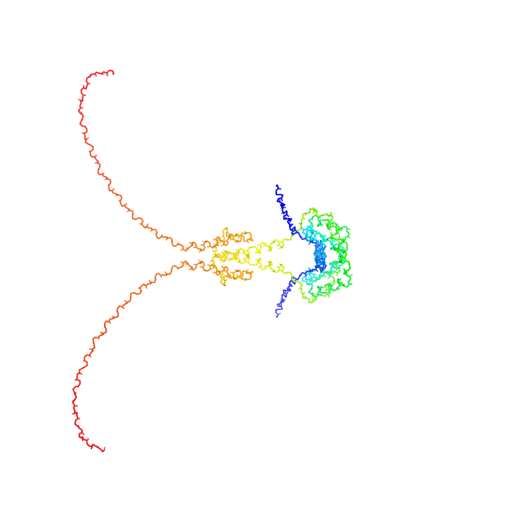6 -10.891 12.484 1 92.31 104 PRO B N 1
ATOM 2412 C CA . PRO B 1 104 ? -2.391 -10.391 11.117 1 92.31 104 PRO B CA 1
ATOM 2413 C C . PRO B 1 104 ? -1.201 -9.555 10.656 1 92.31 104 PRO B C 1
ATOM 2415 O O . PRO B 1 104 ? -0.469 -9 11.477 1 92.31 104 PRO B O 1
ATOM 2418 N N . ILE B 1 105 ? -1.006 -9.484 9.344 1 95.12 105 ILE B N 1
ATOM 2419 C CA . ILE B 1 105 ? -0.027 -8.594 8.742 1 95.12 105 ILE B CA 1
ATOM 2420 C C . ILE B 1 105 ? -0.594 -7.176 8.68 1 95.12 105 ILE B C 1
ATOM 2422 O O . ILE B 1 105 ? -1.726 -6.973 8.234 1 95.12 105 ILE B O 1
ATOM 2426 N N . VAL B 1 106 ? 0.163 -6.32 9.172 1 93.38 106 VAL B N 1
ATOM 2427 C CA . VAL B 1 106 ? -0.277 -4.93 9.164 1 93.38 106 VAL B CA 1
ATOM 2428 C C . VAL B 1 106 ? 0.472 -4.156 8.078 1 93.38 106 VAL B C 1
ATOM 2430 O O . VAL B 1 106 ? 1.689 -4.297 7.938 1 93.38 106 VAL B O 1
ATOM 2433 N N . SER B 1 107 ? -0.276 -3.432 7.32 1 94.12 107 SER B N 1
ATOM 2434 C CA . SER B 1 107 ? 0.335 -2.539 6.34 1 94.12 107 SER B CA 1
ATOM 2435 C C . SER B 1 107 ? 0.775 -1.229 6.984 1 94.12 107 SER B C 1
ATOM 2437 O O . SER B 1 107 ? -0.061 -0.412 7.375 1 94.12 107 SER B O 1
ATOM 2439 N N . GLU B 1 108 ? 1.973 -1.034 6.953 1 92.88 108 GLU B N 1
ATOM 2440 C CA . GLU B 1 108 ? 2.508 0.158 7.605 1 92.88 108 GLU B CA 1
ATOM 2441 C C . GLU B 1 108 ? 2.045 1.429 6.898 1 92.88 108 GLU B C 1
ATOM 2443 O O . GLU B 1 108 ? 1.663 2.402 7.551 1 92.88 108 GLU B O 1
ATOM 2448 N N . ILE B 1 109 ? 2.107 1.338 5.609 1 94.12 109 ILE B N 1
ATOM 2449 C CA . ILE B 1 109 ? 1.738 2.539 4.867 1 94.12 109 ILE B CA 1
ATOM 2450 C C . ILE B 1 109 ? 0.266 2.861 5.113 1 94.12 109 ILE B C 1
ATOM 2452 O O . ILE B 1 109 ? -0.109 4.031 5.219 1 94.12 109 ILE B O 1
ATOM 2456 N N . GLU B 1 110 ? -0.524 1.875 5.188 1 94.19 110 GLU B N 1
ATOM 2457 C CA . GLU B 1 110 ? -1.941 2.121 5.434 1 94.19 110 GLU B CA 1
ATOM 2458 C C . GLU B 1 110 ? -2.164 2.723 6.82 1 94.19 110 GLU B C 1
ATOM 2460 O O . GLU B 1 110 ? -2.963 3.646 6.98 1 94.19 110 GLU B O 1
ATOM 2465 N N . VAL B 1 111 ? -1.484 2.166 7.746 1 93.88 111 VAL B N 1
ATOM 2466 C CA . VAL B 1 111 ? -1.614 2.658 9.117 1 93.88 111 VAL B CA 1
ATOM 2467 C C . VAL B 1 111 ? -1.147 4.109 9.188 1 93.88 111 VAL B C 1
ATOM 2469 O O . VAL B 1 111 ? -1.841 4.965 9.75 1 93.88 111 VAL B O 1
ATOM 2472 N N . ASN B 1 112 ? -0.012 4.336 8.617 1 94.94 112 ASN B N 1
ATOM 2473 C CA . ASN B 1 112 ? 0.553 5.68 8.648 1 94.94 112 ASN B CA 1
ATOM 2474 C C . ASN B 1 112 ? -0.336 6.676 7.91 1 94.94 112 ASN B C 1
ATOM 2476 O O . ASN B 1 112 ? -0.531 7.801 8.375 1 94.94 112 ASN B O 1
ATOM 2480 N N . TYR B 1 113 ? -0.834 6.176 6.836 1 96.81 113 TYR B N 1
ATOM 2481 C CA . TYR B 1 113 ? -1.671 7.086 6.059 1 96.81 113 TYR B CA 1
ATOM 2482 C C . TYR B 1 113 ? -2.98 7.375 6.781 1 96.81 113 TYR B C 1
ATOM 2484 O O . TYR B 1 113 ? -3.494 8.492 6.727 1 96.81 113 TYR B O 1
ATOM 2492 N N . ARG B 1 114 ? -3.506 6.473 7.422 1 95.38 114 ARG B N 1
ATOM 2493 C CA . ARG B 1 114 ? -4.695 6.699 8.234 1 95.38 114 ARG B CA 1
ATOM 2494 C C . ARG B 1 114 ? -4.43 7.734 9.32 1 95.38 114 ARG B C 1
ATOM 2496 O O . ARG B 1 114 ? -5.27 8.594 9.586 1 95.38 114 ARG B O 1
ATOM 2503 N N . GLY B 1 115 ? -3.32 7.609 9.945 1 96.25 115 GLY B N 1
ATOM 2504 C CA . GLY B 1 115 ? -2.922 8.617 10.906 1 96.25 115 GLY B CA 1
ATOM 2505 C C . GLY B 1 115 ? -2.846 10.016 10.32 1 96.25 115 GLY B C 1
ATOM 2506 O O . GLY B 1 115 ? -3.316 10.977 10.93 1 96.25 115 GLY B O 1
ATOM 2507 N N . ALA B 1 116 ? -2.295 10.055 9.188 1 97.81 116 ALA B N 1
ATOM 2508 C CA . ALA B 1 116 ? -2.188 11.328 8.477 1 97.81 116 ALA B CA 1
ATOM 2509 C C . ALA B 1 116 ? -3.568 11.906 8.172 1 97.81 116 ALA B C 1
ATOM 2511 O O . ALA B 1 116 ? -3.816 13.094 8.406 1 97.81 116 ALA B O 1
ATOM 2512 N N . GLU B 1 117 ? -4.395 11.07 7.68 1 97.19 117 GLU B N 1
ATOM 2513 C CA . GLU B 1 117 ? -5.75 11.5 7.355 1 97.19 117 GLU B CA 1
ATOM 2514 C C . GLU B 1 117 ? -6.48 12.008 8.594 1 97.19 117 GLU B C 1
ATOM 2516 O O . GLU B 1 117 ? -7.195 13.008 8.539 1 97.19 117 GLU B O 1
ATOM 2521 N N . ASN B 1 118 ? -6.324 11.281 9.617 1 97.38 118 ASN B N 1
ATOM 2522 C CA . ASN B 1 118 ? -6.922 11.703 10.883 1 97.38 118 ASN B CA 1
ATOM 2523 C C . ASN B 1 118 ? -6.422 13.086 11.305 1 97.38 118 ASN B C 1
ATOM 2525 O O . ASN B 1 118 ? -7.203 13.922 11.75 1 97.38 118 ASN B O 1
ATOM 2529 N N . THR B 1 119 ? -5.203 13.273 11.227 1 97.38 119 THR B N 1
ATOM 2530 C CA . THR B 1 119 ? -4.598 14.555 11.578 1 97.38 119 THR B CA 1
ATOM 2531 C C . THR B 1 119 ? -5.16 15.672 10.703 1 97.38 119 THR B C 1
ATOM 2533 O O . THR B 1 119 ? -5.504 16.75 11.203 1 97.38 119 THR B O 1
ATOM 2536 N N . LEU B 1 120 ? -5.246 15.422 9.469 1 97.19 120 LEU B N 1
ATOM 2537 C CA . LEU B 1 120 ? -5.793 16.406 8.547 1 97.19 120 LEU B CA 1
ATOM 2538 C C . LEU B 1 120 ? -7.215 16.797 8.938 1 97.19 120 LEU B C 1
ATOM 2540 O O . LEU B 1 120 ? -7.574 17.969 8.914 1 97.19 120 LEU B O 1
ATOM 2544 N N . GLY B 1 121 ? -7.945 15.789 9.266 1 96.75 121 GLY B N 1
ATOM 2545 C CA . GLY B 1 121 ? -9.297 16.047 9.742 1 96.75 121 GLY B CA 1
ATOM 2546 C C . GLY B 1 121 ? -9.328 16.906 11 1 96.75 121 GLY B C 1
ATOM 2547 O O . GLY B 1 121 ? -10.172 17.797 11.125 1 96.75 121 GLY B O 1
ATOM 2548 N N . GLN B 1 122 ? -8.477 16.641 11.867 1 96.31 122 GLN B N 1
ATOM 2549 C CA . GLN B 1 122 ? -8.398 17.406 13.117 1 96.31 122 GLN B CA 1
ATOM 2550 C C . GLN B 1 122 ? -7.969 18.844 12.859 1 96.31 122 GLN B C 1
ATOM 2552 O O . GLN B 1 122 ? -8.453 19.766 13.516 1 96.31 122 GLN B O 1
ATOM 2557 N N . ILE B 1 123 ? -7.102 19.047 11.992 1 96.62 123 ILE B N 1
ATOM 2558 C CA . ILE B 1 123 ? -6.68 20.391 11.625 1 96.62 123 ILE B CA 1
ATOM 2559 C C . ILE B 1 123 ? -7.863 21.156 11.047 1 96.62 123 ILE B C 1
ATOM 2561 O O . ILE B 1 123 ? -8.07 22.328 11.367 1 96.62 123 ILE B O 1
ATOM 2565 N N . GLN B 1 124 ? -8.555 20.469 10.211 1 96.75 124 GLN B N 1
ATOM 2566 C CA . GLN B 1 124 ? -9.75 21.094 9.648 1 96.75 124 GLN B CA 1
ATOM 2567 C C . GLN B 1 124 ? -10.703 21.547 10.75 1 96.75 124 GLN B C 1
ATOM 2569 O O . GLN B 1 124 ? -11.227 22.656 10.695 1 96.75 124 GLN B O 1
ATOM 2574 N N . GLU B 1 125 ? -10.914 20.703 11.688 1 95.69 125 GLU B N 1
ATOM 2575 C CA . GLU B 1 125 ? -11.789 21.031 12.805 1 95.69 125 GLU B CA 1
ATOM 2576 C C . GLU B 1 125 ? -11.242 22.203 13.609 1 95.69 125 GLU B C 1
ATOM 2578 O O . GLU B 1 125 ? -12.008 23.078 14.047 1 95.69 125 GLU B O 1
ATOM 2583 N N . LEU B 1 126 ? -9.984 22.188 13.781 1 95.12 126 LEU B N 1
ATOM 2584 C CA . LEU B 1 126 ? -9.32 23.281 14.508 1 95.12 126 LEU B CA 1
ATOM 2585 C C . LEU B 1 126 ? -9.539 24.609 13.805 1 95.12 126 LEU B C 1
ATOM 2587 O O . LEU B 1 126 ? -9.93 25.594 14.438 1 95.12 126 LEU B O 1
ATOM 2591 N N . LEU B 1 127 ? -9.375 24.625 12.516 1 95.25 127 LEU B N 1
ATOM 2592 C CA . LEU B 1 127 ? -9.531 25.844 11.734 1 95.25 127 LEU B CA 1
ATOM 2593 C C . LEU B 1 127 ? -10.984 26.297 11.727 1 95.25 127 LEU B C 1
ATOM 2595 O O . LEU B 1 127 ? -11.266 27.5 11.797 1 95.25 127 LEU B O 1
ATOM 2599 N N . LYS B 1 128 ? -11.852 25.344 11.68 1 93.75 128 LYS B N 1
ATOM 2600 C CA . LYS B 1 128 ? -13.273 25.656 11.742 1 93.75 128 LYS B CA 1
ATOM 2601 C C . LYS B 1 128 ? -13.641 26.281 13.078 1 93.75 128 LYS B C 1
ATOM 2603 O O . LYS B 1 128 ? -14.359 27.281 13.125 1 93.75 128 LYS B O 1
ATOM 2608 N N . ARG B 1 129 ? -13.141 25.734 14.133 1 91.38 129 ARG B N 1
ATOM 2609 C CA . ARG B 1 129 ? -13.438 26.172 15.484 1 91.38 129 ARG B CA 1
ATOM 2610 C C . ARG B 1 129 ? -12.969 27.609 15.711 1 91.38 129 ARG B C 1
ATOM 2612 O O . ARG B 1 129 ? -13.617 28.391 16.422 1 91.38 129 ARG B O 1
ATOM 2619 N N . TYR B 1 130 ? -11.953 27.969 15.039 1 89.31 130 TYR B N 1
ATOM 2620 C CA . TYR B 1 130 ? -11.383 29.297 15.195 1 89.31 130 TYR B CA 1
ATOM 2621 C C . TYR B 1 130 ? -11.867 30.234 14.102 1 89.31 130 TYR B C 1
ATOM 2623 O O . TYR B 1 130 ? -11.359 31.344 13.953 1 89.31 130 TYR B O 1
ATOM 2631 N N . ASN B 1 131 ? -12.828 29.719 13.289 1 90.25 131 ASN B N 1
ATOM 2632 C CA . ASN B 1 131 ? -13.438 30.5 12.219 1 90.25 131 ASN B CA 1
ATOM 2633 C C . ASN B 1 131 ? -12.391 31.016 11.234 1 90.25 131 ASN B C 1
ATOM 2635 O O . ASN B 1 131 ? -12.422 32.188 10.852 1 90.25 131 ASN B O 1
ATOM 2639 N N . LEU B 1 132 ? -11.453 30.141 10.844 1 89.75 132 LEU B N 1
ATOM 2640 C CA . LEU B 1 132 ? -10.312 3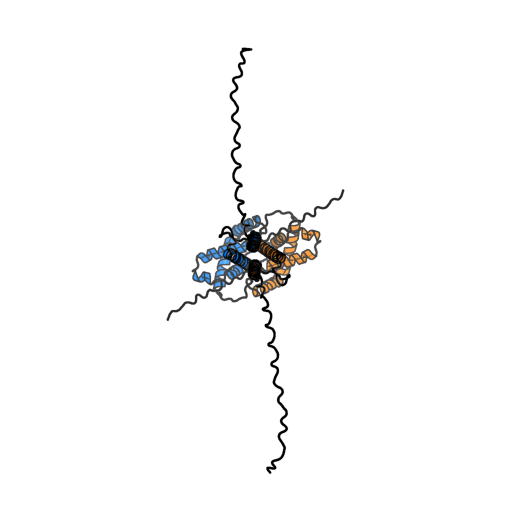0.547 10.023 1 89.75 132 LEU B CA 1
ATOM 2641 C C . LEU B 1 132 ? -10.43 29.984 8.617 1 89.75 132 LEU B C 1
ATOM 2643 O O . LEU B 1 132 ? -9.5 30.094 7.816 1 89.75 132 LEU B O 1
ATOM 2647 N N . LEU B 1 133 ? -11.461 29.328 8.352 1 90.44 133 LEU B N 1
ATOM 2648 C CA . LEU B 1 133 ? -11.711 28.781 7.02 1 90.44 133 LEU B CA 1
ATOM 2649 C C . LEU B 1 133 ? -12.672 29.672 6.242 1 90.44 133 LEU B C 1
ATOM 2651 O O . LEU B 1 133 ? -13.75 30.016 6.734 1 90.44 133 LEU B O 1
ATOM 2655 N N . GLU B 1 134 ? -12.336 30.203 5.094 1 84.56 134 GLU B N 1
ATOM 2656 C CA . GLU B 1 134 ? -13.195 31 4.219 1 84.56 134 GLU B CA 1
ATOM 2657 C C . GLU B 1 134 ? -13.312 30.359 2.838 1 84.56 134 GLU B C 1
ATOM 2659 O O . GLU B 1 134 ? -12.336 30.312 2.084 1 84.56 134 GLU B O 1
ATOM 2664 N N . PRO B 1 135 ? -14.383 29.828 2.365 1 84.81 135 PRO B N 1
ATOM 2665 C CA . PRO B 1 135 ? -15.664 29.703 3.053 1 84.81 135 PRO B CA 1
ATOM 2666 C C . PRO B 1 135 ? -15.633 28.688 4.191 1 84.81 135 PRO B C 1
ATOM 2668 O O . PRO B 1 135 ? -14.695 27.891 4.281 1 84.81 135 PRO B O 1
ATOM 2671 N N . VAL B 1 136 ? -16.609 28.781 5.004 1 83.75 136 VAL B N 1
ATOM 2672 C CA . VAL B 1 136 ? -16.656 28.016 6.246 1 83.75 136 VAL B CA 1
ATOM 2673 C C . VAL B 1 136 ? -16.641 26.531 5.938 1 83.75 136 VAL B C 1
ATOM 2675 O O . VAL B 1 136 ? -16.062 25.734 6.695 1 83.75 136 VAL B O 1
ATOM 2678 N N . ASN B 1 137 ? -17.062 26.109 4.75 1 83 137 ASN B N 1
ATOM 2679 C CA . ASN B 1 137 ? -17.172 24.688 4.445 1 83 137 ASN B CA 1
ATOM 2680 C C . ASN B 1 137 ? -16.031 24.219 3.535 1 83 137 ASN B C 1
ATOM 2682 O O . ASN B 1 137 ? -16.109 23.141 2.941 1 83 137 ASN B O 1
ATOM 2686 N N . LYS B 1 138 ? -15.07 25.016 3.572 1 90.06 138 LYS B N 1
ATOM 2687 C CA . LYS B 1 138 ? -13.938 24.625 2.732 1 90.06 138 LYS B CA 1
ATOM 2688 C C . LYS B 1 138 ? -13.242 23.391 3.283 1 90.06 138 LYS B C 1
ATOM 2690 O O . LYS B 1 138 ? -13 23.281 4.488 1 90.06 138 LYS B O 1
ATOM 2695 N N . GLU B 1 139 ? -12.984 22.469 2.365 1 94.12 139 GLU B N 1
ATOM 2696 C CA . GLU B 1 139 ? -12.289 21.25 2.775 1 94.12 139 GLU B CA 1
ATOM 2697 C C . GLU B 1 139 ? -10.781 21.453 2.799 1 94.12 139 GLU B C 1
ATOM 2699 O O . GLU B 1 139 ? -10.211 22.047 1.876 1 94.12 139 GLU B O 1
ATOM 2704 N N . VAL B 1 140 ? -10.227 21.016 3.807 1 95.56 140 VAL B N 1
ATOM 2705 C CA . VAL B 1 140 ? -8.773 21.062 3.916 1 95.56 140 VAL B CA 1
ATOM 2706 C C . VAL B 1 140 ? -8.164 19.828 3.246 1 95.56 140 VAL B C 1
ATOM 2708 O O . VAL B 1 140 ? -8.578 18.703 3.518 1 95.56 140 VAL B O 1
ATOM 2711 N N . THR B 1 141 ? -7.277 20.109 2.322 1 96.44 141 THR B N 1
ATOM 2712 C CA . THR B 1 141 ? -6.566 19.062 1.6 1 96.44 141 THR B CA 1
ATOM 2713 C C . THR B 1 141 ? -5.059 19.172 1.829 1 96.44 141 THR B C 1
ATOM 2715 O O . THR B 1 141 ? -4.59 20.141 2.418 1 96.44 141 THR B O 1
ATOM 2718 N N . TRP B 1 142 ? -4.426 18.141 1.354 1 95.94 142 TRP B N 1
ATOM 2719 C CA . TRP B 1 142 ? -2.975 18.172 1.516 1 95.94 142 TRP B CA 1
ATOM 2720 C C . TRP B 1 142 ? -2.365 19.344 0.755 1 95.94 142 TRP B C 1
ATOM 2722 O O . TRP B 1 142 ? -1.393 19.938 1.212 1 95.94 142 TRP B O 1
ATOM 2732 N N . ASP B 1 143 ? -2.939 19.703 -0.272 1 94.5 143 ASP B N 1
ATOM 2733 C CA . ASP B 1 143 ? -2.416 20.766 -1.134 1 94.5 143 ASP B CA 1
ATOM 2734 C C . ASP B 1 143 ? -2.699 22.141 -0.545 1 94.5 143 ASP B C 1
ATOM 2736 O O . ASP B 1 143 ? -1.906 23.062 -0.716 1 94.5 143 ASP B O 1
ATOM 2740 N N . ASN B 1 144 ? -3.732 22.25 0.112 1 95.44 144 ASN B N 1
ATOM 2741 C CA . ASN B 1 144 ? -4.113 23.578 0.545 1 95.44 144 ASN B CA 1
ATOM 2742 C C . ASN B 1 144 ? -3.889 23.781 2.041 1 95.44 144 ASN B C 1
ATOM 2744 O O . ASN B 1 144 ? -4.062 24.875 2.564 1 95.44 144 ASN B O 1
ATOM 2748 N N . CYS B 1 145 ? -3.498 22.844 2.748 1 96.25 145 CYS B N 1
ATOM 2749 C CA . CYS B 1 145 ? -3.357 22.859 4.199 1 96.25 145 CYS B CA 1
ATOM 2750 C C . CYS B 1 145 ? -2.352 23.922 4.633 1 96.25 145 CYS B C 1
ATOM 2752 O O . CYS B 1 145 ? -2.645 24.734 5.508 1 96.25 145 CYS B O 1
ATOM 2754 N N . LEU B 1 146 ? -1.3 23.969 4.008 1 95.12 146 LEU B N 1
ATOM 2755 C CA . LEU B 1 146 ? -0.249 24.891 4.426 1 95.12 146 LEU B CA 1
ATOM 2756 C C . LEU B 1 146 ? -0.663 26.328 4.176 1 95.12 146 LEU B C 1
ATOM 2758 O O . LEU B 1 146 ? -0.567 27.172 5.07 1 95.12 146 LEU B O 1
ATOM 2762 N N . PRO B 1 147 ? -1.082 26.625 3.012 1 95.25 147 PRO B N 1
ATOM 2763 C CA . PRO B 1 147 ? -1.562 28 2.795 1 95.25 147 PRO B CA 1
ATOM 2764 C C . PRO B 1 147 ? -2.627 28.422 3.805 1 95.25 147 PRO B C 1
ATOM 2766 O O . PRO B 1 147 ? -2.619 29.562 4.281 1 95.25 147 PRO B O 1
ATOM 2769 N N . LEU B 1 148 ? -3.482 27.594 4.164 1 95.62 148 LEU B N 1
ATOM 2770 C CA . LEU B 1 148 ? -4.543 27.906 5.121 1 95.62 148 LEU B CA 1
ATOM 2771 C C . LEU B 1 148 ? -3.971 28.141 6.512 1 95.62 148 LEU B C 1
ATOM 2773 O O . LEU B 1 148 ? -4.406 29.047 7.219 1 95.62 148 LEU B O 1
ATOM 2777 N N . LEU B 1 149 ? -3.051 27.375 6.879 1 95.38 149 LEU B N 1
ATOM 2778 C CA . LEU B 1 149 ? -2.414 27.531 8.18 1 95.38 149 LEU B CA 1
ATOM 2779 C C . LEU B 1 149 ? -1.639 28.844 8.234 1 95.38 149 LEU B C 1
ATOM 2781 O O . LEU B 1 149 ? -1.684 29.562 9.25 1 95.38 149 LEU B O 1
ATOM 2785 N N . ARG B 1 150 ? -0.976 29.141 7.172 1 94.31 150 ARG B N 1
ATOM 2786 C CA . ARG B 1 150 ? -0.255 30.406 7.105 1 94.31 150 ARG B CA 1
ATOM 2787 C C . ARG B 1 150 ? -1.208 31.578 7.262 1 94.31 150 ARG B C 1
ATOM 2789 O O . ARG B 1 150 ? -0.919 32.531 8.008 1 94.31 150 ARG B O 1
ATOM 2796 N N . GLN B 1 151 ? -2.201 31.484 6.582 1 93.69 151 GLN B N 1
ATOM 2797 C CA . GLN B 1 151 ? -3.219 32.531 6.672 1 93.69 151 GLN B CA 1
ATOM 2798 C C . GLN B 1 151 ? -3.779 32.625 8.086 1 93.69 151 GLN B C 1
ATOM 2800 O O . GLN B 1 151 ? -4.016 33.719 8.586 1 93.69 151 GLN B O 1
ATOM 2805 N N . ALA B 1 152 ? -4.031 31.531 8.656 1 93 152 ALA B N 1
ATOM 2806 C CA . ALA B 1 152 ? -4.531 31.484 10.031 1 93 152 ALA B CA 1
ATOM 2807 C C . ALA B 1 152 ? -3.553 32.156 10.992 1 93 152 ALA B C 1
ATOM 2809 O O . ALA B 1 152 ? -3.961 32.938 11.852 1 93 152 ALA B O 1
ATOM 2810 N N . PHE B 1 153 ? -2.34 31.859 10.805 1 91.06 153 PHE B N 1
ATOM 2811 C CA . PHE B 1 153 ? -1.31 32.438 11.656 1 91.06 153 PHE B CA 1
ATOM 2812 C C . PHE B 1 153 ? -1.296 33.969 11.516 1 91.06 153 PHE B C 1
ATOM 2814 O O . PHE B 1 153 ? -1.21 34.688 12.508 1 91.06 153 PHE B O 1
ATOM 2821 N N . LEU B 1 154 ? -1.434 34.406 10.336 1 89.62 154 LEU B N 1
ATOM 2822 C CA . LEU B 1 154 ? -1.437 35.844 10.07 1 89.62 154 LEU B CA 1
ATOM 2823 C C . LEU B 1 154 ? -2.652 36.5 10.703 1 89.62 154 LEU B C 1
ATOM 2825 O O . LEU B 1 154 ? -2.537 37.562 11.297 1 89.62 154 LEU B O 1
ATOM 2829 N N . LYS B 1 155 ? -3.734 35.875 10.633 1 89.44 155 LYS B N 1
ATOM 2830 C CA . LYS B 1 155 ? -4.965 36.406 11.211 1 89.44 155 LYS B CA 1
ATOM 2831 C C . LYS B 1 155 ? -4.883 36.469 12.727 1 89.44 155 LYS B C 1
ATOM 2833 O O . LYS B 1 155 ? -5.355 37.438 13.352 1 89.44 155 LYS B O 1
ATOM 2838 N N . LEU B 1 156 ? -4.336 35.5 13.227 1 87.75 156 LEU B N 1
ATOM 2839 C CA . LEU B 1 156 ? -4.223 35.438 14.68 1 87.75 156 LEU B CA 1
ATOM 2840 C C . LEU B 1 156 ? -3.201 36.438 15.195 1 87.75 156 LEU B C 1
ATOM 2842 O O . LEU B 1 156 ? -3.361 36.969 16.297 1 87.75 156 LEU B O 1
ATOM 2846 N N . THR B 1 157 ? -2.213 36.781 14.422 1 82.5 157 THR B N 1
ATOM 2847 C CA . THR B 1 157 ? -1.207 37.75 14.797 1 82.5 157 THR B CA 1
ATOM 2848 C C . THR B 1 157 ? -1.727 39.188 14.555 1 82.5 157 THR B C 1
ATOM 2850 O O . THR B 1 157 ? -1.349 40.094 15.273 1 82.5 157 THR B O 1
ATOM 2853 N N . ALA B 1 158 ? -2.461 39.562 13.586 1 76.31 158 ALA B N 1
ATOM 2854 C CA . ALA B 1 158 ? -2.979 40.875 13.219 1 76.31 158 ALA B CA 1
ATOM 2855 C C . ALA B 1 158 ? -4.043 41.344 14.203 1 76.31 158 ALA B C 1
ATOM 2857 O O . ALA B 1 158 ? -4.188 42.562 14.445 1 76.31 158 ALA B O 1
ATOM 2858 N N . VAL B 1 159 ? -4.938 40.625 14.688 1 62.72 159 VAL B N 1
ATOM 2859 C CA . VAL B 1 159 ? -5.965 41.062 15.625 1 62.72 159 VAL B CA 1
ATOM 2860 C C . VAL B 1 159 ? -5.316 41.719 16.844 1 62.72 159 VAL B C 1
ATOM 2862 O O . VAL B 1 159 ? -5.922 42.562 17.484 1 62.72 159 VAL B O 1
ATOM 2865 N N . GLN B 1 160 ? -3.99 41.75 17.078 1 56.44 160 GLN B N 1
ATOM 2866 C CA . GLN B 1 160 ? -3.342 42.344 18.25 1 56.44 160 GLN B CA 1
ATOM 2867 C C . GLN B 1 160 ? -2.975 43.781 17.984 1 56.44 160 GLN B C 1
ATOM 2869 O O . GLN B 1 160 ? -2.521 44.5 18.891 1 56.44 160 GLN B O 1
ATOM 2874 N N . SER B 1 161 ? -3.043 44.344 16.797 1 52.53 161 SER B N 1
ATOM 2875 C CA . SER B 1 161 ? -2.635 45.75 16.688 1 52.53 161 SER B CA 1
ATOM 2876 C C . SER B 1 161 ? -3.748 46.688 17.156 1 52.53 161 SER B C 1
ATOM 2878 O O . SER B 1 161 ? -4.859 46.656 16.625 1 52.53 161 SER B O 1
ATOM 2880 N N . PRO B 1 162 ? -3.693 47.188 18.344 1 49.56 162 PRO B N 1
ATOM 2881 C CA . PRO B 1 162 ? -4.695 48.156 18.75 1 49.56 162 PRO B CA 1
ATOM 2882 C C . PRO B 1 162 ? -4.902 49.25 17.719 1 49.56 162 PRO B C 1
ATOM 2884 O O . PRO B 1 162 ? -3.953 49.656 17.031 1 49.56 162 PRO B O 1
ATOM 2887 N N . THR B 1 163 ? -6.035 49.312 17.078 1 50.75 163 THR B N 1
ATOM 2888 C CA . THR B 1 163 ? -6.332 50.5 16.312 1 50.75 163 THR B CA 1
ATOM 2889 C C . THR B 1 163 ? -5.816 51.75 17.016 1 50.75 163 THR B C 1
ATOM 2891 O O . THR B 1 163 ? -6.105 51.969 18.203 1 50.75 163 THR B O 1
ATOM 2894 N N . PRO B 1 164 ? -4.801 52.344 16.547 1 53.16 164 PRO B N 1
ATOM 2895 C CA . PRO B 1 164 ? -4.457 53.594 17.219 1 53.16 164 PRO B CA 1
ATOM 2896 C C . PRO B 1 164 ? -5.68 54.469 17.531 1 53.16 164 PRO B C 1
ATOM 2898 O O . PRO B 1 164 ? -6.664 54.438 16.781 1 53.16 164 PRO B O 1
ATOM 2901 N N . PRO B 1 165 ? -5.844 54.844 18.734 1 49.22 165 PRO B N 1
ATOM 2902 C CA . PRO B 1 165 ? -6.992 55.719 19 1 49.22 165 PRO B CA 1
ATOM 2903 C C . PRO B 1 165 ? -7.18 56.812 17.938 1 49.22 165 PRO B C 1
ATOM 2905 O O . PRO B 1 165 ? -6.199 57.344 17.422 1 49.22 165 PRO B O 1
ATOM 2908 N N . ALA B 1 166 ? -8.211 56.688 17.203 1 49.88 166 ALA B N 1
ATOM 2909 C CA . ALA B 1 166 ? -8.555 57.75 16.281 1 49.88 166 ALA B CA 1
ATOM 2910 C C . ALA B 1 166 ? -8.219 59.125 16.875 1 49.88 166 ALA B C 1
ATOM 2912 O O . ALA B 1 166 ? -8.617 59.438 18 1 49.88 166 ALA B O 1
ATOM 2913 N N . ILE B 1 167 ? -7.137 59.688 16.438 1 48.12 167 ILE B N 1
ATOM 2914 C CA . ILE B 1 167 ? -6.918 61.094 16.781 1 48.12 167 ILE B CA 1
ATOM 2915 C C . ILE B 1 167 ? -8.203 61.906 16.547 1 48.12 167 ILE B C 1
ATOM 2917 O O . ILE B 1 167 ? -8.734 61.906 15.43 1 48.12 167 ILE B O 1
ATOM 2921 N N . ASN B 1 168 ? -9.008 62.188 17.609 1 45.41 168 ASN B N 1
ATOM 2922 C CA . ASN B 1 168 ? -10.102 63.156 17.516 1 45.41 168 ASN B CA 1
ATOM 2923 C C . ASN B 1 168 ? -9.688 64.375 16.75 1 45.41 168 ASN B C 1
ATOM 2925 O O . ASN B 1 168 ? -8.828 65.188 17.188 1 45.41 168 ASN B O 1
ATOM 2929 N N . GLU B 1 169 ? -9.68 64.375 15.461 1 47.19 169 GLU B N 1
ATOM 2930 C CA . GLU B 1 169 ? -9.516 65.562 14.703 1 47.19 169 GLU B CA 1
ATOM 2931 C C . GLU B 1 169 ? -10.398 66.688 15.266 1 47.19 169 GLU B C 1
ATOM 2933 O O . GLU B 1 169 ? -11.617 66.562 15.305 1 47.19 169 GLU B O 1
ATOM 2938 N N . ARG B 1 170 ? -9.898 67.5 16.188 1 48.38 170 ARG B N 1
ATOM 2939 C CA . ARG B 1 170 ? -10.547 68.75 16.562 1 48.38 170 ARG B CA 1
ATOM 2940 C C . ARG B 1 170 ? -11.031 69.5 15.328 1 48.38 170 ARG B C 1
ATOM 2942 O O . ARG B 1 170 ? -10.234 69.875 14.445 1 48.38 170 ARG B O 1
ATOM 2949 N N . ARG B 1 171 ? -12.266 69.312 14.961 1 48.59 171 ARG B N 1
ATOM 2950 C CA . ARG B 1 171 ? -12.922 70.125 13.922 1 48.59 171 ARG B CA 1
ATOM 2951 C C . ARG B 1 171 ? -12.664 71.625 14.125 1 48.59 171 ARG B C 1
ATOM 2953 O O . ARG B 1 171 ? -13.008 72.188 15.164 1 48.59 171 ARG B O 1
ATOM 2960 N N . SER B 1 172 ? -11.547 72.125 13.586 1 49.03 172 SER B N 1
ATOM 2961 C CA . SER B 1 172 ? -11.375 73.625 13.57 1 49.03 172 SER B CA 1
ATOM 2962 C C . SER B 1 172 ? -12.656 74.312 13.141 1 49.03 172 SER B C 1
ATOM 2964 O O . SER B 1 172 ? -13.289 73.938 12.164 1 49.03 172 SER B O 1
ATOM 2966 N N . MET B 1 173 ? -13.453 75.062 14.031 1 47.34 173 MET B N 1
ATOM 2967 C CA . MET B 1 173 ? -14.609 75.875 13.766 1 47.34 173 MET B CA 1
ATOM 2968 C C . MET B 1 173 ? -14.359 76.812 12.578 1 47.34 173 MET B C 1
ATOM 2970 O O . MET B 1 173 ? -13.297 77.438 12.484 1 47.34 173 MET B O 1
ATOM 2974 N N . PRO B 1 174 ? -15.023 76.688 11.477 1 49.59 174 PRO B N 1
ATOM 2975 C CA . PRO B 1 174 ? -14.797 77.562 10.328 1 49.59 174 PRO B CA 1
ATOM 2976 C C . PRO B 1 174 ? -14.852 79.062 10.703 1 49.59 174 PRO B C 1
ATOM 2978 O O . PRO B 1 174 ? -15.562 79.438 11.648 1 49.59 174 PRO B O 1
ATOM 2981 N N . LEU B 1 175 ? -13.883 79.938 10.516 1 56.5 175 LEU B N 1
ATOM 2982 C CA . LEU B 1 175 ? -13.852 81.375 10.742 1 56.5 175 LEU B CA 1
ATOM 2983 C C . LEU B 1 175 ? -15.086 82 10.164 1 56.5 175 LEU B C 1
ATOM 2985 O O . LEU B 1 175 ? -15.633 81.562 9.156 1 56.5 175 LEU B O 1
ATOM 2989 N N . PRO B 1 176 ? -15.875 82.812 10.891 1 54.69 176 PRO B N 1
ATOM 2990 C CA . PRO B 1 176 ? -17.109 83.438 10.406 1 54.69 176 PRO B CA 1
ATOM 2991 C C . PRO B 1 176 ? -16.906 84.188 9.078 1 54.69 176 PRO B C 1
ATOM 2993 O O . PRO B 1 176 ? -15.812 84.625 8.773 1 54.69 176 PRO B O 1
ATOM 2996 N N . PRO B 1 177 ? -17.703 83.875 8.094 1 54.75 177 PRO B N 1
ATOM 2997 C CA . PRO B 1 177 ? -17.547 84.5 6.777 1 54.75 177 PRO B CA 1
ATOM 2998 C C . PRO B 1 177 ? -17.359 86.062 6.859 1 54.75 177 PRO B C 1
ATOM 3000 O O . PRO B 1 177 ? -17.844 86.688 7.805 1 54.75 177 PRO B O 1
ATOM 3003 N N . PRO B 1 178 ? -16.344 86.625 6.355 1 58.03 178 PRO B N 1
ATOM 3004 C CA . PRO B 1 178 ? -16.109 88.125 6.477 1 58.03 178 PRO B CA 1
ATOM 3005 C C . PRO B 1 178 ? -17.344 88.938 6.145 1 58.03 178 PRO B C 1
ATOM 3007 O O . PRO B 1 178 ? -18.203 88.5 5.391 1 58.03 178 PRO B O 1
ATOM 3010 N N . PRO B 1 179 ? -17.688 89.875 6.871 1 52.75 179 PRO B N 1
ATOM 3011 C CA . PRO B 1 179 ? -18.922 90.688 6.695 1 52.75 179 PRO B CA 1
ATOM 3012 C C . PRO B 1 179 ? -19.094 91.188 5.266 1 52.75 179 PRO B C 1
ATOM 3014 O O . PRO B 1 179 ? -18.109 91.375 4.551 1 52.75 179 PRO B O 1
ATOM 3017 N N . PRO B 1 180 ? -20.203 91 4.648 1 47 180 PRO B N 1
ATOM 3018 C CA . PRO B 1 180 ? -20.453 91.375 3.254 1 47 180 PRO B CA 1
ATOM 3019 C C . PRO B 1 180 ? -20.047 92.812 2.936 1 47 180 PRO B C 1
ATOM 3021 O O . PRO B 1 180 ? -20.203 93.688 3.779 1 47 180 PRO B O 1
ATOM 3024 N N . ILE B 1 181 ? -19.016 93.062 2.156 1 47.34 181 ILE B N 1
ATOM 3025 C CA . ILE B 1 181 ? -18.547 94.375 1.752 1 47.34 181 ILE B CA 1
ATOM 3026 C C . ILE B 1 181 ? -19.703 95.188 1.154 1 47.34 181 ILE B C 1
ATOM 3028 O O . ILE B 1 181 ? -20.406 94.688 0.262 1 47.34 181 ILE B O 1
ATOM 3032 N N . ARG B 1 182 ? -20.25 96.125 1.864 1 45.12 182 ARG B N 1
ATOM 3033 C CA . ARG B 1 182 ? -21.328 97.062 1.441 1 45.12 182 ARG B CA 1
ATOM 3034 C C . ARG B 1 182 ? -20.938 97.812 0.166 1 45.12 182 ARG B C 1
ATOM 3036 O O . ARG B 1 182 ? -19.969 98.562 0.151 1 45.12 182 ARG B O 1
ATOM 3043 N N . THR B 1 183 ? -21.031 97.125 -1.008 1 41.44 183 THR B N 1
ATOM 3044 C CA . THR B 1 183 ? -20.719 97.812 -2.262 1 41.44 183 THR B CA 1
ATOM 3045 C C . THR B 1 183 ? -21.453 99.188 -2.35 1 41.44 183 THR B C 1
ATOM 3047 O O . THR B 1 183 ? -22.641 99.25 -2.027 1 41.44 183 THR B O 1
ATOM 3050 N N . PRO B 1 184 ? -20.719 100.312 -2.434 1 40.47 184 PRO B N 1
ATOM 3051 C CA . PRO B 1 184 ? -21.188 101.688 -2.525 1 40.47 184 PRO B CA 1
ATOM 3052 C C . PRO B 1 184 ? -22.188 101.875 -3.656 1 40.47 184 PRO B C 1
ATOM 3054 O O . PRO B 1 184 ? -22.156 101.188 -4.66 1 40.47 184 PRO B O 1
ATOM 3057 N N . ALA B 1 185 ? -23.312 102.562 -3.42 1 36.41 185 ALA B N 1
ATOM 3058 C CA . ALA B 1 185 ? -24.484 102.875 -4.211 1 36.41 185 ALA B CA 1
ATOM 3059 C C . ALA B 1 185 ? -24.094 103.688 -5.457 1 36.41 185 ALA B C 1
ATOM 3061 O O . ALA B 1 185 ? -23.5 104.75 -5.352 1 36.41 185 ALA B O 1
ATOM 3062 N N . MET B 1 186 ? -23.656 102.938 -6.492 1 34.12 186 MET B N 1
ATOM 3063 C CA . MET B 1 186 ? -23.297 103.562 -7.75 1 34.12 186 MET B CA 1
ATOM 3064 C C . MET B 1 186 ? -24.422 104.5 -8.227 1 34.12 186 MET B C 1
ATOM 3066 O O . MET B 1 186 ? -25.562 104.062 -8.375 1 34.12 186 MET B O 1
ATOM 3070 N N . ASP B 1 187 ? -24.375 105.75 -7.891 1 32 187 ASP B N 1
ATOM 3071 C CA . ASP B 1 187 ? -25.25 106.875 -8.328 1 32 187 ASP B CA 1
ATOM 3072 C C . ASP B 1 187 ? -25.422 106.875 -9.844 1 32 187 ASP B C 1
ATOM 3074 O O . ASP B 1 187 ? -24.453 106.625 -10.586 1 32 187 ASP B O 1
ATOM 3078 N N . ASN B 1 188 ? -26.594 106.688 -10.391 1 33.66 188 ASN B N 1
ATOM 3079 C CA . ASN B 1 188 ? -27.266 106.562 -11.68 1 33.66 188 ASN B CA 1
ATOM 3080 C C . ASN B 1 188 ? -27.047 107.812 -12.523 1 33.66 188 ASN B C 1
ATOM 3082 O O . ASN B 1 188 ? -27.875 108.75 -12.508 1 33.66 188 ASN B O 1
ATOM 3086 N N . ARG B 1 189 ? -25.734 108.312 -12.648 1 31.56 189 ARG B N 1
ATOM 3087 C CA . ARG B 1 189 ? -25.672 109.5 -13.453 1 31.56 189 ARG B CA 1
ATOM 3088 C C . ARG B 1 189 ? -26.156 109.25 -14.883 1 31.56 189 ARG B C 1
ATOM 3090 O O . ARG B 1 189 ? -25.625 108.375 -15.562 1 31.56 189 ARG B O 1
ATOM 3097 N N . GLN B 1 190 ? -27.344 109.688 -15.273 1 29.58 190 GLN B N 1
ATOM 3098 C CA . GLN B 1 190 ? -28.125 109.625 -16.5 1 29.58 190 GLN B CA 1
ATOM 3099 C C . GLN B 1 190 ? -27.391 110.375 -17.641 1 29.58 190 GLN B C 1
ATOM 3101 O O . GLN B 1 190 ? -27.25 111.562 -17.609 1 29.58 190 GLN B O 1
ATOM 3106 N N . ILE B 1 191 ? -26.25 109.75 -18.031 1 31.58 191 ILE B N 1
ATOM 3107 C CA . ILE B 1 191 ? -25.594 110.5 -19.125 1 31.58 191 ILE B CA 1
ATOM 3108 C C . ILE B 1 191 ? -26.516 110.562 -20.328 1 31.58 191 ILE B C 1
ATOM 3110 O O . ILE B 1 191 ? -27.125 109.562 -20.719 1 31.58 191 ILE B O 1
ATOM 3114 N N . ASP B 1 192 ? -26.828 111.75 -20.828 1 31.8 192 ASP B N 1
ATOM 3115 C CA . ASP B 1 192 ? -27.641 112.375 -21.875 1 31.8 192 ASP B CA 1
ATOM 3116 C C . ASP B 1 192 ? -27.219 111.875 -23.266 1 31.8 192 ASP B C 1
ATOM 3118 O O . ASP B 1 192 ? -26.031 111.688 -23.531 1 31.8 192 ASP B O 1
ATOM 3122 N N . PRO B 1 193 ? -28.094 111.438 -24.156 1 30.36 193 PRO B N 1
ATOM 3123 C CA . PRO B 1 193 ? -28.219 110.688 -25.406 1 30.36 193 PRO B CA 1
ATOM 3124 C C . PRO B 1 193 ? -27.562 111.375 -26.594 1 30.36 193 PRO B C 1
ATOM 3126 O O . PRO B 1 193 ? -27.688 110.938 -27.734 1 30.36 193 PRO B O 1
ATOM 3129 N N . LYS B 1 194 ? -27.094 112.688 -26.453 1 26.5 194 LYS B N 1
ATOM 3130 C CA . LYS B 1 194 ? -27.266 113.438 -27.688 1 26.5 194 LYS B CA 1
ATOM 3131 C C . LYS B 1 194 ? -26.375 112.875 -28.797 1 26.5 194 LYS B C 1
ATOM 3133 O O . LYS B 1 194 ? -26.672 113.062 -29.984 1 26.5 194 LYS B O 1
ATOM 3138 N N . ASN B 1 195 ? -25.078 112.875 -28.656 1 30.47 195 ASN B N 1
ATOM 3139 C CA . ASN B 1 195 ? -24.359 113.25 -29.875 1 30.47 195 ASN B CA 1
ATOM 3140 C C . ASN B 1 195 ? -24.422 112.125 -30.906 1 30.47 195 ASN B C 1
ATOM 3142 O O . ASN B 1 195 ? -24.031 111 -30.641 1 30.47 195 ASN B O 1
ATOM 3146 N N . THR B 1 196 ? -25.062 112.438 -32.094 1 26.77 196 THR B N 1
ATOM 3147 C CA . THR B 1 196 ? -25.609 111.938 -33.375 1 26.77 196 THR B CA 1
ATOM 3148 C C . THR B 1 196 ? -24.5 111.375 -34.25 1 26.77 196 THR B C 1
ATOM 3150 O O . THR B 1 196 ? -23.891 112.062 -35.062 1 26.77 196 THR B O 1
ATOM 3153 N N . LEU B 1 197 ? -23.375 110.812 -33.812 1 23.2 197 LEU B N 1
ATOM 3154 C CA . LEU B 1 197 ? -22.672 110.312 -35 1 23.2 197 LEU B CA 1
ATOM 3155 C C . LEU B 1 197 ? -23.594 109.438 -35.812 1 23.2 197 LEU B C 1
ATOM 3157 O O . LEU B 1 197 ? -24.531 108.812 -35.281 1 23.2 197 LEU B O 1
ATOM 3161 N N . TRP B 1 198 ? -23.016 108.875 -37.188 1 26.33 198 TRP B N 1
ATOM 3162 C CA . TRP B 1 198 ? -23.719 108.312 -38.344 1 26.33 198 TRP B CA 1
ATOM 3163 C C . TRP B 1 198 ? -24.578 107.125 -37.938 1 26.33 198 TRP B C 1
ATOM 3165 O O . TRP B 1 198 ? -24.234 106.375 -37 1 26.33 198 TRP B O 1
#

Solvent-accessible surface area (backbone atoms only — not comparable to full-atom values): 23740 Å² total; per-residue (Å²): 138,83,79,73,74,75,75,72,70,67,72,79,76,79,44,40,62,44,52,51,44,60,56,52,48,54,52,49,47,54,60,58,49,69,76,45,60,68,75,57,60,75,54,54,59,60,46,55,25,46,32,52,19,49,53,74,42,78,57,33,50,20,41,23,55,67,39,42,55,51,42,50,51,48,40,64,73,72,33,48,68,58,49,53,50,35,42,51,51,15,49,55,55,40,65,75,50,60,71,71,82,62,60,55,29,74,55,61,67,59,55,52,39,49,43,44,51,50,41,50,53,50,50,42,50,52,34,48,74,67,68,54,43,88,56,76,81,59,79,71,43,65,84,49,41,58,63,49,50,52,51,40,53,50,52,46,51,54,74,44,62,72,73,70,74,77,74,77,73,76,78,75,75,79,76,77,77,75,77,80,77,79,73,74,81,78,76,77,78,77,76,73,83,68,72,85,69,136,137,84,80,73,74,74,73,72,72,66,72,78,78,78,45,42,62,46,51,51,45,59,57,51,48,54,52,49,47,55,58,58,48,70,77,45,60,68,76,57,60,74,56,53,58,60,46,54,24,47,31,53,20,49,54,73,43,78,57,33,51,19,44,22,54,67,39,43,55,52,41,51,50,49,38,63,74,72,33,48,68,58,51,54,50,35,43,53,51,16,46,55,55,41,66,74,48,60,71,71,81,64,61,52,28,74,54,61,66,58,54,52,38,48,43,43,51,51,41,50,53,50,50,42,50,52,33,49,75,66,67,55,43,87,55,76,81,60,79,72,41,65,84,48,40,59,64,48,50,53,51,38,52,50,54,44,51,55,75,44,61,72,73,70,74,75,76,78,73,75,76,75,75,78,74,77,77,75,75,80,78,80,76,77,82,78,76,83,76,79,78,79,84,64,89,76,72,137

Foldseek 3Di:
DDPPVPPPPVPPPPFDKDFLLLVVLVVLLVVVCVPPDPVLVVLFDVVQLSVQLVVQDDTQMDRDPVSSVVSVVVCVVPPVVVSNVSSVVSSVVCSVPSPPDDDDDDDPVVVVVVVVVVVQVVLLVVCLVVVQDVVSPDRGDPVCPVVSVVSVVVVVVVVPDPPPPPPPPPPDDPDPDPDPDPPPDPDPPPPPPPPPDD/DDPPVPPPPVPPPPFDKDFLLLVVLVVLLVVVCVPPDPVLVVLFDVVQLSVQLVVQDDTQMDRDPVSSVVSVVVCVVPPVVVSNVSSVVSSVVCSVPSPPDDDDDDDPVVVVVVVVVVVQVVLLVVCLVVVQDVVSPDRGDPVCPVVSVVSVVVVVVVVPDPPPPPPPPPPPDPDPDPDPDPPDDPPPPPPDDDDDDD

Secondary structure (DSSP, 8-state):
---------------B-EEHHHHHHHHHHHHHHTTS-HHHHTT--HHHHHHHHHTTS---EESBHHHHHHHHHHHHHHSHHHHHHHHHHHHHHHHH-TT----BB--HHHHHHHHHHHHHHHHHHHHHHTT--SSTTPPP-TTTHHHHHHHHHHHHHHTTS------------PPPPPP-------------------/---------------B-EEHHHHHHHHHHHHHHTTS-HHHHTTS-HHHHHHHHHTTS---EESBHHHHHHHHHHHHHHSHHHHHHHHHHHHHHHHH-TT----BB--HHHHHHHHHHHHHHHHHHHHHHTT--SSTTPPP-TTTHHHHHHHHHHHHHHTTS------------PPPPPP-------------------